Protein 4WSH (pdb70)

Organism: Pseudomonas aeruginosa (strain ATCC 15692 / DSM 22644 / CIP 104116 / JCM 14847 / LMG 12228 / 1C / PRS 101 / PAO1) (NCBI:txid208964)

Radius of gyration: 26.2 Å; Cα contacts (8 Å, |Δi|>4): 1509; chains: 2; bounding box: 56×62×78 Å

Solvent-accessible surface area: 23960 Å² total; per-residue (Å²): 168,59,88,31,160,32,46,52,0,5,85,0,2,33,76,73,101,17,85,20,4,0,0,0,0,11,163,2,8,11,119,4,0,58,49,3,116,64,8,68,78,88,22,60,68,52,45,44,0,8,93,58,34,66,39,0,5,80,0,2,26,23,0,6,101,96,11,110,36,3,1,0,0,19,2,19,16,14,41,2,5,3,0,40,34,8,38,9,24,16,99,82,29,120,84,107,18,34,58,6,171,92,56,0,66,42,66,67,59,2,115,85,13,72,51,10,66,16,80,154,78,5,21,50,2,0,61,2,0,94,25,0,45,152,88,4,104,13,77,10,0,0,0,0,21,4,0,0,0,0,1,0,0,1,26,0,0,28,0,2,63,40,107,63,14,38,88,0,6,22,18,7,31,64,55,58,165,0,0,55,33,0,0,67,38,0,2,104,2,0,23,36,9,0,27,9,0,0,132,9,3,1,12,0,0,0,0,32,0,41,95,0,17,26,1,3,11,29,8,0,72,105,12,0,7,40,15,0,94,104,0,2,107,38,12,56,85,110,42,49,54,32,120,2,0,0,0,0,12,4,25,40,1,6,37,16,2,65,26,2,8,111,6,46,4,21,0,0,5,4,10,38,19,2,53,4,20,51,0,71,93,64,1,13,103,111,3,0,0,4,0,4,0,2,15,12,0,0,63,0,60,62,72,14,0,88,63,12,0,40,79,2,4,59,34,13,20,72,29,30,0,4,0,0,0,1,1,106,14,14,53,45,123,3,82,34,78,33,0,8,16,0,0,76,0,0,32,109,40,0,49,136,50,27,143,116,34,152,34,36,52,0,1,76,0,3,36,83,61,101,17,88,19,4,0,0,0,0,10,165,1,10,11,125,5,0,58,49,5,120,64,3,73,81,132,19,59,77,71,65,42,0,8,80,59,36,65,26,0,6,56,0,1,28,24,0,5,95,96,11,107,38,3,0,0,0,19,4,23,17,27,37,7,4,1,0,27,32,8,58,16,30,23,159,115,26,9,85,43,55,0,77,50,80,67,53,6,126,82,22,71,75,6,68,21,85,85,73,2,17,41,2,0,58,2,0,87,25,0,58,151,89,4,106,13,80,9,0,0,0,0,18,2,0,0,0,1,1,0,0,2,33,1,1,37,11,5,75,40,115,63,28,37,100,0,6,16,24,4,38,66,64,53,70,1,0,59,39,0,0,90,22,0,6,48,1,0,24,35,6,0,29,11,0,0,128,9,5,1,17,0,0,0,0,27,0,44,91,0,18,26,2,2,11,35,6,0,72,86,10,0,7,47,22,0,104,50,0,2,108,38,11,63,81,64,47,91,86,80,138,3,0,0,0,0,11,4,57,37,2,5,37,16,2,69,35,2,8,98,6,46,6,22,0,0,5,4,5,26,18,3,56,4,22,52,0,70,91,63,1,11,104,101,3,0,1,4,0,5,1,2,13,10,0,1,62,0,57,65,72,16,0,78,64,14,0,40,83,2,4,58,34,12,19,160,29,32,1,3,0,0,0,1,0,87,8,10,50,52,132,5,69,27,69,37,0,9,20,0,0,88,0,0,34,104,34,0,47,129,42,30,144

B-factor: mean 36.83, std 14.74, range [16.76, 132.78]

Sequence (702 aa):
MTALKNDRFLRRALLKQPVDVTPVWMMRRQAGRYLPEYRATRAKAGDFMSLCMMNPELACEVTLQPLDRYPQLDAAILFSDILTTIPDAMGQGLYFETGEGPRFRRKVVSSLADIEALPVPDPEQDLGYVMDAVRTIRRELNGRVPLIGFSGSPWTLATYMVEGGSSSKKDDFRKSKAMLYDNPKAMHALLDKLAQSSVTSYLNGQIHHAGAQAVQIFDSWGGSLSAAAYQEEFSLAYMRKIVDGLIREHDGRRRRVPVILFTKGGGLWLESMAEVGAEALGLDWTCDIGSARARVGERVALQGNMDPSVLYANPAAIRAEVARILAAYGKGTGHVFNLGHGITPEVDPAHAGAFFEAVHELSAQYHGALKNDRFLRRALLKQPVDVTPVWMMRQAGRYLPEYRATRRAKAGDFMMSLCMMNPELACEVTLQPLDRYPQLDAAILFSSDILTIPDAMGQGLYPRFRKVVSSLADIEALPVPDPEQDLGYVMDAVRTIRRELNGRVPLIGFSGSPWTLATYMVEGGSSKDFRKSKAMLYDNPKAMHALLDKLAQSSVTSYLNGQIHHAGAQAVQIFDSWGGSLSAAAYQEFSLAYMRKIVDGLIREHDGRRRVPVILFTKGGGLWLESMAEVGAEALGLDWTCDIGSARARVGERVALQGNMDPSVLYANPAAIRAEVARILAAYGKGTGHVFNLGHGITPEVDPAHAGAFFEAVHELSAQYHG

Secondary structure (DSSP, 8-state):
----S--HHHHHHTT---SS--B--TT-SSTTSHHHHHHHHHHSSHHHHHT-HHHHHHHHHHHHHH-TT---EE----TTHHHHHTTS-EEE-TTS-EEESS---SHHHHHH-----HHHH-HHHHHHHHHHHHHHTTSS-EEEEEE-HHHHHHHHHHTB--SS-HHHHHHHHH-HHHHHHHHHHHHHHHHHHHHHHHHHT-SEEEEEETTGGGS-HHHHIIIIIHHHHHHHHHS--EETTEE--EEEEETT-GGGHHHHTTS--SEEE--TTS-HHHHHHHHTTT-EEE--B-GGGGGS-HHHHHHHHHHHHHHH-SSS-EEB-BSSPPPTTS-HHHHHHHHHHHHHHHGGG--/--S--HHHHHHTT---SS--B--TT-SSTTSHHHHHHHHHHSSHHHHHH-HHHHHHHHHHHHHH-TT---EE----TTHHHIIIII-B--BBSS---SHHHHHH-----HHHHSHHHHHHHHHHHHHHTTSS-EEEEEE-HHHHHHHHHHTBS-SS-HHHHHHHHH-HHHHHHHHHHHHHHHHHHHHHHHHHT-SEEEEE-TTGGGS-HHHHIIIIIHHHHHHHHHS--EETTEE--EEEE-TT-GGGHHHHTTS--SEEE--TTS-HHHHHHHHTTT-EEEEEE-GGGGGS-HHHHHHHHHHHHHHH-SSS-EEEEESS---TTS-HHHHHHHHHHHHHHHGGG--

CATH classification: 3.20.20.210

Foldseek 3Di:
DDAAPAEQVVCLLQQHFDQFFAEAEFPLLHQLDPVSVVLCVVQPHLQSCQQALVNQLVSQCVSCVVAVLHAETERRHDQQVFVVLQPQQWDADPPDGIFGPHADDDLVSLVSTDQDACCPRVVSSLSSLLVNQVVCSNHHAYEYEYEFLLQNLLCRHCGHDDDLSCRVVCCCVPPVVSLVSSSQSVLVNRLNNVQSSVQSGHQEYEYEPACLLSDDPVSSVVRTLVSVLSSVVSHDQDDPHDGHAYEYEYQNCQVPLLVSLVSQGAEYEYEPVHQLLVVCVRRVVRHFYEDYAALVQLVPDLVSLLVRLLVNLVSNAAGRRYHYYYNDHHDNNRNPVSVNSNSVSRRVNRSVRGD/DAPFEVVVCLLQQHFDQFFAEDEVPLLDQLDPVSVVLCVVLVHDVSCAQALVNQLVSQCVSCVVFVLHAETERDHDLQLFVVLQVQPVPVFGPHADDDLVSLVSGDQDQQCPRVVSSLSNLLVNLVVCVNHHAYEYEHEFLLQNNLCRHCRHDDDQSPRVVVCCVVPVVSLCSSSQSVLVNRLNNQQSSVVSGHQAYEYEHACLLSDDPVCSVVRTLVSVLSSVVRHDQDDPRGGHAYEYEYQNCQVPLLVSLPSPGAEYEEEPVHQLLVSCVRRVVRHFYEDYAALCQLVDDLVSLLVRLLVNLVSNAAGGRYHYYYNDHHDNNGNVVSVNSNSVSSRVNRSVRGD

Structure (mmCIF, N/CA/C/O backbone):
data_4WSH
#
_entry.id   4WSH
#
_cell.length_a   71.760
_cell.length_b   73.880
_cell.length_c   141.880
_cell.angle_alpha   90.000
_cell.angle_beta   90.000
_cell.angle_gamma   90.000
#
_symmetry.space_group_name_H-M   'P 21 21 21'
#
loop_
_entity.id
_entity.type
_entity.pdbx_description
1 polymer 'Uroporphyrinogen decarboxylase'
2 non-polymer 'CHLORIDE ION'
3 non-polymer 'SULFATE ION'
4 water water
#
loop_
_atom_site.group_PDB
_atom_site.id
_atom_site.type_symbol
_atom_site.label_atom_id
_atom_site.label_alt_id
_atom_site.label_comp_id
_atom_site.label_asym_id
_atom_site.label_entity_id
_atom_site.label_seq_id
_atom_site.pdbx_PDB_ins_code
_atom_site.Cartn_x
_atom_site.Cartn_y
_atom_site.Cartn_z
_atom_site.occupancy
_atom_site.B_iso_or_equiv
_atom_site.auth_seq_id
_atom_site.auth_comp_id
_atom_site.auth_asym_id
_atom_site.auth_atom_id
_atom_site.pdbx_PDB_model_num
ATOM 1 N N . MET A 1 9 ? 7.640 21.551 45.391 1.00 63.37 1 MET A N 1
ATOM 2 C CA . MET A 1 9 ? 8.240 22.675 44.678 1.00 74.27 1 MET A CA 1
ATOM 3 C C . MET A 1 9 ? 9.243 23.420 45.574 1.00 78.86 1 MET A C 1
ATOM 4 O O . MET A 1 9 ? 8.861 24.048 46.564 1.00 80.71 1 MET A O 1
ATOM 9 N N . THR A 1 10 ? 10.527 23.332 45.228 1.00 71.87 2 THR A N 1
ATOM 10 C CA . THR A 1 10 ? 11.589 23.934 46.036 1.00 68.91 2 THR A CA 1
ATOM 11 C C . THR A 1 10 ? 11.703 25.442 45.793 1.00 62.36 2 THR A C 1
ATOM 12 O O . THR A 1 10 ? 11.373 25.943 44.712 1.00 60.95 2 THR A O 1
ATOM 16 N N . ALA A 1 11 ? 12.196 26.153 46.804 1.00 50.08 3 ALA A N 1
ATOM 17 C CA . ALA A 1 11 ? 12.114 27.608 46.846 1.00 46.54 3 ALA A CA 1
ATOM 18 C C . ALA A 1 11 ? 13.143 28.318 45.979 1.00 40.01 3 ALA A C 1
ATOM 19 O O . ALA A 1 11 ? 14.328 28.000 46.017 1.00 33.19 3 ALA A O 1
ATOM 21 N N . LEU A 1 12 ? 12.674 29.285 45.198 1.00 37.88 4 LEU A N 1
ATOM 22 C CA . LEU A 1 12 ? 13.547 30.254 44.548 1.00 31.77 4 LEU A CA 1
ATOM 23 C C . LEU A 1 12 ? 13.152 31.661 44.999 1.00 38.73 4 LEU A C 1
ATOM 24 O O . LEU A 1 12 ? 11.969 31.971 45.100 1.00 43.45 4 LEU A O 1
ATOM 29 N N . LYS A 1 13 ? 14.139 32.509 45.258 1.00 34.39 5 LYS A N 1
ATOM 30 C CA . LYS A 1 13 ? 13.874 33.909 45.577 1.00 38.71 5 LYS A CA 1
ATOM 31 C C . LYS A 1 13 ? 13.661 34.724 44.299 1.00 36.27 5 LYS A C 1
ATOM 32 O O . LYS A 1 13 ? 12.902 35.681 44.271 1.00 35.63 5 LYS A O 1
ATOM 38 N N . ASN A 1 14 ? 14.323 34.314 43.231 1.00 30.48 6 ASN A N 1
ATOM 39 C CA . ASN A 1 14 ? 14.187 34.974 41.941 1.00 31.67 6 ASN A CA 1
ATOM 40 C C . ASN A 1 14 ? 14.034 33.899 40.875 1.00 32.20 6 ASN A C 1
ATOM 41 O O . ASN A 1 14 ? 14.904 33.034 40.737 1.00 28.51 6 ASN A O 1
ATOM 46 N N . ASP A 1 15 ? 12.933 33.944 40.129 1.00 29.11 7 ASP A N 1
ATOM 47 C CA . ASP A 1 15 ? 12.738 32.976 39.046 1.00 33.29 7 ASP A CA 1
ATOM 48 C C . ASP A 1 15 ? 12.310 33.596 37.722 1.00 26.70 7 ASP A C 1
ATOM 49 O O . ASP A 1 15 ? 11.763 32.890 36.869 1.00 30.10 7 ASP A O 1
ATOM 54 N N . ARG A 1 16 ? 12.544 34.897 37.543 1.00 27.49 8 ARG A N 1
ATOM 55 C CA . ARG A 1 16 ? 12.127 35.551 36.295 1.00 29.98 8 ARG A CA 1
ATOM 56 C C . ARG A 1 16 ? 12.784 34.906 35.066 1.00 25.32 8 ARG A C 1
ATOM 57 O O . ARG A 1 16 ? 12.184 34.886 33.998 1.00 27.73 8 ARG A O 1
ATOM 65 N N . PHE A 1 17 ? 13.990 34.350 35.224 1.00 28.47 9 PHE A N 1
ATOM 66 C CA . PHE A 1 17 ? 14.649 33.618 34.135 1.00 28.00 9 PHE A CA 1
ATOM 67 C C . PHE A 1 17 ? 13.777 32.462 33.642 1.00 30.55 9 PHE A C 1
ATOM 68 O O . PHE A 1 17 ? 13.529 32.310 32.438 1.00 25.23 9 PHE A O 1
ATOM 76 N N . LEU A 1 18 ? 13.297 31.651 34.578 1.00 25.12 10 LEU A N 1
ATOM 77 C CA . LEU A 1 18 ? 12.468 30.507 34.227 1.00 28.87 10 LEU A CA 1
ATOM 78 C C . LEU A 1 18 ? 11.152 30.973 33.615 1.00 30.28 10 LEU A C 1
ATOM 79 O O . LEU A 1 18 ? 10.685 30.415 32.614 1.00 29.06 10 LEU A O 1
ATOM 84 N N . ARG A 1 19 ? 10.558 32.001 34.214 1.00 30.03 11 ARG A N 1
ATOM 85 C CA A ARG A 1 19 ? 9.276 32.511 33.748 0.51 31.74 11 ARG A CA 1
ATOM 86 C CA B ARG A 1 19 ? 9.278 32.521 33.749 0.49 31.74 11 ARG A CA 1
ATOM 87 C C . ARG A 1 19 ? 9.359 33.045 32.310 1.00 32.00 11 ARG A C 1
ATOM 88 O O . ARG A 1 19 ? 8.466 32.793 31.499 1.00 31.19 11 ARG A O 1
ATOM 103 N N . ALA A 1 20 ? 10.431 33.764 31.984 1.00 26.39 12 ALA A N 1
ATOM 104 C CA . ALA A 1 20 ? 10.585 34.270 30.611 1.00 28.20 12 ALA A CA 1
ATOM 105 C C . ALA A 1 20 ? 10.699 33.117 29.607 1.00 29.01 12 ALA A C 1
ATOM 106 O O . ALA A 1 20 ? 10.151 33.182 28.506 1.00 31.47 12 ALA A O 1
ATOM 108 N N . LEU A 1 21 ? 11.398 32.055 29.999 1.00 27.41 13 LEU A N 1
ATOM 109 C CA . LEU A 1 21 ? 11.603 30.904 29.122 1.00 28.70 13 LEU A CA 1
ATOM 110 C C . LEU A 1 21 ? 10.300 30.160 28.854 1.00 33.84 13 LEU A C 1
ATOM 111 O O . LEU A 1 21 ? 10.138 29.531 27.814 1.00 31.16 13 LEU A O 1
ATOM 116 N N . LEU A 1 22 ? 9.387 30.236 29.816 1.00 33.31 14 LEU A N 1
ATOM 117 C CA . LEU A 1 22 ? 8.098 29.562 29.756 1.00 33.92 14 LEU A CA 1
ATOM 118 C C . LEU A 1 22 ? 6.990 30.529 29.338 1.00 35.37 14 LEU A C 1
ATOM 119 O O . LEU A 1 22 ? 5.811 30.227 29.489 1.00 34.88 14 LEU A O 1
ATOM 124 N N . LYS A 1 23 ? 7.387 31.694 28.826 1.00 34.12 15 LYS A N 1
ATOM 125 C CA . LYS A 1 23 ? 6.446 32.716 28.343 1.00 40.90 15 LYS A CA 1
ATOM 126 C C . LYS A 1 23 ? 5.450 33.174 29.404 1.00 45.57 15 LYS A C 1
ATOM 127 O O . LYS A 1 23 ? 4.291 33.458 29.091 1.00 42.57 15 LYS A O 1
ATOM 133 N N . GLN A 1 24 ? 5.899 33.256 30.651 1.00 30.83 16 GLN A N 1
ATOM 134 C CA . GLN A 1 24 ? 5.065 33.776 31.726 1.00 32.39 16 GLN A CA 1
ATOM 135 C C . GLN A 1 24 ? 5.439 35.232 31.998 1.00 37.21 16 GLN A C 1
ATOM 136 O O . GLN A 1 24 ? 6.562 35.650 31.698 1.00 36.04 16 GLN A O 1
ATOM 142 N N . PRO A 1 25 ? 4.489 36.016 32.532 1.00 38.51 17 PRO A N 1
ATOM 143 C CA . PRO A 1 25 ? 4.727 37.445 32.771 1.00 37.17 17 PRO A CA 1
ATOM 144 C C . PRO A 1 25 ? 5.921 37.675 33.677 1.00 37.88 17 PRO A C 1
ATOM 145 O O . PRO A 1 25 ? 6.099 36.948 34.662 1.00 38.58 17 PRO A O 1
ATOM 149 N N . VAL A 1 26 ? 6.745 38.655 33.326 1.00 35.98 18 VAL A N 1
ATOM 150 C CA . VAL A 1 26 ? 7.884 39.025 34.149 1.00 31.42 18 VAL A CA 1
ATOM 151 C C . VAL A 1 26 ? 7.922 40.536 34.286 1.00 35.16 18 VAL A C 1
ATOM 152 O O . VAL A 1 26 ? 7.304 41.256 33.491 1.00 35.48 18 VAL A O 1
ATOM 156 N N . ASP A 1 27 ? 8.625 41.009 35.312 1.00 33.72 19 ASP A N 1
ATOM 157 C CA . ASP A 1 27 ? 8.682 42.433 35.621 1.00 36.35 19 ASP A CA 1
ATOM 158 C C . ASP A 1 27 ? 9.693 43.138 34.720 1.00 34.72 19 ASP A C 1
ATOM 159 O O . ASP A 1 27 ? 9.424 44.217 34.191 1.00 36.39 19 ASP A O 1
ATOM 164 N N . VAL A 1 28 ? 10.859 42.523 34.566 1.00 31.89 20 VAL A N 1
ATOM 165 C CA . VAL A 1 28 ? 11.898 43.008 33.654 1.00 32.84 20 VAL A CA 1
ATOM 166 C C . VAL A 1 28 ? 12.389 41.845 32.788 1.00 33.58 20 VAL A C 1
ATOM 167 O O . VAL A 1 28 ? 12.126 40.685 33.104 1.00 29.03 20 VAL A O 1
ATOM 171 N N . THR A 1 29 ? 13.099 42.146 31.701 1.00 30.11 21 THR A N 1
ATOM 172 C CA . THR A 1 29 ? 13.733 41.098 30.901 1.00 26.28 21 THR A CA 1
ATOM 173 C C . THR A 1 29 ? 14.901 40.475 31.677 1.00 25.06 21 THR A C 1
ATOM 174 O O . THR A 1 29 ? 15.805 41.181 32.107 1.00 28.81 21 THR A O 1
ATOM 178 N N . PRO A 1 30 ? 14.870 39.149 31.875 1.00 26.57 22 PRO A N 1
ATOM 179 C CA . PRO A 1 30 ? 15.966 38.519 32.613 1.00 24.70 22 PRO A CA 1
ATOM 180 C C . PRO A 1 30 ? 17.266 38.574 31.825 1.00 27.56 22 PRO A C 1
ATOM 181 O O . PRO A 1 30 ? 17.259 38.647 30.581 1.00 25.06 22 PRO A O 1
ATOM 185 N N . VAL A 1 31 ? 18.378 38.541 32.541 1.00 25.00 23 VAL A N 1
ATOM 186 C CA . VAL A 1 31 ? 19.672 38.551 31.870 1.00 24.58 23 VAL A CA 1
ATOM 187 C C . VAL A 1 31 ? 20.631 37.580 32.551 1.00 27.61 23 VAL A C 1
ATOM 188 O O . VAL A 1 31 ? 20.642 37.437 33.781 1.00 30.83 23 VAL A O 1
ATOM 192 N N . TRP A 1 32 ? 21.417 36.886 31.742 1.00 20.76 24 TRP A N 1
ATOM 193 C CA . TRP A 1 32 ? 22.590 36.200 32.261 1.00 22.34 24 TRP A CA 1
ATOM 194 C C . TRP A 1 32 ? 23.597 36.202 31.137 1.00 27.18 24 TRP A C 1
ATOM 195 O O . TRP A 1 32 ? 23.300 36.700 30.050 1.00 23.73 24 TRP A O 1
ATOM 206 N N . MET A 1 33 ? 24.795 35.687 31.374 1.00 22.90 25 MET A N 1
ATOM 207 C CA . MET A 1 33 ? 25.829 35.837 30.362 1.00 22.52 25 MET A CA 1
ATOM 208 C C . MET A 1 33 ? 26.669 34.582 30.239 1.00 26.45 25 MET A C 1
ATOM 209 O O . MET A 1 33 ? 27.166 34.051 31.232 1.00 23.72 25 MET A O 1
ATOM 214 N N . MET A 1 34 ? 26.777 34.070 29.018 1.00 26.15 26 MET A N 1
ATOM 215 C CA . MET A 1 34 ? 27.621 32.920 28.768 1.00 24.22 26 MET A CA 1
ATOM 216 C C . MET A 1 34 ? 29.034 33.278 29.205 1.00 24.69 26 MET A C 1
ATOM 217 O O . MET A 1 34 ? 29.510 34.385 28.940 1.00 28.20 26 MET A O 1
ATOM 222 N N . ARG A 1 35 ? 29.648 32.342 29.932 1.00 24.88 27 ARG A N 1
ATOM 223 C CA A ARG A 1 35 ? 30.989 32.495 30.491 0.41 25.30 27 ARG A CA 1
ATOM 224 C CA B ARG A 1 35 ? 30.990 32.500 30.490 0.59 25.00 27 ARG A CA 1
ATOM 225 C C . ARG A 1 35 ? 31.047 33.589 31.551 1.00 23.99 27 ARG A C 1
ATOM 226 O O . ARG A 1 35 ? 32.087 34.205 31.747 1.00 25.80 27 ARG A O 1
ATOM 241 N N . GLN A 1 36 ? 29.934 33.811 32.250 1.00 26.63 28 GLN A N 1
ATOM 242 C CA . GLN A 1 36 ? 29.905 34.835 33.288 1.00 21.40 28 GLN A CA 1
ATOM 243 C C . GLN A 1 36 ? 30.846 34.488 34.447 1.00 23.33 28 GLN A C 1
ATOM 244 O O . GLN A 1 36 ? 31.276 35.375 35.172 1.00 24.55 28 GLN A O 1
ATOM 250 N N . ALA A 1 37 ? 31.169 33.206 34.612 1.00 19.73 29 ALA A N 1
ATOM 251 C CA . ALA A 1 37 ? 32.314 32.823 35.434 1.00 26.64 29 ALA A CA 1
ATOM 252 C C . ALA A 1 37 ? 33.471 32.527 34.503 1.00 28.61 29 ALA A C 1
ATOM 253 O O . ALA A 1 37 ? 33.440 31.548 33.752 1.00 29.64 29 ALA A O 1
ATOM 255 N N . GLY A 1 38 ? 34.482 33.381 34.529 1.00 26.94 30 GLY A N 1
ATOM 256 C CA . GLY A 1 38 ? 35.585 33.242 33.598 1.00 27.27 30 GLY A CA 1
ATOM 257 C C . GLY A 1 38 ? 36.663 34.285 33.822 1.00 33.68 30 GLY A C 1
ATOM 258 O O . GLY A 1 38 ? 36.604 35.081 34.761 1.00 25.50 30 GLY A O 1
ATOM 259 N N . ARG A 1 39 ? 37.650 34.290 32.938 1.00 20.37 31 ARG A N 1
ATOM 260 C CA . ARG A 1 39 ? 38.880 35.013 33.196 1.00 23.93 31 ARG A CA 1
ATOM 261 C C . ARG A 1 39 ? 38.730 36.536 33.193 1.00 23.65 31 ARG A C 1
ATOM 262 O O . ARG A 1 39 ? 39.637 37.245 33.636 1.00 28.08 31 ARG A O 1
ATOM 270 N N . TYR A 1 40 ? 37.611 37.059 32.713 1.00 21.08 32 TYR A N 1
ATOM 271 C CA . TYR A 1 40 ? 37.444 38.518 32.774 1.00 21.24 32 TYR A CA 1
ATOM 272 C C . TYR A 1 40 ? 37.339 38.988 34.244 1.00 27.13 32 TYR A C 1
ATOM 273 O O . TYR A 1 40 ? 37.604 40.158 34.532 1.00 26.00 32 TYR A O 1
ATOM 282 N N . LEU A 1 41 ? 36.982 38.090 35.171 1.00 23.78 33 LEU A N 1
ATOM 283 C CA . LEU A 1 41 ? 36.891 38.463 36.598 1.00 20.55 33 LEU A CA 1
ATOM 284 C C . LEU A 1 41 ? 38.213 38.201 37.316 1.00 23.03 33 LEU A C 1
ATOM 285 O O . LEU A 1 41 ? 38.752 37.090 37.255 1.00 21.94 33 LEU A O 1
ATOM 290 N N . PRO A 1 42 ? 38.750 39.222 37.995 1.00 21.69 34 PRO A N 1
ATOM 291 C CA . PRO A 1 42 ? 39.995 38.976 38.718 1.00 22.49 34 PRO A CA 1
ATOM 292 C C . PRO A 1 42 ? 39.805 37.950 39.835 1.00 27.15 34 PRO A C 1
ATOM 293 O O . PRO A 1 42 ? 40.735 37.194 40.108 1.00 26.03 34 PRO A O 1
ATOM 297 N N . GLU A 1 43 ? 38.625 37.889 40.448 1.00 21.84 35 GLU A N 1
ATOM 298 C CA . GLU A 1 43 ? 38.422 36.881 41.501 1.00 26.73 35 GLU A CA 1
ATOM 299 C C . GLU A 1 43 ? 38.409 35.469 40.899 1.00 27.72 35 GLU A C 1
ATOM 300 O O . GLU A 1 43 ? 38.811 34.503 41.553 1.00 27.56 35 GLU A O 1
ATOM 306 N N . TYR A 1 44 ? 37.958 35.345 39.655 1.00 26.75 36 TYR A N 1
ATOM 307 C CA . TYR A 1 44 ? 38.013 34.056 38.975 1.00 23.98 36 TYR A CA 1
ATOM 308 C C . TYR A 1 44 ? 39.460 33.625 38.783 1.00 29.74 36 TYR A C 1
ATOM 309 O O . TYR A 1 44 ? 39.832 32.484 39.078 1.00 32.87 36 TYR A O 1
ATOM 318 N N . ARG A 1 45 ? 40.267 34.540 38.259 1.00 26.31 37 ARG A N 1
ATOM 319 C CA . ARG A 1 45 ? 41.662 34.247 37.962 1.00 25.66 37 ARG A CA 1
ATOM 320 C C . ARG A 1 45 ? 42.419 33.859 39.227 1.00 30.65 37 ARG A C 1
ATOM 321 O O . ARG A 1 45 ? 43.306 33.010 39.192 1.00 30.97 37 ARG A O 1
ATOM 329 N N . ALA A 1 46 ? 42.058 34.474 40.345 1.00 27.91 38 ALA A N 1
ATOM 330 C CA . ALA A 1 46 ? 42.674 34.122 41.619 1.00 30.84 38 ALA A CA 1
ATOM 331 C C . ALA A 1 46 ? 42.293 32.691 42.023 1.00 31.20 38 ALA A C 1
ATOM 332 O O . ALA A 1 46 ? 43.139 31.899 42.430 1.00 33.75 38 ALA A O 1
ATOM 334 N N . THR A 1 47 ? 41.021 32.342 41.881 1.00 29.50 39 THR A N 1
ATOM 335 C CA . THR A 1 47 ? 40.594 30.996 42.241 1.00 27.57 39 THR A CA 1
ATOM 336 C C . THR A 1 47 ? 41.235 29.948 41.324 1.00 37.29 39 THR A C 1
ATOM 337 O O . THR A 1 47 ? 41.682 28.894 41.790 1.00 37.72 39 THR A O 1
ATOM 341 N N . ARG A 1 48 ? 41.292 30.260 40.031 1.00 33.52 40 ARG A N 1
ATOM 342 C CA . ARG A 1 48 ? 41.905 29.394 39.022 1.00 30.40 40 ARG A CA 1
ATOM 343 C C . ARG A 1 48 ? 43.381 29.159 39.313 1.00 40.24 40 ARG A C 1
ATOM 344 O O . ARG A 1 48 ? 43.888 28.049 39.147 1.00 43.79 40 ARG A O 1
ATOM 352 N N . ALA A 1 49 ? 44.069 30.206 39.750 1.00 40.46 41 ALA A N 1
ATOM 353 C CA . ALA A 1 49 ? 45.468 30.073 40.129 1.00 49.19 41 ALA A CA 1
ATOM 354 C C . ALA A 1 49 ? 45.612 29.164 41.349 1.00 53.30 41 ALA A C 1
ATOM 355 O O . ALA A 1 49 ? 46.538 28.363 41.422 1.00 54.68 41 ALA A O 1
ATOM 357 N N . LYS A 1 50 ? 44.688 29.287 42.297 1.00 52.78 42 LYS A N 1
ATOM 358 C CA . LYS A 1 50 ? 44.699 28.456 43.498 1.00 54.08 42 LYS A CA 1
ATOM 359 C C . LYS A 1 50 ? 44.437 26.990 43.158 1.00 53.14 42 LYS A C 1
ATOM 360 O O . LYS A 1 50 ? 44.835 26.091 43.894 1.00 52.02 42 LYS A O 1
ATOM 362 N N . ALA A 1 51 ? 43.764 26.753 42.037 1.00 44.36 43 ALA A N 1
ATOM 363 C CA . ALA A 1 51 ? 43.470 25.395 41.602 1.00 46.20 43 ALA A CA 1
ATOM 364 C C . ALA A 1 51 ? 44.597 24.832 40.732 1.00 48.51 43 ALA A C 1
ATOM 365 O O . ALA A 1 51 ? 44.760 23.620 40.631 1.00 51.29 43 ALA A O 1
ATOM 367 N N . GLY A 1 52 ? 45.368 25.715 40.104 1.00 49.66 44 GLY A N 1
ATOM 368 C CA . GLY A 1 52 ? 46.483 25.297 39.274 1.00 55.07 44 GLY A CA 1
ATOM 369 C C . GLY A 1 52 ? 46.201 25.400 37.787 1.00 69.49 44 GLY A C 1
ATOM 370 O O . GLY A 1 52 ? 47.056 25.839 37.013 1.00 76.00 44 GLY A O 1
ATOM 371 N N . ASP A 1 53 ? 45.000 24.990 37.387 1.00 69.71 45 ASP A N 1
ATOM 372 C CA . ASP A 1 53 ? 44.588 25.054 35.987 1.00 67.52 45 ASP A CA 1
ATOM 373 C C . ASP A 1 53 ? 43.074 24.913 35.850 1.00 61.35 45 ASP A C 1
ATOM 374 O O . ASP A 1 53 ? 42.365 24.711 36.836 1.00 52.43 45 ASP A O 1
ATOM 379 N N . PHE A 1 54 ? 42.590 25.019 34.617 1.00 58.43 46 PHE A N 1
ATOM 380 C CA . PHE A 1 54 ? 41.162 24.928 34.330 1.00 52.77 46 PHE A CA 1
ATOM 381 C C . PHE A 1 54 ? 40.590 23.551 34.681 1.00 47.52 46 PHE A C 1
ATOM 382 O O . PHE A 1 54 ? 39.539 23.452 35.315 1.00 46.14 46 PHE A O 1
ATOM 390 N N . MET A 1 55 ? 41.296 22.497 34.287 1.00 44.59 47 MET A N 1
ATOM 391 C CA . MET A 1 55 ? 40.819 21.134 34.500 1.00 48.85 47 MET A CA 1
ATOM 392 C C . MET A 1 55 ? 40.650 20.820 35.980 1.00 47.73 47 MET A C 1
ATOM 393 O O . MET A 1 55 ? 39.665 20.205 36.377 1.00 40.37 47 MET A O 1
ATOM 398 N N . SER A 1 56 ? 41.614 21.247 36.789 1.00 50.03 48 SER A N 1
ATOM 399 C CA . SER A 1 56 ? 41.570 21.028 38.231 1.00 47.96 48 SER A CA 1
ATOM 400 C C . SER A 1 56 ? 40.396 21.776 38.836 1.00 41.46 48 SER A C 1
ATOM 401 O O . SER A 1 56 ? 39.765 21.316 39.782 1.00 44.84 48 SER A O 1
ATOM 404 N N . LEU A 1 57 ? 40.115 22.945 38.280 1.00 35.48 49 LEU A N 1
ATOM 405 C CA . LEU A 1 57 ? 39.017 23.761 38.742 1.00 29.75 49 LEU A CA 1
ATOM 406 C C . LEU A 1 57 ? 37.686 23.061 38.480 1.00 35.77 49 LEU A C 1
ATOM 407 O O . LEU A 1 57 ? 36.808 23.027 39.344 1.00 31.24 49 LEU A O 1
ATOM 412 N N . CYS A 1 58 ? 37.546 22.503 37.280 1.00 29.73 50 CYS A N 1
ATOM 413 C CA . CYS A 1 58 ? 36.353 21.753 36.923 1.00 35.30 50 CYS A CA 1
ATOM 414 C C . CYS A 1 58 ? 36.171 20.502 37.786 1.00 33.00 50 CYS A C 1
ATOM 415 O O . CYS A 1 58 ? 35.048 20.088 38.073 1.00 33.50 50 CYS A O 1
ATOM 418 N N . MET A 1 59 ? 37.266 19.899 38.212 1.00 29.10 51 MET A N 1
ATOM 419 C CA A MET A 1 59 ? 37.196 18.612 38.896 0.47 28.14 51 MET A CA 1
ATOM 420 C CA B MET A 1 59 ? 37.148 18.616 38.899 0.53 28.11 51 MET A CA 1
ATOM 421 C C . MET A 1 59 ? 37.135 18.730 40.417 1.00 32.88 51 MET A C 1
ATOM 422 O O . MET A 1 59 ? 37.145 17.724 41.123 1.00 36.04 51 MET A O 1
ATOM 431 N N . ASN A 1 60 ? 37.081 19.956 40.911 1.00 28.56 52 ASN A N 1
ATOM 432 C CA . ASN A 1 60 ? 36.956 20.207 42.338 1.00 27.96 52 ASN A CA 1
ATOM 433 C C . ASN A 1 60 ? 35.629 20.903 42.579 1.00 31.40 52 ASN A C 1
ATOM 434 O O . ASN A 1 60 ? 35.512 22.099 42.335 1.00 34.04 52 ASN A O 1
ATOM 439 N N . PRO A 1 61 ? 34.621 20.160 43.063 1.00 28.79 53 PRO A N 1
ATOM 440 C CA . PRO A 1 61 ? 33.263 20.707 43.173 1.00 30.87 53 PRO A CA 1
ATOM 441 C C . PRO A 1 61 ? 33.194 21.977 44.029 1.00 28.30 53 PRO A C 1
ATOM 442 O O . PRO A 1 61 ? 32.408 22.865 43.727 1.00 25.70 53 PRO A O 1
ATOM 446 N N . GLU A 1 62 ? 34.017 22.066 45.070 1.00 26.06 54 GLU A N 1
ATOM 447 C CA . GLU A 1 62 ? 33.985 23.217 45.948 1.00 26.52 54 GLU A CA 1
ATOM 448 C C . GLU A 1 62 ? 34.472 24.456 45.198 1.00 26.82 54 GLU A C 1
ATOM 449 O O . GLU A 1 62 ? 33.899 25.529 45.332 1.00 27.55 54 GLU A O 1
ATOM 451 N N . LEU A 1 63 ? 35.498 24.300 44.372 1.00 33.00 55 LEU A N 1
ATOM 452 C CA . LEU A 1 63 ? 36.030 25.441 43.624 1.00 33.56 55 LEU A CA 1
ATOM 453 C C . LEU A 1 63 ? 35.161 25.794 42.415 1.00 32.04 55 LEU A C 1
ATOM 454 O O . LEU A 1 63 ? 35.020 26.970 42.061 1.00 25.98 55 LEU A O 1
ATOM 459 N N . ALA A 1 64 ? 34.572 24.780 41.789 1.00 24.13 56 ALA A N 1
ATOM 460 C CA . ALA A 1 64 ? 33.633 25.005 40.704 1.00 26.79 56 ALA A CA 1
ATOM 461 C C . ALA A 1 64 ? 32.423 25.791 41.210 1.00 28.11 56 ALA A C 1
ATOM 462 O O . ALA A 1 64 ? 31.902 26.663 40.524 1.00 26.74 56 ALA A O 1
ATOM 464 N N . CYS A 1 65 ? 31.979 25.468 42.413 1.00 23.69 57 CYS A N 1
ATOM 465 C CA . CYS A 1 65 ? 30.921 26.241 43.048 1.00 22.94 57 CYS A CA 1
ATOM 466 C C . CYS A 1 65 ? 31.381 27.678 43.334 1.00 25.51 57 CYS A C 1
ATOM 467 O O . CYS A 1 65 ? 30.642 28.640 43.077 1.00 24.75 57 CYS A O 1
ATOM 470 N N . GLU A 1 66 ? 32.594 27.818 43.864 1.00 24.99 58 GLU A N 1
ATOM 471 C CA . GLU A 1 66 ? 33.126 29.140 44.203 1.00 29.54 58 GLU A CA 1
ATOM 472 C C . GLU A 1 66 ? 33.112 30.079 42.982 1.00 28.95 58 GLU A C 1
ATOM 473 O O . GLU A 1 66 ? 32.625 31.218 43.059 1.00 24.84 58 GLU A O 1
ATOM 479 N N . VAL A 1 67 ? 33.607 29.608 41.847 1.00 25.25 59 VAL A N 1
ATOM 480 C CA . VAL A 1 67 ? 33.635 30.496 40.683 1.00 25.98 59 VAL A CA 1
ATOM 481 C C . VAL A 1 67 ? 32.240 30.685 40.093 1.00 21.37 59 VAL A C 1
ATOM 482 O O . VAL A 1 67 ? 31.960 31.728 39.512 1.00 24.81 59 VAL A O 1
ATOM 486 N N . THR A 1 68 ? 31.368 29.689 40.245 1.00 23.76 60 THR A N 1
ATOM 487 C CA . THR A 1 68 ? 30.005 29.805 39.718 1.00 23.58 60 THR A CA 1
ATOM 488 C C . THR A 1 68 ? 29.280 30.960 40.411 1.00 26.52 60 THR A C 1
ATOM 489 O O . THR A 1 68 ? 28.482 31.674 39.796 1.00 25.62 60 THR A O 1
ATOM 493 N N . LEU A 1 69 ? 29.565 31.148 41.696 1.00 23.51 61 LEU A N 1
ATOM 494 C CA . LEU A 1 69 ? 28.851 32.152 42.480 1.00 23.95 61 LEU A CA 1
ATOM 495 C C . LEU A 1 69 ? 29.466 33.552 42.366 1.00 22.94 61 LEU A C 1
ATOM 496 O O . LEU A 1 69 ? 28.812 34.553 42.673 1.00 23.48 61 LEU A O 1
ATOM 501 N N . GLN A 1 70 ? 30.721 33.633 41.939 1.00 23.33 62 GLN A N 1
ATOM 502 C CA . GLN A 1 70 ? 31.405 34.927 41.889 1.00 24.52 62 GLN A CA 1
ATOM 503 C C . GLN A 1 70 ? 30.672 35.987 41.055 1.00 26.31 62 GLN A C 1
ATOM 504 O O . GLN A 1 70 ? 30.464 37.099 41.552 1.00 24.97 62 GLN A O 1
ATOM 510 N N . PRO A 1 71 ? 30.250 35.660 39.812 1.00 24.85 63 PRO A N 1
ATOM 511 C CA . PRO A 1 71 ? 29.600 36.753 39.067 1.00 23.03 63 PRO A CA 1
ATOM 512 C C . PRO A 1 71 ? 28.300 37.202 39.718 1.00 24.09 63 PRO A C 1
ATOM 513 O O . PRO A 1 71 ? 27.943 38.375 39.625 1.00 28.69 63 PRO A O 1
ATOM 517 N N . LEU A 1 72 ? 27.615 36.287 40.394 1.00 20.54 64 LEU A N 1
ATOM 518 C CA . LEU A 1 72 ? 26.378 36.641 41.061 1.00 24.67 64 LEU A CA 1
ATOM 519 C C . LEU A 1 72 ? 26.610 37.623 42.203 1.00 24.06 64 LEU A C 1
ATOM 520 O O . LEU A 1 72 ? 25.822 38.542 42.389 1.00 24.28 64 LEU A O 1
ATOM 525 N N . ASP A 1 73 ? 27.680 37.415 42.966 1.00 24.89 65 ASP A N 1
ATOM 526 C CA . ASP A 1 73 ? 28.013 38.320 44.063 1.00 28.04 65 ASP A CA 1
ATOM 527 C C . ASP A 1 73 ? 28.445 39.688 43.549 1.00 31.95 65 ASP A C 1
ATOM 528 O O . ASP A 1 73 ? 28.184 40.711 44.189 1.00 28.02 65 ASP A O 1
ATOM 533 N N . ARG A 1 74 ? 29.109 39.714 42.394 1.00 26.67 66 ARG A N 1
ATOM 534 C CA . ARG A 1 74 ? 29.576 40.973 41.828 1.00 24.65 66 ARG A CA 1
ATOM 535 C C . ARG A 1 74 ? 28.441 41.718 41.149 1.00 22.15 66 ARG A C 1
ATOM 536 O O . ARG A 1 74 ? 28.394 42.949 41.162 1.00 24.92 66 ARG A O 1
ATOM 544 N N . TYR A 1 75 ? 27.539 40.958 40.536 1.00 22.97 67 TYR A N 1
ATOM 545 C CA . TYR A 1 75 ? 26.488 41.519 39.704 1.00 23.47 67 TYR A CA 1
ATOM 546 C C . TYR A 1 75 ? 25.103 41.076 40.151 1.00 26.82 67 TYR A C 1
ATOM 547 O O . TYR A 1 75 ? 24.609 40.043 39.687 1.00 25.38 67 TYR A O 1
ATOM 556 N N . PRO A 1 76 ? 24.457 41.854 41.037 1.00 29.27 68 PRO A N 1
ATOM 557 C CA . PRO A 1 76 ? 23.129 41.474 41.541 1.00 29.13 68 PRO A CA 1
ATOM 558 C C . PRO A 1 76 ? 22.058 41.364 40.455 1.00 28.96 68 PRO A C 1
ATOM 559 O O . PRO A 1 76 ? 21.052 40.681 40.664 1.00 27.00 68 PRO A O 1
ATOM 563 N N . GLN A 1 77 ? 22.274 41.996 39.305 1.00 23.62 69 GLN A N 1
ATOM 564 C CA . GLN A 1 77 ? 21.309 41.919 38.212 1.00 27.85 69 GLN A CA 1
ATOM 565 C C . GLN A 1 77 ? 21.215 40.534 37.571 1.00 31.58 69 GLN A C 1
ATOM 566 O O . GLN A 1 77 ? 20.189 40.197 36.981 1.00 28.94 69 GLN A O 1
ATOM 572 N N . LEU A 1 78 ? 22.278 39.736 37.653 1.00 27.11 70 LEU A N 1
ATOM 573 C CA . LEU A 1 78 ? 22.270 38.447 36.955 1.00 23.86 70 LEU A CA 1
ATOM 574 C C . LEU A 1 78 ? 21.114 37.572 37.441 1.00 29.19 70 LEU A C 1
ATOM 575 O O . LEU A 1 78 ? 20.890 37.444 38.644 1.00 25.58 70 LEU A O 1
ATOM 580 N N . ASP A 1 79 ? 20.361 36.986 36.514 1.00 21.61 71 ASP A N 1
ATOM 581 C CA . ASP A 1 79 ? 19.161 36.245 36.903 1.00 22.68 71 ASP A CA 1
ATOM 582 C C . ASP A 1 79 ? 19.296 34.721 36.843 1.00 24.05 71 ASP A C 1
ATOM 583 O O . ASP A 1 79 ? 18.310 33.996 36.977 1.00 24.87 71 ASP A O 1
ATOM 588 N N . ALA A 1 80 ? 20.509 34.230 36.644 1.00 21.39 72 ALA A N 1
ATOM 589 C CA . ALA A 1 80 ? 20.712 32.793 36.583 1.00 23.92 72 ALA A CA 1
ATOM 590 C C . ALA A 1 80 ? 22.162 32.487 36.834 1.00 23.98 72 ALA A C 1
ATOM 591 O O . ALA A 1 80 ? 23.026 33.321 36.566 1.00 22.98 72 ALA A O 1
ATOM 593 N N . ALA A 1 81 ? 22.417 31.303 37.388 1.00 24.15 73 ALA A N 1
ATOM 594 C CA . ALA A 1 81 ? 23.760 30.754 37.475 1.00 24.27 73 ALA A CA 1
ATOM 595 C C . ALA A 1 81 ? 23.904 29.646 36.441 1.00 19.65 73 ALA A C 1
ATOM 596 O O . ALA A 1 81 ? 22.931 28.954 36.122 1.00 21.99 73 ALA A O 1
ATOM 598 N N . ILE A 1 82 ? 25.112 29.463 35.919 1.00 25.11 74 ILE A N 1
ATOM 599 C CA . ILE A 1 82 ? 25.341 28.305 35.063 1.00 24.40 74 ILE A CA 1
ATOM 600 C C . ILE A 1 82 ? 26.444 27.445 35.674 1.00 23.90 74 ILE A C 1
ATOM 601 O O . ILE A 1 82 ? 27.449 27.959 36.160 1.00 22.87 74 ILE A O 1
ATOM 606 N N . LEU A 1 83 ? 26.211 26.135 35.686 1.00 23.42 75 LEU A N 1
ATOM 607 C CA . LEU A 1 83 ? 27.194 25.158 36.134 1.00 27.75 75 LEU A CA 1
ATOM 608 C C . LEU A 1 83 ? 28.563 25.417 35.531 1.00 28.79 75 LEU A C 1
ATOM 609 O O . LEU A 1 83 ? 28.708 25.445 34.316 1.00 27.04 75 LEU A O 1
ATOM 614 N N . PHE A 1 84 ? 29.565 25.620 36.373 1.00 28.12 76 PHE A N 1
ATOM 615 C CA . PHE A 1 84 ? 30.915 25.729 35.858 1.00 24.21 76 PHE A CA 1
ATOM 616 C C . PHE A 1 84 ? 31.451 24.338 35.558 1.00 26.84 76 PHE A C 1
ATOM 617 O O . PHE A 1 84 ? 31.616 23.532 36.465 1.00 24.71 76 PHE A O 1
ATOM 625 N N . SER A 1 85 ? 31.743 24.057 34.294 1.00 22.96 77 SER A N 1
ATOM 626 C CA . SER A 1 85 ? 32.243 22.735 33.940 1.00 31.52 77 SER A CA 1
ATOM 627 C C . SER A 1 85 ? 32.860 22.759 32.559 1.00 27.43 77 SER A C 1
ATOM 628 O O . SER A 1 85 ? 32.814 23.764 31.874 1.00 25.85 77 SER A O 1
ATOM 631 N N . ASP A 1 86 ? 33.450 21.641 32.170 1.00 25.09 78 ASP A N 1
ATOM 632 C CA . ASP A 1 86 ? 34.167 21.556 30.907 1.00 32.38 78 ASP A CA 1
ATOM 633 C C . ASP A 1 86 ? 33.264 20.969 29.846 1.00 31.63 78 ASP A C 1
ATOM 634 O O . ASP A 1 86 ? 32.583 19.973 30.077 1.00 27.99 78 ASP A O 1
ATOM 639 N N . ILE A 1 87 ? 33.282 21.561 28.666 1.00 29.98 79 ILE A N 1
ATOM 640 C CA . ILE A 1 87 ? 32.464 21.053 27.583 1.00 31.90 79 ILE A CA 1
ATOM 641 C C . ILE A 1 87 ? 32.909 19.621 27.198 1.00 36.21 79 ILE A C 1
ATOM 642 O O . ILE A 1 87 ? 32.124 18.831 26.682 1.00 38.51 79 ILE A O 1
ATOM 647 N N . LEU A 1 88 ? 34.153 19.280 27.519 1.00 27.01 80 LEU A N 1
ATOM 648 C CA . LEU A 1 88 ? 34.763 18.030 27.076 1.00 26.60 80 LEU A CA 1
ATOM 649 C C . LEU A 1 88 ? 34.700 16.911 28.102 1.00 28.45 80 LEU A C 1
ATOM 650 O O . LEU A 1 88 ? 35.406 15.902 27.978 1.00 29.10 80 LEU A O 1
ATOM 655 N N . THR A 1 89 ? 33.849 17.085 29.104 1.00 22.29 81 THR A N 1
ATOM 656 C CA A THR A 1 89 ? 33.667 16.126 30.172 0.59 24.72 81 THR A CA 1
ATOM 657 C CA B THR A 1 89 ? 33.748 16.087 30.169 0.41 24.80 81 THR A CA 1
ATOM 658 C C . THR A 1 89 ? 33.341 14.714 29.658 1.00 27.16 81 THR A C 1
ATOM 659 O O . THR A 1 89 ? 33.930 13.714 30.076 1.00 24.42 81 THR A O 1
ATOM 666 N N . ILE A 1 90 ? 32.365 14.645 28.755 1.00 21.01 82 ILE A N 1
ATOM 667 C CA . ILE A 1 90 ? 31.865 13.337 28.325 1.00 20.78 82 ILE A CA 1
ATOM 668 C C . ILE A 1 90 ? 32.916 12.535 27.545 1.00 23.33 82 ILE A C 1
ATOM 669 O O . ILE A 1 90 ? 33.174 11.394 27.895 1.00 25.98 82 ILE A O 1
ATOM 674 N N . PRO A 1 91 ? 33.552 13.125 26.512 1.00 23.72 83 PRO A N 1
ATOM 675 C CA . PRO A 1 91 ? 34.577 12.315 25.841 1.00 24.49 83 PRO A CA 1
ATOM 676 C C . PRO A 1 91 ? 35.770 11.962 26.736 1.00 22.49 83 PRO A C 1
ATOM 677 O O . PRO A 1 91 ? 36.401 10.938 26.509 1.00 25.46 83 PRO A O 1
ATOM 681 N N . ASP A 1 92 ? 36.074 12.784 27.732 1.00 20.80 84 ASP A N 1
ATOM 682 C CA . ASP A 1 92 ? 37.096 12.387 28.703 1.00 25.36 84 ASP A CA 1
ATOM 683 C C . ASP A 1 92 ? 36.623 11.166 29.502 1.00 29.51 84 ASP A C 1
ATOM 684 O O . ASP A 1 92 ? 37.382 10.209 29.686 1.00 26.12 84 ASP A O 1
ATOM 689 N N . ALA A 1 93 ? 35.376 11.205 29.977 1.00 25.73 85 ALA A N 1
ATOM 690 C CA . ALA A 1 93 ? 34.799 10.072 30.707 1.00 24.77 85 ALA A CA 1
ATOM 691 C C . ALA A 1 93 ? 34.723 8.819 29.833 1.00 24.51 85 ALA A C 1
ATOM 692 O O . ALA A 1 93 ? 34.764 7.683 30.338 1.00 23.44 85 ALA A O 1
ATOM 694 N N . MET A 1 94 ? 34.613 9.020 28.515 1.00 20.55 86 MET A N 1
ATOM 695 C CA . MET A 1 94 ? 34.607 7.906 27.570 1.00 24.62 86 MET A CA 1
ATOM 696 C C . MET A 1 94 ? 35.967 7.241 27.409 1.00 28.29 86 MET A C 1
ATOM 697 O O . MET A 1 94 ? 36.069 6.175 26.804 1.00 28.81 86 MET A O 1
ATOM 702 N N . GLY A 1 95 ? 37.014 7.882 27.9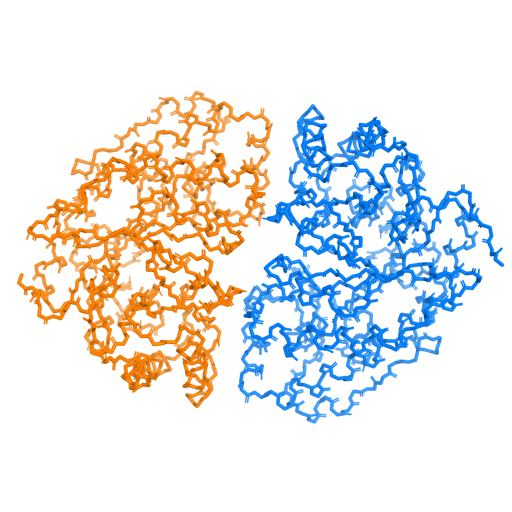16 1.00 28.58 87 GLY A N 1
ATOM 703 C CA . GLY A 1 95 ? 38.340 7.292 27.868 1.00 28.49 87 GLY A CA 1
ATOM 704 C C . GLY A 1 95 ? 39.293 7.838 26.817 1.00 29.12 87 GLY A C 1
ATOM 705 O O . GLY A 1 95 ? 40.363 7.269 26.610 1.00 26.40 87 GLY A O 1
ATOM 706 N N . GLN A 1 96 ? 38.941 8.957 26.185 1.00 24.58 88 GLN A N 1
ATOM 707 C CA . GLN A 1 96 ? 39.732 9.470 25.061 1.00 27.22 88 GLN A CA 1
ATOM 708 C C . GLN A 1 96 ? 40.963 10.279 25.481 1.00 25.77 88 GLN A C 1
ATOM 709 O O . GLN A 1 96 ? 41.771 10.690 24.639 1.00 29.51 88 GLN A O 1
ATOM 715 N N . GLY A 1 97 ? 41.132 10.493 26.781 1.00 28.45 89 GLY A N 1
ATOM 716 C CA . GLY A 1 97 ? 42.387 11.041 27.261 1.00 27.63 89 GLY A CA 1
ATOM 717 C C . GLY A 1 97 ? 42.567 12.533 27.024 1.00 29.08 89 GLY A C 1
ATOM 718 O O . GLY A 1 97 ? 43.490 12.956 26.323 1.00 30.12 89 GLY A O 1
ATOM 719 N N . LEU A 1 98 ? 41.679 13.317 27.618 1.00 29.04 90 LEU A N 1
ATOM 720 C CA . LEU A 1 98 ? 41.757 14.774 27.581 1.00 29.77 90 LEU A CA 1
ATOM 721 C C . LEU A 1 98 ? 43.001 15.280 28.302 1.00 41.12 90 LEU A C 1
ATOM 722 O O . LEU A 1 98 ? 43.281 14.868 29.424 1.00 36.38 90 LEU A O 1
ATOM 727 N N . TYR A 1 99 ? 43.757 16.155 27.643 1.00 36.83 91 TYR A N 1
ATOM 728 C CA . TYR A 1 99 ? 44.885 16.841 28.271 1.00 3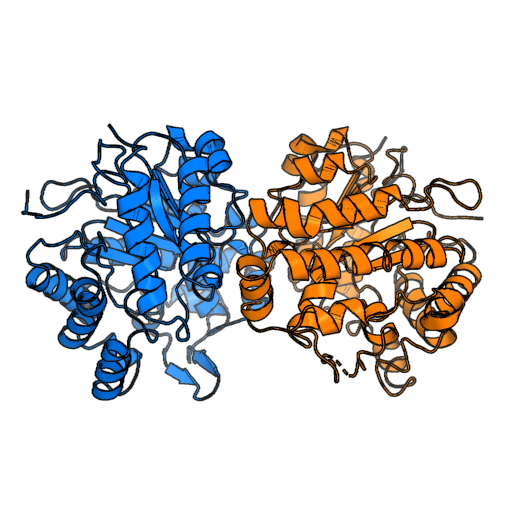3.82 91 TYR A CA 1
ATOM 729 C C . TYR A 1 99 ? 45.006 18.221 27.640 1.00 45.43 91 TYR A C 1
ATOM 730 O O . TYR A 1 99 ? 44.184 18.592 26.800 1.00 40.10 91 TYR A O 1
ATOM 739 N N . PHE A 1 100 ? 46.021 18.985 28.029 1.00 59.27 92 PHE A N 1
ATOM 740 C CA . PHE A 1 100 ? 46.152 20.348 27.518 1.00 68.83 92 PHE A CA 1
ATOM 741 C C . PHE A 1 100 ? 47.549 20.646 26.977 1.00 71.41 92 PHE A C 1
ATOM 742 O O . PHE A 1 100 ? 48.498 20.834 27.739 1.00 80.92 92 PHE A O 1
ATOM 750 N N . GLU A 1 101 ? 47.658 20.676 25.650 1.00 64.57 93 GLU A N 1
ATOM 751 C CA . GLU A 1 101 ? 48.919 20.969 24.970 1.00 63.78 93 GLU A CA 1
ATOM 752 C C . GLU A 1 101 ? 49.326 22.406 25.264 1.00 67.95 93 GLU A C 1
ATOM 753 O O . GLU A 1 101 ? 48.585 23.339 24.958 1.00 68.22 93 GLU A O 1
ATOM 755 N N . THR A 1 102 ? 50.509 22.561 25.855 1.00 77.93 94 THR A N 1
ATOM 756 C CA . THR A 1 102 ? 50.974 23.824 26.444 1.00 85.80 94 THR A CA 1
ATOM 757 C C . THR A 1 102 ? 50.711 25.097 25.624 1.00 89.46 94 THR A C 1
ATOM 758 O O . THR A 1 102 ? 50.348 26.135 26.186 1.00 91.11 94 THR A O 1
ATOM 760 N N . GLY A 1 103 ? 50.888 25.021 24.308 1.00 86.63 95 GLY A N 1
ATOM 761 C CA . GLY A 1 103 ? 50.777 26.206 23.477 1.00 86.29 95 GLY A CA 1
ATOM 762 C C . GLY A 1 103 ? 49.527 26.294 22.620 1.00 82.70 95 GLY A C 1
ATOM 763 O O . GLY A 1 103 ? 49.339 27.264 21.886 1.00 82.72 95 GLY A O 1
ATOM 764 N N . GLU A 1 104 ? 48.664 25.291 22.717 1.00 78.94 96 GLU A N 1
ATOM 765 C CA . GLU A 1 104 ? 47.503 25.205 21.837 1.00 75.35 96 GLU A CA 1
ATOM 766 C C . GLU A 1 104 ? 46.189 25.357 22.600 1.00 71.95 96 GLU A C 1
ATOM 767 O O . GLU A 1 104 ? 45.675 26.465 22.767 1.00 71.40 96 GLU A O 1
ATOM 773 N N . GLY A 1 105 ? 45.660 24.232 23.065 1.00 67.55 97 GLY A N 1
ATOM 774 C CA . GLY A 1 105 ? 44.391 24.191 23.766 1.00 57.48 97 GLY A CA 1
ATOM 775 C C . GLY A 1 105 ? 44.107 22.750 24.147 1.00 45.58 97 GLY A C 1
ATOM 776 O O . GLY A 1 105 ? 45.009 21.915 24.101 1.00 45.35 97 GLY A O 1
ATOM 777 N N . PRO A 1 106 ? 42.856 22.446 24.508 1.00 44.49 98 PRO A N 1
ATOM 778 C CA . PRO A 1 106 ? 42.532 21.068 24.893 1.00 41.65 98 PRO A CA 1
ATOM 779 C C . PRO A 1 106 ? 42.749 20.101 23.735 1.00 36.74 98 PRO A C 1
ATOM 780 O O . PRO A 1 106 ? 42.449 20.443 22.589 1.00 37.91 98 PRO A O 1
ATOM 784 N N . ARG A 1 107 ? 43.287 18.919 24.030 1.00 31.52 99 ARG A N 1
ATOM 785 C CA . ARG A 1 107 ? 43.467 17.872 23.029 1.00 31.03 99 ARG A CA 1
ATOM 786 C C . ARG A 1 107 ? 43.121 16.516 23.641 1.00 33.33 99 ARG A C 1
ATOM 787 O O . ARG A 1 107 ? 43.111 16.361 24.869 1.00 27.49 99 ARG A O 1
ATOM 795 N N . PHE A 1 108 ? 42.801 15.546 22.792 1.00 29.72 100 PHE A N 1
ATOM 796 C CA . PHE A 1 108 ? 42.620 14.166 23.248 1.00 26.67 100 PHE A CA 1
ATOM 797 C C . PHE A 1 108 ? 43.766 13.340 22.749 1.00 30.74 100 PHE A C 1
ATOM 798 O O . PHE A 1 108 ? 44.173 13.485 21.607 1.00 30.78 100 PHE A O 1
ATOM 806 N N . ARG A 1 109 ? 44.299 12.454 23.570 1.00 24.92 101 ARG A N 1
ATOM 807 C CA A ARG A 1 109 ? 45.343 11.516 23.186 0.79 30.48 101 ARG A CA 1
ATOM 808 C CA B ARG A 1 109 ? 45.380 11.684 22.992 0.21 29.99 101 ARG A CA 1
ATOM 809 C C . ARG A 1 109 ? 44.827 10.539 22.137 1.00 31.04 101 ARG A C 1
ATOM 810 O O . ARG A 1 109 ? 45.534 10.086 21.239 1.00 34.44 101 ARG A O 1
ATOM 825 N N . LYS A 1 110 ? 43.570 10.146 22.328 1.00 27.55 102 LYS A N 1
ATOM 826 C CA . LYS A 1 110 ? 42.923 9.203 21.410 1.00 28.47 102 LYS A CA 1
ATOM 827 C C . LYS A 1 110 ? 41.983 9.949 20.466 1.00 31.08 102 LYS A C 1
ATOM 828 O O . LYS A 1 110 ? 41.237 10.836 20.883 1.00 30.98 102 LYS A O 1
ATOM 834 N N . VAL A 1 111 ? 42.023 9.573 19.192 1.00 32.12 103 VAL A N 1
ATOM 835 C CA . VAL A 1 111 ? 41.220 10.226 18.168 1.00 38.24 103 VAL A CA 1
ATOM 836 C C . VAL A 1 111 ? 40.341 9.191 17.464 1.00 38.01 103 VAL A C 1
ATOM 837 O O . VAL A 1 111 ? 40.795 8.102 17.121 1.00 33.76 103 VAL A O 1
ATOM 841 N N . VAL A 1 112 ? 39.075 9.533 17.276 1.00 38.91 104 VAL A N 1
ATOM 842 C CA . VAL A 1 112 ? 38.126 8.649 16.620 1.00 35.36 104 VAL A CA 1
ATOM 843 C C . VAL A 1 112 ? 38.324 8.698 15.101 1.00 35.68 104 VAL A C 1
ATOM 844 O O . VAL A 1 112 ? 38.330 9.776 14.506 1.00 38.87 104 VAL A O 1
ATOM 848 N N . SER A 1 113 ? 38.489 7.538 14.475 1.00 42.80 105 SER A N 1
ATOM 849 C CA . SER A 1 113 ? 38.734 7.504 13.036 1.00 52.82 105 SER A CA 1
ATOM 850 C C . SER A 1 113 ? 38.025 6.361 12.319 1.00 55.05 105 SER A C 1
ATOM 851 O O . SER A 1 113 ? 38.042 6.294 11.087 1.00 61.08 105 SER A O 1
ATOM 854 N N . SER A 1 114 ? 37.414 5.460 13.081 1.00 49.52 106 SER A N 1
ATOM 855 C CA . SER A 1 114 ? 36.799 4.276 12.491 1.00 48.17 106 SER A CA 1
ATOM 856 C C . SER A 1 114 ? 35.564 3.840 13.249 1.00 45.77 106 SER A C 1
ATOM 857 O O . SER A 1 114 ? 35.390 4.181 14.421 1.00 37.94 106 SER A O 1
ATOM 860 N N . LEU A 1 115 ? 34.725 3.060 12.575 1.00 42.92 107 LEU A N 1
ATOM 861 C CA . LEU A 1 115 ? 33.541 2.480 13.192 1.00 42.96 107 LEU A CA 1
ATOM 862 C C . LEU A 1 115 ? 33.913 1.660 14.427 1.00 43.50 107 LEU A C 1
ATOM 863 O O . LEU A 1 115 ? 33.210 1.688 15.432 1.00 42.59 107 LEU A O 1
ATOM 868 N N . ALA A 1 116 ? 35.024 0.931 14.346 1.00 41.68 108 ALA A N 1
ATOM 869 C CA . ALA A 1 116 ? 35.451 0.089 15.459 1.00 39.62 108 ALA A CA 1
ATOM 870 C C . ALA A 1 116 ? 35.825 0.932 16.675 1.00 35.61 108 ALA A C 1
ATOM 871 O O . ALA A 1 116 ? 35.521 0.559 17.807 1.00 36.45 108 ALA A O 1
ATOM 873 N N . ASP A 1 117 ? 36.485 2.062 16.438 1.00 35.48 109 ASP A N 1
ATOM 874 C CA . ASP A 1 117 ? 36.797 3.002 17.509 1.00 36.77 109 ASP A CA 1
ATOM 875 C C . ASP A 1 117 ? 35.511 3.397 18.213 1.00 38.40 109 ASP A C 1
ATOM 876 O O . ASP A 1 117 ? 35.422 3.407 19.449 1.00 32.45 109 ASP A O 1
ATOM 881 N N . ILE A 1 118 ? 34.501 3.707 17.405 1.00 27.49 110 ILE A N 1
ATOM 882 C CA . ILE A 1 118 ? 33.233 4.208 17.924 1.00 33.48 110 ILE A CA 1
ATOM 883 C C . ILE A 1 118 ? 32.463 3.156 18.708 1.00 25.44 110 ILE A C 1
ATOM 884 O O . ILE A 1 118 ? 31.903 3.452 19.765 1.00 27.92 110 ILE A O 1
ATOM 889 N N . GLU A 1 119 ? 32.443 1.927 18.199 1.00 27.68 111 GLU A N 1
ATOM 890 C CA . GLU A 1 119 ? 31.734 0.833 18.869 1.00 31.79 111 GLU A CA 1
ATOM 891 C C . GLU A 1 119 ? 32.295 0.561 20.262 1.00 35.31 111 GLU A C 1
ATOM 892 O O . GLU A 1 119 ? 31.549 0.244 21.196 1.00 32.90 111 GLU A O 1
ATOM 898 N N . ALA A 1 120 ? 33.606 0.721 20.406 1.00 32.28 112 ALA A N 1
ATOM 899 C CA . ALA A 1 120 ? 34.282 0.445 21.674 1.00 33.13 112 ALA A CA 1
ATOM 900 C C . ALA A 1 120 ? 33.954 1.459 22.771 1.00 33.81 112 ALA A C 1
ATOM 901 O O . ALA A 1 120 ? 34.126 1.166 23.956 1.00 31.49 112 ALA A O 1
ATOM 903 N N . LEU A 1 121 ? 33.504 2.649 22.381 1.00 30.08 113 LEU A N 1
ATOM 904 C CA . LEU A 1 121 ? 33.254 3.731 23.346 1.00 33.03 113 LEU A CA 1
ATOM 905 C C . LEU A 1 121 ? 32.128 3.377 24.297 1.00 27.63 113 LEU A C 1
ATOM 906 O O . LEU A 1 121 ? 31.072 2.913 23.860 1.00 29.33 113 LEU A O 1
ATOM 911 N N . PRO A 1 122 ? 32.343 3.600 25.603 1.00 27.73 114 PRO A N 1
ATOM 912 C CA . PRO A 1 122 ? 31.274 3.383 26.577 1.00 26.46 114 PRO A CA 1
ATOM 913 C C . PRO A 1 122 ? 30.412 4.628 26.737 1.00 26.37 114 PRO A C 1
ATOM 914 O O . PRO A 1 122 ? 30.843 5.722 26.385 1.00 30.50 114 PRO A O 1
ATOM 918 N N . VAL A 1 123 ? 29.207 4.447 27.253 1.00 22.83 115 VAL A N 1
ATOM 919 C CA . VAL A 1 123 ? 28.353 5.557 27.623 1.00 24.64 115 VAL A CA 1
ATOM 920 C C . VAL A 1 123 ? 28.485 5.819 29.129 1.00 30.96 115 VAL A C 1
ATOM 921 O O . VAL A 1 123 ? 28.014 5.024 29.946 1.00 31.23 115 VAL A O 1
ATOM 925 N N . PRO A 1 124 ? 29.138 6.929 29.501 1.00 29.04 116 PRO A N 1
ATOM 926 C CA . PRO A 1 124 ? 29.369 7.189 30.925 1.00 26.56 116 PRO A CA 1
ATOM 927 C C . PRO A 1 124 ? 28.065 7.301 31.694 1.00 33.42 116 PRO A C 1
ATOM 928 O O . PRO A 1 124 ? 27.060 7.780 31.165 1.00 28.57 116 PRO A O 1
ATOM 932 N N . ASP A 1 125 ? 28.086 6.834 32.935 1.00 27.86 117 ASP A N 1
ATOM 933 C CA . ASP A 1 125 ? 26.971 7.037 33.838 1.00 24.41 117 ASP A CA 1
ATOM 934 C C . ASP A 1 125 ? 27.246 8.293 34.648 1.00 26.99 117 ASP A C 1
ATOM 935 O O . ASP A 1 125 ? 28.310 8.401 35.249 1.00 32.44 117 ASP A O 1
ATOM 940 N N . PRO A 1 126 ? 26.291 9.242 34.679 1.00 26.09 118 PRO A N 1
ATOM 941 C CA . PRO A 1 126 ? 26.564 10.536 35.326 1.00 25.25 118 PRO A CA 1
ATOM 942 C C . PRO A 1 126 ? 26.990 10.435 36.788 1.00 23.48 118 PRO A C 1
ATOM 943 O O . PRO A 1 126 ? 28.030 10.969 37.143 1.00 24.93 118 PRO A O 1
ATOM 947 N N . GLU A 1 127 ? 26.215 9.753 37.628 1.00 27.28 119 GLU A N 1
ATOM 948 C CA . GLU A 1 127 ? 26.560 9.718 39.041 1.00 27.79 119 GLU A CA 1
ATOM 949 C C . GLU A 1 127 ? 27.749 8.794 39.294 1.00 30.63 119 GLU A C 1
ATOM 950 O O . GLU A 1 127 ? 28.593 9.092 40.129 1.00 30.71 119 GLU A O 1
ATOM 956 N N . GLN A 1 128 ? 27.834 7.685 38.564 1.00 29.03 120 GLN A N 1
ATOM 957 C CA . GLN A 1 128 ? 28.893 6.713 38.845 1.00 28.31 120 GLN A CA 1
ATOM 958 C C . GLN A 1 128 ? 30.244 7.134 38.254 1.00 29.37 120 GLN A C 1
ATOM 959 O O . GLN A 1 128 ? 31.290 6.856 38.848 1.00 31.59 120 GLN A O 1
ATOM 965 N N . ASP A 1 129 ? 30.231 7.791 37.092 1.00 25.62 121 ASP A N 1
ATOM 966 C CA . ASP A 1 129 ? 31.471 8.079 36.371 1.00 27.67 121 ASP A CA 1
ATOM 967 C C . ASP A 1 129 ? 31.792 9.569 36.270 1.00 29.16 121 ASP A C 1
ATOM 968 O O . ASP A 1 129 ? 32.936 9.944 36.004 1.00 27.77 121 ASP A O 1
ATOM 973 N N . LEU A 1 130 ? 30.787 10.415 36.465 1.00 29.44 122 LEU A N 1
ATOM 974 C CA . LEU A 1 130 ? 31.012 11.862 36.454 1.00 28.43 122 LEU A CA 1
ATOM 975 C C . LEU A 1 130 ? 30.506 12.469 37.761 1.00 27.37 122 LEU A C 1
ATOM 976 O O . LEU A 1 130 ? 29.898 13.537 37.773 1.00 27.01 122 LEU A O 1
ATOM 981 N N . GLY A 1 131 ? 30.759 11.765 38.862 1.00 24.81 123 GLY A N 1
ATOM 982 C CA . GLY A 1 131 ? 30.306 12.207 40.156 1.00 28.67 123 GLY A CA 1
ATOM 983 C C . GLY A 1 131 ? 30.793 13.601 40.514 1.00 33.11 123 GLY A C 1
ATOM 984 O O . GLY A 1 131 ? 30.107 14.326 41.230 1.00 30.41 123 GLY A O 1
ATOM 985 N N . TYR A 1 132 ? 31.965 13.992 40.020 1.00 31.38 124 TYR A N 1
ATOM 986 C CA . TYR A 1 132 ? 32.502 15.299 40.389 1.00 30.83 124 TYR A CA 1
ATOM 987 C C . TYR A 1 132 ? 31.662 16.416 39.760 1.00 28.67 124 TYR A C 1
ATOM 988 O O . TYR A 1 132 ? 31.520 17.497 40.337 1.00 27.22 124 TYR A O 1
ATOM 997 N N . VAL A 1 133 ? 31.069 16.142 38.603 1.00 24.20 125 VAL A N 1
ATOM 998 C CA . VAL A 1 133 ? 30.147 17.098 38.018 1.00 21.58 125 VAL A CA 1
ATOM 999 C C . VAL A 1 133 ? 28.823 17.133 38.786 1.00 22.53 125 VAL A C 1
ATOM 1000 O O . VAL A 1 133 ? 28.306 18.208 39.058 1.00 29.30 125 VAL A O 1
ATOM 1004 N N . MET A 1 134 ? 28.278 15.966 39.129 1.00 25.08 126 MET A N 1
ATOM 1005 C CA . MET A 1 134 ? 27.012 15.909 39.852 1.00 27.78 126 MET A CA 1
ATOM 1006 C C . MET A 1 134 ? 27.167 16.537 41.247 1.00 28.74 126 MET A C 1
ATOM 1007 O O . MET A 1 134 ? 26.243 17.178 41.761 1.00 24.87 126 MET A O 1
ATOM 1012 N N . ASP A 1 135 ? 28.337 16.354 41.859 1.00 22.26 127 ASP A N 1
ATOM 1013 C CA . ASP A 1 135 ? 28.607 16.963 43.158 1.00 29.17 127 ASP A CA 1
ATOM 1014 C C . ASP A 1 135 ? 28.620 18.487 43.024 1.00 25.20 127 ASP A C 1
ATOM 1015 O O . ASP A 1 135 ? 28.134 19.195 43.909 1.00 28.13 127 ASP A O 1
ATOM 1020 N N . ALA A 1 136 ? 29.197 18.981 41.930 1.00 22.29 128 ALA A N 1
ATOM 1021 C CA . ALA A 1 136 ? 29.244 20.429 41.688 1.00 23.37 128 ALA A CA 1
ATOM 1022 C C . ALA A 1 136 ? 27.831 20.970 41.582 1.00 27.13 128 ALA A C 1
ATOM 1023 O O . ALA A 1 136 ? 27.501 21.976 42.198 1.00 26.98 128 ALA A O 1
ATOM 1025 N N . VAL A 1 137 ? 26.985 20.290 40.812 1.00 24.85 129 VAL A N 1
ATOM 1026 C CA . VAL A 1 137 ? 25.579 20.694 40.726 1.00 23.73 129 VAL A CA 1
ATOM 1027 C C . VAL A 1 137 ? 24.889 20.740 42.103 1.00 24.94 129 VAL A C 1
ATOM 1028 O O . VAL A 1 137 ? 24.224 21.715 42.427 1.00 24.82 129 VAL A O 1
ATOM 1032 N N . ARG A 1 138 ? 25.036 19.680 42.896 1.00 23.59 130 ARG A N 1
ATOM 1033 C CA . ARG A 1 138 ? 24.453 19.640 44.239 1.00 25.63 130 ARG A CA 1
ATOM 1034 C C . ARG A 1 138 ? 25.003 20.766 45.113 1.00 29.32 130 ARG A C 1
ATOM 1035 O O . ARG A 1 138 ? 24.263 21.423 45.847 1.00 26.92 130 ARG A O 1
ATOM 1043 N N . THR A 1 139 ? 26.311 20.977 45.040 1.00 26.07 131 THR A N 1
ATOM 1044 C CA . THR A 1 139 ? 26.948 21.966 45.902 1.00 31.49 131 THR A CA 1
ATOM 1045 C C . THR A 1 139 ? 26.470 23.375 45.544 1.00 28.09 131 THR A C 1
ATOM 1046 O O . THR A 1 139 ? 26.119 24.159 46.417 1.00 26.63 131 THR A O 1
ATOM 1050 N N . ILE A 1 140 ? 26.449 23.681 44.251 1.00 25.29 132 ILE A N 1
ATOM 1051 C CA . ILE A 1 140 ? 26.002 24.986 43.773 1.00 25.33 132 ILE A CA 1
ATOM 1052 C C . ILE A 1 140 ? 24.540 25.209 44.132 1.00 23.54 132 ILE A C 1
ATOM 1053 O O . ILE A 1 140 ? 24.169 26.250 44.650 1.00 27.09 132 ILE A O 1
ATOM 1058 N N . ARG A 1 141 ? 23.710 24.212 43.858 1.00 23.37 133 ARG A N 1
ATOM 1059 C CA . ARG A 1 141 ? 22.297 24.285 44.209 1.00 28.36 133 ARG A CA 1
ATOM 1060 C C . ARG A 1 141 ? 22.119 24.620 45.701 1.00 34.45 133 ARG A C 1
ATOM 1061 O O . ARG A 1 141 ? 21.291 25.460 46.072 1.00 29.67 133 ARG A O 1
ATOM 1069 N N . ARG A 1 142 ? 22.929 23.998 46.552 1.00 32.00 134 ARG A N 1
ATOM 1070 C CA . ARG A 1 142 ? 22.822 24.247 47.974 1.00 31.13 134 ARG A CA 1
ATOM 1071 C C . ARG A 1 142 ? 23.330 25.646 48.331 1.00 33.96 134 ARG A C 1
ATOM 1072 O O . ARG A 1 142 ? 22.649 26.377 49.044 1.00 33.42 134 ARG A O 1
ATOM 1080 N N . GLU A 1 143 ? 24.513 26.015 47.839 1.00 28.68 135 GLU A N 1
ATOM 1081 C CA . GLU A 1 143 ? 25.126 27.313 48.177 1.00 29.25 135 GLU A CA 1
ATOM 1082 C C . GLU A 1 143 ? 24.355 28.504 47.596 1.00 29.35 135 GLU A C 1
ATOM 1083 O O . GLU A 1 143 ? 24.338 29.584 48.184 1.00 28.53 135 GLU A O 1
ATOM 1089 N N . LEU A 1 144 ? 23.725 28.317 46.444 1.00 27.35 136 LEU A N 1
ATOM 1090 C CA . LEU A 1 144 ? 22.878 29.372 45.873 1.00 26.58 136 LEU A CA 1
ATOM 1091 C C . LEU A 1 144 ? 21.745 29.758 46.812 1.00 34.54 136 LEU A C 1
ATOM 1092 O O . LEU A 1 144 ? 21.316 30.911 46.836 1.00 31.73 136 LEU A O 1
ATOM 1097 N N . ASN A 1 145 ? 21.256 28.782 47.569 1.00 30.18 137 ASN A N 1
ATOM 1098 C CA . ASN A 1 145 ? 20.181 29.003 48.521 1.00 35.77 137 ASN A CA 1
ATOM 1099 C C . ASN A 1 145 ? 19.008 29.743 47.872 1.00 33.41 137 ASN A C 1
ATOM 1100 O O . ASN A 1 145 ? 18.460 30.692 48.436 1.00 34.75 137 ASN A O 1
ATOM 1105 N N . GLY A 1 146 ? 18.673 29.319 46.660 1.00 29.08 138 GLY A N 1
ATOM 1106 C CA . GLY A 1 146 ? 17.522 29.829 45.947 1.00 30.36 138 GLY A CA 1
ATOM 1107 C C . GLY A 1 146 ? 17.610 31.244 45.405 1.00 34.51 138 GLY A C 1
ATOM 1108 O O . GLY A 1 146 ? 16.598 31.779 44.958 1.00 34.31 138 GLY A O 1
ATOM 1109 N N . ARG A 1 147 ? 18.795 31.851 45.419 1.00 34.21 139 ARG A N 1
ATOM 1110 C CA . ARG A 1 147 ? 18.921 33.234 44.957 1.00 34.78 139 ARG A CA 1
ATOM 1111 C C . ARG A 1 147 ? 18.566 33.379 43.464 1.00 28.99 139 ARG A C 1
ATOM 1112 O O . ARG A 1 147 ? 17.908 34.347 43.083 1.00 31.22 139 ARG A O 1
ATOM 1120 N N . VAL A 1 148 ? 18.992 32.423 42.633 1.00 27.57 140 VAL A N 1
ATOM 1121 C CA . VAL A 1 148 ? 18.632 32.380 41.206 1.00 26.84 140 VAL A CA 1
ATOM 1122 C C . VAL A 1 148 ? 18.572 30.914 40.744 1.00 28.43 140 VAL A C 1
ATOM 1123 O O . VAL A 1 148 ? 19.166 30.047 41.386 1.00 27.31 140 VAL A O 1
ATOM 1127 N N . PRO A 1 149 ? 17.872 30.633 39.627 1.00 26.33 141 PRO A N 1
ATOM 1128 C CA . PRO A 1 149 ? 17.865 29.258 39.098 1.00 25.01 141 PRO A CA 1
ATOM 1129 C C . PRO A 1 149 ? 19.243 28.810 38.632 1.00 29.32 141 PRO A C 1
ATOM 1130 O O . PRO A 1 149 ? 20.045 29.654 38.253 1.00 26.24 141 PRO A O 1
ATOM 1134 N N . LEU A 1 150 ? 19.489 27.503 38.637 1.00 24.29 142 LEU A N 1
ATOM 1135 C CA . LEU A 1 150 ? 20.741 26.952 38.147 1.00 25.28 142 LEU A CA 1
ATOM 1136 C C . LEU A 1 150 ? 20.553 26.305 36.778 1.00 26.37 142 LEU A C 1
ATOM 1137 O O . LEU A 1 150 ? 19.692 25.443 36.604 1.00 23.70 142 LEU A O 1
ATOM 1142 N N . ILE A 1 151 ? 21.391 26.708 35.833 1.00 20.04 143 ILE A N 1
ATOM 1143 C CA . ILE A 1 151 ? 21.399 26.141 34.486 1.00 19.29 143 ILE A CA 1
ATOM 1144 C C . ILE A 1 151 ? 22.429 25.032 34.395 1.00 23.44 143 ILE A C 1
ATOM 1145 O O . ILE A 1 151 ? 23.601 25.243 34.714 1.00 21.02 143 ILE A O 1
ATOM 1150 N N . GLY A 1 152 ? 21.999 23.850 33.971 1.00 20.66 144 GLY A N 1
ATOM 1151 C CA . GLY A 1 152 ? 22.948 22.796 33.652 1.00 19.16 144 GLY A CA 1
ATOM 1152 C C . GLY A 1 152 ? 23.221 22.862 32.152 1.00 21.68 144 GLY A C 1
ATOM 1153 O O . GLY A 1 152 ? 22.484 23.527 31.426 1.00 21.76 144 GLY A O 1
ATOM 1154 N N . PHE A 1 153 ? 24.269 22.200 31.667 1.00 20.99 145 PHE A N 1
ATOM 1155 C CA . PHE A 1 153 ? 24.522 22.264 30.219 1.00 22.60 145 PHE A CA 1
ATOM 1156 C C . PHE A 1 153 ? 25.380 21.128 29.705 1.00 25.10 145 PHE A C 1
ATOM 1157 O O . PHE A 1 153 ? 25.986 20.368 30.473 1.00 21.61 145 PHE A O 1
ATOM 1165 N N . SER A 1 154 ? 25.411 21.028 28.380 1.00 24.70 146 SER A N 1
ATOM 1166 C CA . SER A 1 154 ? 26.247 20.063 27.692 1.00 16.76 146 SER A CA 1
ATOM 1167 C C . SER A 1 154 ? 26.504 20.551 26.286 1.00 19.74 146 SER A C 1
ATOM 1168 O O . SER A 1 154 ? 25.711 21.320 25.731 1.00 19.40 146 SER A O 1
ATOM 1171 N N . GLY A 1 155 ? 27.606 20.101 25.706 1.00 24.34 147 GLY A N 1
ATOM 1172 C CA . GLY A 1 155 ? 27.798 20.262 24.283 1.00 21.13 147 GLY A CA 1
ATOM 1173 C C . GLY A 1 155 ? 26.809 19.384 23.540 1.00 25.26 147 GLY A C 1
ATOM 1174 O O . GLY A 1 155 ? 26.332 18.385 24.079 1.00 25.16 147 GLY A O 1
ATOM 1175 N N . SER A 1 156 ? 26.507 19.760 22.300 1.00 17.57 148 SER A N 1
ATOM 1176 C CA . SER A 1 156 ? 25.664 18.961 21.424 1.00 20.87 148 SER A CA 1
ATOM 1177 C C . SER A 1 156 ? 26.461 17.774 20.920 1.00 19.83 148 SER A C 1
ATOM 1178 O O . SER A 1 156 ? 27.687 17.797 20.945 1.00 21.97 148 SER A O 1
ATOM 1181 N N . PRO A 1 157 ? 25.772 16.738 20.438 1.00 20.45 149 PRO A N 1
ATOM 1182 C CA . PRO A 1 157 ? 26.453 15.593 19.819 1.00 20.82 149 PRO A CA 1
ATOM 1183 C C . PRO A 1 157 ? 27.365 15.988 18.651 1.00 24.03 149 PRO A C 1
ATOM 1184 O O . PRO A 1 157 ? 28.502 15.516 18.610 1.00 21.15 149 PRO A O 1
ATOM 1188 N N . TRP A 1 158 ? 26.903 16.857 17.755 1.00 24.25 150 TRP A N 1
ATOM 1189 C CA . TRP A 1 158 ? 27.744 17.290 16.640 1.00 21.84 150 TRP A CA 1
ATOM 1190 C C . TRP A 1 158 ? 29.011 17.970 17.161 1.00 21.78 150 TRP A C 1
ATOM 1191 O O . TRP A 1 158 ? 30.118 17.666 16.724 1.00 23.37 150 TRP A O 1
ATOM 1202 N N . THR A 1 159 ? 28.852 18.863 18.128 1.00 19.61 151 THR A N 1
ATOM 1203 C CA . THR A 1 159 ? 29.981 19.623 18.642 1.00 22.81 151 THR A CA 1
ATOM 1204 C C . THR A 1 159 ? 30.994 18.713 19.351 1.00 22.33 151 THR A C 1
ATOM 1205 O O . THR A 1 159 ? 32.218 18.809 19.143 1.00 22.20 151 THR A O 1
ATOM 1209 N N . LEU A 1 160 ? 30.481 17.808 20.168 1.00 20.86 152 LEU A N 1
ATOM 1210 C CA . LEU A 1 160 ? 31.324 16.832 20.834 1.00 22.64 152 LEU A CA 1
ATOM 1211 C C . LEU A 1 160 ? 32.024 15.905 19.838 1.00 24.14 152 LEU A C 1
ATOM 1212 O O . LEU A 1 160 ? 33.220 15.619 19.968 1.00 27.21 152 LEU A O 1
ATOM 1217 N N . ALA A 1 161 ? 31.270 15.424 18.858 1.00 22.62 153 ALA A N 1
ATOM 1218 C CA . ALA A 1 161 ? 31.840 14.591 17.806 1.00 25.13 153 ALA A CA 1
ATOM 1219 C C . ALA A 1 161 ? 33.030 15.258 17.132 1.00 23.34 153 ALA A C 1
ATOM 1220 O O . ALA A 1 161 ? 34.036 14.592 16.862 1.00 29.09 153 ALA A O 1
ATOM 1222 N N . THR A 1 162 ? 32.930 16.560 16.860 1.00 28.05 154 THR A N 1
ATOM 1223 C CA . THR A 1 162 ? 34.002 17.232 16.127 1.00 29.80 154 THR A CA 1
ATOM 1224 C C . THR A 1 162 ? 35.267 17.226 16.952 1.00 30.17 154 THR A C 1
ATOM 1225 O O . THR A 1 162 ? 36.344 16.984 16.419 1.00 27.65 154 THR A O 1
ATOM 1229 N N . TYR A 1 163 ? 35.148 17.480 18.257 1.00 27.01 155 TYR A N 1
ATOM 1230 C CA . TYR A 1 163 ? 36.330 17.440 19.108 1.00 29.82 155 TYR A CA 1
ATOM 1231 C C . TYR A 1 163 ? 36.941 16.040 19.074 1.00 29.65 155 TYR A C 1
ATOM 1232 O O . TYR A 1 163 ? 38.159 15.894 19.054 1.00 27.65 155 TYR A O 1
ATOM 1241 N N . MET A 1 164 ? 36.097 15.009 19.054 1.00 22.45 156 MET A N 1
ATOM 1242 C CA . MET A 1 164 ? 36.614 13.646 19.163 1.00 23.56 156 MET A CA 1
ATOM 1243 C C . MET A 1 164 ? 37.247 13.168 17.875 1.00 28.35 156 MET A C 1
ATOM 1244 O O . MET A 1 164 ? 38.145 12.322 17.891 1.00 27.46 156 MET A O 1
ATOM 1249 N N . VAL A 1 165 ? 36.766 13.690 16.756 1.00 23.93 157 VAL A N 1
ATOM 1250 C CA . VAL A 1 165 ? 37.307 13.287 15.469 1.00 26.15 157 VAL A CA 1
ATOM 1251 C C . VAL A 1 165 ? 38.525 14.134 15.158 1.00 26.55 157 VAL A C 1
ATOM 1252 O O . VAL A 1 165 ? 39.510 13.625 14.635 1.00 30.14 157 VAL A O 1
ATOM 1256 N N . GLU A 1 166 ? 38.479 15.422 15.487 1.00 25.83 158 GLU A N 1
ATOM 1257 C CA . GLU A 1 166 ? 39.652 16.274 15.248 1.00 33.18 158 GLU A CA 1
ATOM 1258 C C . GLU A 1 166 ? 40.737 15.995 16.281 1.00 34.36 158 GLU A C 1
ATOM 1259 O O . GLU A 1 166 ? 41.922 16.097 15.988 1.00 35.58 158 GLU A O 1
ATOM 1265 N N . GLY A 1 167 ? 40.326 15.648 17.496 1.00 29.20 159 GLY A N 1
ATOM 1266 C CA . GLY A 1 167 ? 41.286 15.393 18.558 1.00 36.15 159 GLY A CA 1
ATOM 1267 C C . GLY A 1 167 ? 41.618 16.643 19.359 1.00 37.23 159 GLY A C 1
ATOM 1268 O O . GLY A 1 167 ? 42.619 16.689 20.088 1.00 35.02 159 GLY A O 1
ATOM 1269 N N . GLY A 1 168 ? 40.776 17.661 19.218 1.00 41.47 160 GLY A N 1
ATOM 1270 C CA . GLY A 1 168 ? 40.965 18.934 19.899 1.00 48.62 160 GLY A CA 1
ATOM 1271 C C . GLY A 1 168 ? 40.349 20.056 19.086 1.00 51.20 160 GLY A C 1
ATOM 1272 O O . GLY A 1 168 ? 39.511 19.792 18.223 1.00 40.99 160 GLY A O 1
ATOM 1273 N N . SER A 1 169 ? 40.756 21.296 19.357 1.00 56.22 161 SER A N 1
ATOM 1274 C CA . SER A 1 169 ? 40.312 22.452 18.572 1.00 62.37 161 SER A CA 1
ATOM 1275 C C . SER A 1 169 ? 40.731 22.308 17.114 1.00 66.38 161 SER A C 1
ATOM 1276 O O . SER A 1 169 ? 41.786 21.750 16.816 1.00 68.25 161 SER A O 1
ATOM 1279 N N A SER A 1 170 ? 39.888 22.837 16.229 0.53 69.54 162 SER A N 1
ATOM 1280 N N B SER A 1 170 ? 39.913 22.795 16.188 0.47 69.53 162 SER A N 1
ATOM 1281 C CA A SER A 1 170 ? 40.152 22.886 14.797 0.53 70.31 162 SER A CA 1
ATOM 1282 C CA B SER A 1 170 ? 40.121 22.431 14.789 0.47 70.48 162 SER A CA 1
ATOM 1283 C C A SER A 1 170 ? 39.622 24.196 14.214 0.53 69.72 162 SER A C 1
ATOM 1284 C C B SER A 1 170 ? 40.474 23.567 13.835 0.47 70.87 162 SER A C 1
ATOM 1285 O O A SER A 1 170 ? 38.696 24.798 14.760 0.53 66.05 162 SER A O 1
ATOM 1286 O O B SER A 1 170 ? 40.065 24.716 14.022 0.47 69.35 162 SER A O 1
ATOM 1291 N N A LYS A 1 171 ? 40.217 24.633 13.108 0.53 69.10 163 LYS A N 1
ATOM 1292 N N B LYS A 1 171 ? 41.235 23.213 12.802 0.47 70.54 163 LYS A N 1
ATOM 1293 C CA A LYS A 1 171 ? 39.786 25.850 12.429 0.53 64.65 163 LYS A CA 1
ATOM 1294 C CA B LYS A 1 171 ? 41.461 24.082 11.656 0.47 65.24 163 LYS A CA 1
ATOM 1295 C C A LYS A 1 171 ? 38.745 25.542 11.359 0.53 61.35 163 LYS A C 1
ATOM 1296 C C B LYS A 1 171 ? 40.529 23.674 10.512 0.47 59.40 163 LYS A C 1
ATOM 1297 O O A LYS A 1 171 ? 37.676 26.151 11.321 0.53 57.78 163 LYS A O 1
ATOM 1298 O O B LYS A 1 171 ? 40.815 22.727 9.775 0.47 50.11 163 LYS A O 1
ATOM 1301 N N A ASP A 1 172 ? 39.064 24.577 10.502 0.53 62.24 164 ASP A N 1
ATOM 1302 N N B ASP A 1 172 ? 39.399 24.378 10.414 0.47 62.82 164 ASP A N 1
ATOM 1303 C CA A ASP A 1 172 ? 38.251 24.295 9.325 0.53 66.69 164 ASP A CA 1
ATOM 1304 C CA B ASP A 1 172 ? 38.413 24.246 9.329 0.47 66.72 164 ASP A CA 1
ATOM 1305 C C A ASP A 1 172 ? 37.365 23.057 9.461 0.53 68.20 164 ASP A C 1
ATOM 1306 C C B ASP A 1 172 ? 37.541 22.982 9.381 0.47 68.37 164 ASP A C 1
ATOM 1307 O O A ASP A 1 172 ? 36.474 22.849 8.635 0.53 71.29 164 ASP A O 1
ATOM 1308 O O B ASP A 1 172 ? 36.805 22.703 8.432 0.47 72.24 164 ASP A O 1
ATOM 1311 N N . PHE A 1 173 ? 37.612 22.238 10.483 1.00 59.07 165 PHE A N 1
ATOM 1312 C CA . PHE A 1 173 ? 36.860 20.979 10.659 1.00 47.22 165 PHE A CA 1
ATOM 1313 C C . PHE A 1 173 ? 36.955 20.030 9.464 1.00 50.69 165 PHE A C 1
ATOM 1314 O O . PHE A 1 173 ? 36.018 19.274 9.190 1.00 45.30 165 PHE A O 1
ATOM 1322 N N . ARG A 1 174 ? 38.075 20.081 8.753 1.00 51.63 166 ARG A N 1
ATOM 1323 C CA . ARG A 1 174 ? 38.228 19.324 7.523 1.00 55.27 166 ARG A CA 1
ATOM 1324 C C . ARG A 1 174 ? 38.064 17.834 7.779 1.00 51.22 166 ARG A C 1
ATOM 1325 O O . ARG A 1 174 ? 37.442 17.137 6.983 1.00 45.83 166 ARG A O 1
ATOM 1327 N N . LYS A 1 175 ? 38.600 17.354 8.899 1.00 45.83 167 LYS A N 1
ATOM 1328 C CA . LYS A 1 175 ? 38.566 15.928 9.194 1.00 46.03 167 LYS A CA 1
ATOM 1329 C C . LYS A 1 175 ? 37.164 15.463 9.604 1.00 41.36 167 LYS A C 1
ATOM 1330 O O . LYS A 1 175 ? 36.728 14.383 9.208 1.00 42.24 167 LYS A O 1
ATOM 1336 N N . SER A 1 176 ? 36.471 16.271 10.404 1.00 36.14 168 SER A N 1
ATOM 1337 C CA . SER A 1 176 ? 35.099 15.968 10.805 1.00 35.29 168 SER A CA 1
ATOM 1338 C C . SER A 1 176 ? 34.153 15.927 9.604 1.00 35.36 168 SER A C 1
ATOM 1339 O O . SER A 1 176 ? 33.340 15.017 9.457 1.00 29.08 168 SER A O 1
ATOM 1342 N N . LYS A 1 177 ? 34.259 16.936 8.754 1.00 39.57 169 LYS A N 1
ATOM 1343 C CA . LYS A 1 177 ? 33.384 17.039 7.595 1.00 34.26 169 LYS A CA 1
ATOM 1344 C C . LYS A 1 177 ? 33.744 16.019 6.532 1.00 36.28 169 LYS A C 1
ATOM 1345 O O . LYS A 1 177 ? 32.864 15.500 5.841 1.00 39.61 169 LYS A O 1
ATOM 1351 N N . ALA A 1 178 ? 35.031 15.716 6.410 1.00 39.28 170 ALA A N 1
ATOM 1352 C CA . ALA A 1 178 ? 35.461 14.667 5.502 1.00 42.90 170 ALA A CA 1
ATOM 1353 C C . ALA A 1 178 ? 34.793 13.358 5.892 1.00 46.86 170 ALA A C 1
ATOM 1354 O O . ALA A 1 178 ? 34.301 12.624 5.037 1.00 48.01 170 ALA A O 1
ATOM 1356 N N . MET A 1 179 ? 34.758 13.082 7.194 1.00 37.41 171 MET A N 1
ATOM 1357 C CA . MET A 1 179 ? 34.156 11.859 7.695 1.00 37.29 171 MET A CA 1
ATOM 1358 C C . MET A 1 179 ? 32.642 11.872 7.471 1.00 26.48 171 MET A C 1
ATOM 1359 O O . MET A 1 179 ? 32.063 10.857 7.102 1.00 35.29 171 MET A O 1
ATOM 1364 N N . LEU A 1 180 ? 32.021 13.029 7.688 1.00 28.84 172 LEU A N 1
ATOM 1365 C CA . LEU A 1 180 ? 30.596 13.219 7.414 1.00 31.42 172 LEU A CA 1
ATOM 1366 C C . LEU A 1 180 ? 30.240 12.796 5.986 1.00 30.75 172 LEU A C 1
ATOM 1367 O O . LEU A 1 180 ? 29.249 12.097 5.764 1.00 29.41 172 LEU A O 1
ATOM 1372 N N . TYR A 1 181 ? 31.051 13.224 5.021 1.00 32.63 173 TYR A N 1
ATOM 1373 C CA . TYR A 1 181 ? 30.758 12.952 3.616 1.00 32.96 173 TYR A CA 1
ATOM 1374 C C . TYR A 1 181 ? 31.262 11.580 3.183 1.00 34.31 173 TYR A C 1
ATOM 1375 O O . TYR A 1 181 ? 30.591 10.887 2.414 1.00 31.62 173 TYR A O 1
ATOM 1384 N N . ASP A 1 182 ? 32.420 11.173 3.699 1.00 33.20 174 ASP A N 1
ATOM 1385 C CA . ASP A 1 182 ? 33.038 9.903 3.313 1.00 32.80 174 ASP A CA 1
ATOM 1386 C C . ASP A 1 182 ? 32.544 8.688 4.071 1.00 33.00 174 ASP A C 1
ATOM 1387 O O . ASP A 1 182 ? 32.460 7.597 3.520 1.00 35.35 174 ASP A O 1
ATOM 1392 N N . ASN A 1 183 ? 32.260 8.873 5.350 1.00 29.05 175 ASN A N 1
ATOM 1393 C CA . ASN A 1 183 ? 31.882 7.756 6.209 1.00 30.18 175 ASN A CA 1
ATOM 1394 C C . ASN A 1 183 ? 30.687 8.125 7.084 1.00 31.42 175 ASN A C 1
ATOM 1395 O O . ASN A 1 183 ? 30.792 8.139 8.318 1.00 31.55 175 ASN A O 1
ATOM 1400 N N . PRO A 1 184 ? 29.543 8.430 6.446 1.00 32.86 176 PRO A N 1
ATOM 1401 C CA . PRO A 1 184 ? 28.377 8.865 7.225 1.00 25.27 176 PRO A CA 1
ATOM 1402 C C . PRO A 1 184 ? 27.907 7.775 8.191 1.00 25.38 176 PRO A C 1
ATOM 1403 O O . PRO A 1 184 ? 27.400 8.086 9.256 1.00 24.98 176 PRO A O 1
ATOM 1407 N N . LYS A 1 185 ? 28.075 6.512 7.809 1.00 25.01 177 LYS A N 1
ATOM 1408 C CA . LYS A 1 185 ? 27.668 5.406 8.668 1.00 32.09 177 LYS A CA 1
ATOM 1409 C C . LYS A 1 185 ? 28.370 5.475 10.024 1.00 34.67 177 LYS A C 1
ATOM 1410 O O . LYS A 1 185 ? 27.723 5.376 11.062 1.00 31.60 177 LYS A O 1
ATOM 1416 N N . ALA A 1 186 ? 29.690 5.657 10.016 1.00 30.44 178 ALA A N 1
ATOM 1417 C CA . ALA A 1 186 ? 30.443 5.791 11.264 1.00 30.46 178 ALA A CA 1
ATOM 1418 C C . ALA A 1 186 ? 30.111 7.086 11.987 1.00 33.16 178 ALA A C 1
ATOM 1419 O O . ALA A 1 186 ? 29.932 7.095 13.212 1.00 30.56 178 ALA A O 1
ATOM 1421 N N . MET A 1 187 ? 30.028 8.188 11.246 1.00 28.17 179 MET A N 1
ATOM 1422 C CA . MET A 1 187 ? 29.809 9.473 11.902 1.00 24.56 179 MET A CA 1
ATOM 1423 C C . MET A 1 187 ? 28.468 9.455 12.646 1.00 26.78 179 MET A C 1
ATOM 1424 O O . MET A 1 187 ? 28.377 9.939 13.782 1.00 24.95 179 MET A O 1
ATOM 1429 N N . HIS A 1 188 ? 27.443 8.873 12.017 1.00 22.51 180 HIS A N 1
ATOM 1430 C CA . HIS A 1 188 ? 26.147 8.697 12.675 1.00 25.60 180 HIS A CA 1
ATOM 1431 C C . HIS A 1 188 ? 26.229 7.785 13.898 1.00 31.06 180 HIS A C 1
ATOM 1432 O O . HIS A 1 188 ? 25.580 8.039 14.908 1.00 27.09 180 HIS A O 1
ATOM 1439 N N . ALA A 1 189 ? 27.002 6.712 13.803 1.00 23.92 181 ALA A N 1
ATOM 1440 C CA . ALA A 1 189 ? 27.204 5.849 14.966 1.00 27.56 181 ALA A CA 1
ATOM 1441 C C . ALA A 1 189 ? 27.754 6.661 16.145 1.00 28.21 181 ALA A C 1
ATOM 1442 O O . ALA A 1 189 ? 27.304 6.504 17.287 1.00 24.59 181 ALA A O 1
ATOM 1444 N N . LEU A 1 190 ? 28.710 7.543 15.861 1.00 22.98 182 LEU A N 1
ATOM 1445 C CA . LEU A 1 190 ? 29.303 8.376 16.913 1.00 26.06 182 LEU A CA 1
ATOM 1446 C C . LEU A 1 190 ? 28.276 9.352 17.493 1.00 25.50 182 LEU A C 1
ATOM 1447 O O . LEU A 1 190 ? 28.144 9.500 18.717 1.00 21.76 182 LEU A O 1
ATOM 1452 N N . LEU A 1 191 ? 27.545 10.015 16.607 1.00 24.00 183 LEU A N 1
ATOM 1453 C CA . LEU A 1 191 ? 26.529 10.980 17.017 1.00 23.86 183 LEU A CA 1
ATOM 1454 C C . LEU A 1 191 ? 25.436 10.330 17.866 1.00 25.29 183 LEU A C 1
ATOM 1455 O O . LEU A 1 191 ? 24.945 10.916 18.828 1.00 26.43 183 LEU A O 1
ATOM 1460 N N . ASP A 1 192 ? 25.046 9.122 17.488 1.00 22.74 184 ASP A N 1
ATOM 1461 C CA . ASP A 1 192 ? 24.017 8.399 18.215 1.00 23.43 184 ASP A CA 1
ATOM 1462 C C . ASP A 1 192 ? 24.469 8.122 19.642 1.00 26.08 184 ASP A C 1
ATOM 1463 O O . ASP A 1 192 ? 23.722 8.321 20.592 1.00 24.27 184 ASP A O 1
ATOM 1468 N N . LYS A 1 193 ? 25.694 7.631 19.778 1.00 24.28 185 LYS A N 1
ATOM 1469 C CA . LYS A 1 193 ? 26.212 7.271 21.089 1.00 24.85 185 LYS A CA 1
ATOM 1470 C C . LYS A 1 193 ? 26.354 8.529 21.950 1.00 27.83 185 LYS A C 1
ATOM 1471 O O . LYS A 1 193 ? 26.088 8.522 23.156 1.00 23.41 185 LYS A O 1
ATOM 1477 N N . LEU A 1 194 ? 26.749 9.626 21.319 1.00 22.96 186 LEU A N 1
ATOM 1478 C CA . LEU A 1 194 ? 26.911 10.873 22.048 1.00 26.38 186 LEU A CA 1
ATOM 1479 C C . LEU A 1 194 ? 25.563 11.449 22.461 1.00 26.01 186 LEU A C 1
ATOM 1480 O O . LEU A 1 194 ? 25.450 12.054 23.519 1.00 23.69 186 LEU A O 1
ATOM 1485 N N . ALA A 1 195 ? 24.530 11.263 21.647 1.00 23.86 187 ALA A N 1
ATOM 1486 C CA . ALA A 1 195 ? 23.202 11.725 22.060 1.00 26.04 187 ALA A CA 1
ATOM 1487 C C . ALA A 1 195 ? 22.719 10.961 23.298 1.00 26.12 187 ALA A C 1
ATOM 1488 O O . ALA A 1 195 ? 22.129 11.534 24.219 1.00 23.92 187 ALA A O 1
ATOM 1490 N N . GLN A 1 196 ? 22.950 9.657 23.311 1.00 18.59 188 GLN A N 1
ATOM 1491 C CA . GLN A 1 196 ? 22.555 8.865 24.456 1.00 21.08 188 GLN A CA 1
ATOM 1492 C C . GLN A 1 196 ? 23.305 9.369 25.685 1.00 21.44 188 GLN A C 1
ATOM 1493 O O . GLN A 1 196 ? 22.733 9.488 26.773 1.00 24.65 188 GLN A O 1
ATOM 1499 N N . SER A 1 197 ? 24.588 9.673 25.506 1.00 21.57 189 SER A N 1
ATOM 1500 C CA A SER A 1 197 ? 25.446 10.103 26.608 0.69 24.01 189 SER A CA 1
ATOM 1501 C CA B SER A 1 197 ? 25.422 10.087 26.628 0.31 24.33 189 SER A CA 1
ATOM 1502 C C . SER A 1 197 ? 25.036 11.475 27.140 1.00 28.64 189 SER A C 1
ATOM 1503 O O . SER A 1 197 ? 24.948 11.697 28.349 1.00 23.42 189 SER A O 1
ATOM 1508 N N . VAL A 1 198 ? 24.807 12.401 26.223 1.00 22.01 190 VAL A N 1
ATOM 1509 C CA . VAL A 1 198 ? 24.402 13.750 26.591 1.00 23.70 190 VAL A CA 1
ATOM 1510 C C . VAL A 1 198 ? 23.042 13.719 27.299 1.00 20.22 190 VAL A C 1
ATOM 1511 O O . VAL A 1 198 ? 22.823 14.451 28.259 1.00 22.13 190 VAL A O 1
ATOM 1515 N N . THR A 1 199 ? 22.138 12.863 26.831 1.00 21.73 191 THR A N 1
ATOM 1516 C CA . THR A 1 199 ? 20.831 12.731 27.472 1.00 23.28 191 THR A CA 1
ATOM 1517 C C . THR A 1 199 ? 20.972 12.303 28.951 1.00 23.64 191 THR A C 1
ATOM 1518 O O . THR A 1 199 ? 20.363 12.906 29.844 1.00 21.50 191 THR A O 1
ATOM 1522 N N . SER A 1 200 ? 21.778 11.286 29.231 1.00 22.98 192 SER A N 1
ATOM 1523 C CA . SER A 1 200 ? 21.845 10.822 30.619 1.00 27.21 192 SER A CA 1
ATOM 1524 C C . SER A 1 200 ? 22.647 11.812 31.469 1.00 21.21 192 SER A C 1
ATOM 1525 O O . SER A 1 200 ? 22.361 12.000 32.652 1.00 28.97 192 SER A O 1
ATOM 1528 N N . TYR A 1 201 ? 23.621 12.471 30.854 1.00 22.85 193 TYR A N 1
ATOM 1529 C CA . TYR A 1 201 ? 24.414 13.493 31.529 1.00 23.17 193 TYR A CA 1
ATOM 1530 C C . TYR A 1 201 ? 23.535 14.667 31.984 1.00 28.39 193 TYR A C 1
ATOM 1531 O O . TYR A 1 201 ? 23.581 15.090 33.139 1.00 21.95 193 TYR A O 1
ATOM 1540 N N . LEU A 1 202 ? 22.730 15.185 31.072 1.00 20.61 194 LEU A N 1
ATOM 1541 C CA . LEU A 1 202 ? 21.819 16.285 31.395 1.00 21.97 194 LEU A CA 1
ATOM 1542 C C . LEU A 1 202 ? 20.750 15.858 32.403 1.00 25.94 194 LEU A C 1
ATOM 1543 O O . LEU A 1 202 ? 20.403 16.608 33.325 1.00 23.93 194 LEU A O 1
ATOM 1548 N N . ASN A 1 203 ? 20.234 14.645 32.241 1.00 27.04 195 ASN A N 1
ATOM 1549 C CA . ASN A 1 203 ? 19.271 14.133 33.211 1.00 26.74 195 ASN A CA 1
ATOM 1550 C C . ASN A 1 203 ? 19.885 13.947 34.596 1.00 28.30 195 ASN A C 1
ATOM 1551 O O . ASN A 1 203 ? 19.213 14.167 35.603 1.00 23.77 195 ASN A O 1
ATOM 1556 N N . GLY A 1 204 ? 21.146 13.532 34.650 1.00 20.25 196 GLY A N 1
ATOM 1557 C CA . GLY A 1 204 ? 21.850 13.443 35.925 1.00 26.96 196 GLY A CA 1
ATOM 1558 C C . GLY A 1 204 ? 21.971 14.819 36.572 1.00 28.12 196 GLY A C 1
ATOM 1559 O O . GLY A 1 204 ? 21.733 14.999 37.770 1.00 23.50 196 GLY A O 1
ATOM 1560 N N . GLN A 1 205 ? 22.342 15.806 35.772 1.00 22.35 197 GLN A N 1
ATOM 1561 C CA . GLN A 1 205 ? 22.403 17.186 36.260 1.00 23.42 197 GLN A CA 1
ATOM 1562 C C . GLN A 1 205 ? 21.052 17.689 36.780 1.00 24.02 197 GLN A C 1
ATOM 1563 O O . GLN A 1 205 ? 20.990 18.339 37.828 1.00 26.12 197 GLN A O 1
ATOM 1569 N N . ILE A 1 206 ? 19.975 17.398 36.048 1.00 22.88 198 ILE A N 1
ATOM 1570 C CA . ILE A 1 206 ? 18.629 17.782 36.495 1.00 23.80 198 ILE A CA 1
ATOM 1571 C C . ILE A 1 206 ? 18.292 17.117 37.833 1.00 28.18 198 ILE A C 1
ATOM 1572 O O . ILE A 1 206 ? 17.861 17.774 38.796 1.00 25.77 198 ILE A O 1
ATOM 1577 N N . HIS A 1 207 ? 18.508 15.809 37.908 1.00 27.90 199 HIS A N 1
ATOM 1578 C CA A HIS A 1 207 ? 18.228 15.086 39.142 0.52 29.60 199 HIS A CA 1
ATOM 1579 C CA B HIS A 1 207 ? 18.240 15.072 39.137 0.48 29.67 199 HIS A CA 1
ATOM 1580 C C . HIS A 1 207 ? 19.089 15.602 40.289 1.00 28.85 199 HIS A C 1
ATOM 1581 O O . HIS A 1 207 ? 18.700 15.518 41.447 1.00 30.34 199 HIS A O 1
ATOM 1594 N N . ALA A 1 208 ? 20.256 16.152 39.963 1.00 25.53 200 ALA A N 1
ATOM 1595 C CA . ALA A 1 208 ? 21.152 16.685 40.981 1.00 29.77 200 ALA A CA 1
ATOM 1596 C C . ALA A 1 208 ? 20.799 18.118 41.350 1.00 29.37 200 ALA A C 1
ATOM 1597 O O . ALA A 1 208 ? 21.334 18.661 42.313 1.00 31.54 200 ALA A O 1
ATOM 1599 N N . GLY A 1 209 ? 19.923 18.749 40.578 1.00 26.14 201 GLY A N 1
ATOM 1600 C CA . GLY A 1 209 ? 19.457 20.061 40.966 1.00 26.95 201 GLY A CA 1
ATOM 1601 C C . GLY A 1 209 ? 19.426 21.132 39.896 1.00 27.05 201 GLY A C 1
ATOM 1602 O O . GLY A 1 209 ? 18.992 22.242 40.172 1.00 25.25 201 GLY A O 1
ATOM 1603 N N . ALA A 1 210 ? 19.881 20.825 38.687 1.00 27.18 202 ALA A N 1
ATOM 1604 C CA . ALA A 1 210 ? 19.765 21.801 37.608 1.00 30.57 202 ALA A CA 1
ATOM 1605 C C . ALA A 1 210 ? 18.288 22.098 37.341 1.00 28.46 202 ALA A C 1
ATOM 1606 O O . ALA A 1 210 ? 17.450 21.190 37.325 1.00 28.69 202 ALA A O 1
ATOM 1608 N N . GLN A 1 211 ? 17.976 23.370 37.119 1.00 28.32 203 GLN A N 1
ATOM 1609 C CA . GLN A 1 211 ? 16.595 23.802 36.960 1.00 24.09 203 GLN A CA 1
ATOM 1610 C C . GLN A 1 211 ? 16.259 24.245 35.528 1.00 25.87 203 GLN A C 1
ATOM 1611 O O . GLN A 1 211 ? 15.108 24.527 35.206 1.00 25.74 203 GLN A O 1
ATOM 1617 N N . ALA A 1 212 ? 17.286 24.318 34.694 1.00 24.70 204 ALA A N 1
ATOM 1618 C CA . ALA A 1 212 ? 17.140 24.500 33.251 1.00 24.21 204 ALA A CA 1
ATOM 1619 C C . ALA A 1 212 ? 18.345 23.832 32.629 1.00 23.84 204 ALA A C 1
ATOM 1620 O O . ALA A 1 212 ? 19.330 23.621 33.316 1.00 21.80 204 ALA A O 1
ATOM 1622 N N . VAL A 1 213 ? 18.294 23.502 31.342 1.00 21.87 205 VAL A N 1
ATOM 1623 C CA . VAL A 1 213 ? 19.485 22.963 30.701 1.00 22.49 205 VAL A CA 1
ATOM 1624 C C . VAL A 1 213 ? 19.672 23.620 29.339 1.00 26.54 205 VAL A C 1
ATOM 1625 O O . VAL A 1 213 ? 18.703 23.932 28.646 1.00 26.97 205 VAL A O 1
ATOM 1629 N N . GLN A 1 214 ? 20.924 23.854 28.972 1.00 19.48 206 GLN A N 1
ATOM 1630 C CA . GLN A 1 214 ? 21.214 24.439 27.678 1.00 23.27 206 GLN A CA 1
ATOM 1631 C C . GLN A 1 214 ? 22.116 23.495 26.918 1.00 28.04 206 GLN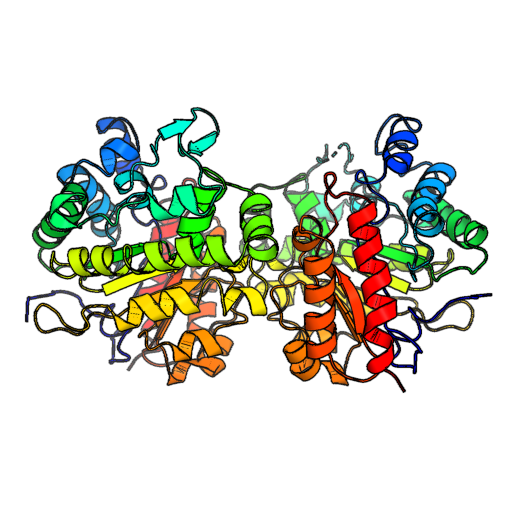 A C 1
ATOM 1632 O O . GLN A 1 214 ? 23.106 23.004 27.464 1.00 22.96 206 GLN A O 1
ATOM 1638 N N . ILE A 1 215 ? 21.773 23.245 25.661 1.00 18.75 207 ILE A N 1
ATOM 1639 C CA . ILE A 1 215 ? 22.640 22.473 24.786 1.00 24.88 207 ILE A CA 1
ATOM 1640 C C . ILE A 1 215 ? 23.416 23.439 23.880 1.00 24.40 207 ILE A C 1
ATOM 1641 O O . ILE A 1 215 ? 22.831 24.201 23.110 1.00 22.24 207 ILE A O 1
ATOM 1646 N N . PHE A 1 216 ? 24.735 23.410 24.005 1.00 23.73 208 PHE A N 1
ATOM 1647 C CA . PHE A 1 216 ? 25.606 24.267 23.228 1.00 21.98 208 PHE A CA 1
ATOM 1648 C C . PHE A 1 216 ? 26.069 23.547 21.975 1.00 23.85 208 PHE A C 1
ATOM 1649 O O . PHE A 1 216 ? 26.998 22.749 22.023 1.00 24.14 208 PHE A O 1
ATOM 1657 N N . ASP A 1 217 ? 25.411 23.819 20.859 1.00 20.88 209 ASP A N 1
ATOM 1658 C CA . ASP A 1 217 ? 25.873 23.321 19.575 1.00 22.69 209 ASP A CA 1
ATOM 1659 C C . ASP A 1 217 ? 26.825 24.327 18.950 1.00 26.54 209 ASP A C 1
ATOM 1660 O O . ASP A 1 217 ? 26.496 24.951 17.948 1.00 22.83 209 ASP A O 1
ATOM 1665 N N . SER A 1 218 ? 28.001 24.472 19.550 1.00 23.54 210 SER A N 1
ATOM 1666 C CA . SER A 1 218 ? 28.951 25.525 19.203 1.00 26.24 210 SER A CA 1
ATOM 1667 C C . SER A 1 218 ? 29.448 25.486 17.754 1.00 31.87 210 SER A C 1
ATOM 1668 O O . SER A 1 218 ? 29.746 26.525 17.160 1.00 25.12 210 SER A O 1
ATOM 1671 N N . TRP A 1 219 ? 29.534 24.295 17.181 1.00 28.11 211 TRP A N 1
ATOM 1672 C CA . TRP A 1 219 ? 30.132 24.162 15.859 1.00 28.20 211 TRP A CA 1
ATOM 1673 C C . TRP A 1 219 ? 29.108 23.715 14.823 1.00 30.43 211 TRP A C 1
ATOM 1674 O O . TRP A 1 219 ? 29.467 23.420 13.679 1.00 33.84 211 TRP A O 1
ATOM 1685 N N . GLY A 1 220 ? 27.831 23.700 15.215 1.00 25.92 212 GLY A N 1
ATOM 1686 C CA . GLY A 1 220 ? 26.761 23.294 14.311 1.00 24.07 212 GLY A CA 1
ATOM 1687 C C . GLY A 1 220 ? 26.618 24.266 13.153 1.00 26.78 212 GLY A C 1
ATOM 1688 O O . GLY A 1 220 ? 26.222 23.888 12.044 1.00 25.12 212 GLY A O 1
ATOM 1689 N N . GLY A 1 221 ? 26.952 25.528 13.414 1.00 22.48 213 GLY A N 1
ATOM 1690 C CA . GLY A 1 221 ? 26.885 26.566 12.403 1.00 24.63 213 GLY A CA 1
ATOM 1691 C C . GLY A 1 221 ? 27.865 26.445 11.236 1.00 31.64 213 GLY A C 1
ATOM 1692 O O . GLY A 1 221 ? 27.793 27.223 10.285 1.00 27.68 213 GLY A O 1
ATOM 1693 N N . SER A 1 222 ? 28.789 25.492 11.292 1.00 25.80 214 SER A N 1
ATOM 1694 C CA . SER A 1 222 ? 29.727 25.333 10.182 1.00 29.59 214 SER A CA 1
ATOM 1695 C C . SER A 1 222 ? 29.171 24.356 9.147 1.00 27.33 214 SER A C 1
ATOM 1696 O O . SER A 1 222 ? 29.739 24.188 8.068 1.00 27.31 214 SER A O 1
ATOM 1699 N N . LEU A 1 223 ? 28.067 23.698 9.493 1.00 22.08 215 LEU A N 1
ATOM 1700 C CA . LEU A 1 223 ? 27.433 22.713 8.605 1.00 22.19 215 LEU A CA 1
ATOM 1701 C C . LEU A 1 223 ? 26.608 23.350 7.494 1.00 24.22 215 LEU A C 1
ATOM 1702 O O . LEU A 1 223 ? 26.102 24.452 7.650 1.00 23.55 215 LEU A O 1
ATOM 1707 N N . SER A 1 224 ? 26.467 22.655 6.367 1.00 22.73 216 SER A N 1
ATOM 1708 C CA . SER A 1 224 ? 25.498 23.083 5.375 1.00 23.54 216 SER A CA 1
ATOM 1709 C C . SER A 1 224 ? 24.099 22.958 5.962 1.00 26.80 216 SER A C 1
ATOM 1710 O O . SER A 1 224 ? 23.878 22.217 6.928 1.00 24.48 216 SER A O 1
ATOM 1713 N N . ALA A 1 225 ? 23.158 23.677 5.365 1.00 26.82 217 ALA A N 1
ATOM 1714 C CA . ALA A 1 225 ? 21.772 23.630 5.805 1.00 31.37 217 ALA A CA 1
ATOM 1715 C C . ALA A 1 225 ? 21.294 22.188 5.822 1.00 29.57 217 ALA A C 1
ATOM 1716 O O . ALA A 1 225 ? 20.683 21.745 6.783 1.00 28.01 217 ALA A O 1
ATOM 1718 N N . ALA A 1 226 ? 21.600 21.446 4.764 1.00 22.52 218 ALA A N 1
ATOM 1719 C CA . ALA A 1 226 ? 21.194 20.052 4.694 1.00 24.81 218 ALA A CA 1
ATOM 1720 C C . ALA A 1 226 ? 21.905 19.190 5.738 1.00 26.54 218 ALA A C 1
ATOM 1721 O O . ALA A 1 226 ? 21.279 18.350 6.389 1.00 25.31 218 ALA A O 1
ATOM 1723 N N . ALA A 1 227 ? 23.209 19.388 5.905 1.00 23.55 219 ALA A N 1
ATOM 1724 C CA . ALA A 1 227 ? 23.957 18.550 6.835 1.00 25.65 219 ALA A CA 1
ATOM 1725 C C . ALA A 1 227 ? 23.528 18.830 8.277 1.00 27.96 219 ALA A C 1
ATOM 1726 O O . ALA A 1 227 ? 23.480 17.922 9.116 1.00 23.52 219 ALA A O 1
ATOM 1728 N N . TYR A 1 228 ? 23.206 20.085 8.558 1.00 24.69 220 TYR A N 1
ATOM 1729 C CA . TYR A 1 228 ? 22.765 20.451 9.892 1.00 24.01 220 TYR A CA 1
ATOM 1730 C C . TYR A 1 228 ? 21.559 19.620 10.340 1.00 22.90 220 TYR A C 1
ATOM 1731 O O . TYR A 1 228 ? 21.515 19.140 11.483 1.00 22.38 220 TYR A O 1
ATOM 1740 N N . GLN A 1 229 ? 20.606 19.420 9.431 1.00 25.18 221 GLN A N 1
ATOM 1741 C CA . GLN A 1 229 ? 19.395 18.670 9.751 1.00 24.48 221 GLN A CA 1
ATOM 1742 C C . GLN A 1 229 ? 19.708 17.230 10.137 1.00 23.37 221 GLN A C 1
ATOM 1743 O O . GLN A 1 229 ? 19.152 16.711 11.105 1.00 24.51 221 GLN A O 1
ATOM 1749 N N . GLU A 1 230 ? 20.616 16.601 9.400 1.00 23.47 222 GLU A N 1
ATOM 1750 C CA A GLU A 1 230 ? 20.852 15.180 9.588 0.48 22.24 222 GLU A CA 1
ATOM 1751 C CA B GLU A 1 230 ? 20.898 15.170 9.536 0.52 22.10 222 GLU A CA 1
ATOM 1752 C C . GLU A 1 230 ? 21.944 14.876 10.610 1.00 22.85 222 GLU A C 1
ATOM 1753 O O . GLU A 1 230 ? 21.864 13.866 11.317 1.00 25.12 222 GLU A O 1
ATOM 1764 N N . PHE A 1 231 ? 22.945 15.742 10.723 1.00 20.44 223 PHE A N 1
ATOM 1765 C CA . PHE A 1 231 ? 24.073 15.424 11.600 1.00 21.72 223 PHE A CA 1
ATOM 1766 C C . PHE A 1 231 ? 24.137 16.238 12.891 1.00 25.92 223 PHE A C 1
ATOM 1767 O O . PHE A 1 231 ? 24.952 15.945 13.757 1.00 24.47 223 PHE A O 1
ATOM 1775 N N . SER A 1 232 ? 23.296 17.250 13.036 1.00 22.44 224 SER A N 1
ATOM 1776 C CA . SER A 1 232 ? 23.266 17.943 14.320 1.00 18.93 224 SER A CA 1
ATOM 1777 C C . SER A 1 232 ? 21.874 18.004 14.921 1.00 23.64 224 SER A C 1
ATOM 1778 O O . SER A 1 232 ? 21.637 17.457 16.011 1.00 22.53 224 SER A O 1
ATOM 1781 N N . LEU A 1 233 ? 20.950 18.666 14.231 1.00 24.19 225 LEU A N 1
ATOM 1782 C CA . LEU A 1 233 ? 19.638 18.902 14.828 1.00 21.46 225 LEU A CA 1
ATOM 1783 C C . LEU A 1 233 ? 18.901 17.601 15.139 1.00 21.21 225 LEU A C 1
ATOM 1784 O O . LEU A 1 233 ? 18.205 17.521 16.155 1.00 26.85 225 LEU A O 1
ATOM 1789 N N . ALA A 1 234 ? 19.066 16.580 14.292 1.00 19.28 226 ALA A N 1
ATOM 1790 C CA . ALA A 1 234 ? 18.382 15.312 14.528 1.00 21.55 226 ALA A CA 1
ATOM 1791 C C . ALA A 1 234 ? 18.808 14.704 15.859 1.00 22.67 226 ALA A C 1
ATOM 1792 O O . ALA A 1 234 ? 18.021 14.021 16.522 1.00 23.27 226 ALA A O 1
ATOM 1794 N N . TYR A 1 235 ? 20.052 14.951 16.248 1.00 22.97 227 TYR A N 1
ATOM 1795 C CA . TYR A 1 235 ? 20.565 14.381 17.492 1.00 24.03 227 TYR A CA 1
ATOM 1796 C C . TYR A 1 235 ? 20.232 15.236 18.711 1.00 22.84 227 TYR A C 1
ATOM 1797 O O . TYR A 1 235 ? 20.049 14.703 19.807 1.00 25.96 227 TYR A O 1
ATOM 1806 N N . MET A 1 236 ? 20.129 16.549 18.535 1.00 20.64 228 MET A N 1
ATOM 1807 C CA . MET A 1 236 ? 19.593 17.368 19.616 1.00 22.64 228 MET A CA 1
ATOM 1808 C C . MET A 1 236 ? 18.132 17.026 19.847 1.00 24.29 228 MET A C 1
ATOM 1809 O O . MET A 1 236 ? 17.657 17.047 20.980 1.00 24.20 228 MET A O 1
ATOM 1814 N N . ARG A 1 237 ? 17.419 16.678 18.780 1.00 21.43 229 ARG A N 1
ATOM 1815 C CA . ARG A 1 237 ? 16.032 16.237 18.933 1.00 22.00 229 ARG A CA 1
ATOM 1816 C C . ARG A 1 237 ? 15.954 14.955 19.758 1.00 23.59 229 ARG A C 1
ATOM 1817 O O . ARG A 1 237 ? 15.082 14.829 20.625 1.00 21.80 229 ARG A O 1
ATOM 1825 N N . LYS A 1 238 ? 16.852 14.002 19.490 1.00 21.71 230 LYS A N 1
ATOM 1826 C CA . LYS A 1 238 ? 16.897 12.775 20.289 1.00 30.03 230 LYS A CA 1
ATOM 1827 C C . LYS A 1 238 ? 17.035 13.098 21.765 1.00 25.32 230 LYS A C 1
ATOM 1828 O O . LYS A 1 238 ? 16.367 12.514 22.624 1.00 23.74 230 LYS A O 1
ATOM 1834 N N . ILE A 1 239 ? 17.926 14.028 22.059 1.00 21.22 231 ILE A N 1
ATOM 1835 C CA . ILE A 1 239 ? 18.175 14.398 23.445 1.00 24.68 231 ILE A CA 1
ATOM 1836 C C . ILE A 1 239 ? 16.933 14.988 24.083 1.00 27.83 231 ILE A C 1
ATOM 1837 O O . ILE A 1 239 ? 16.492 14.547 25.144 1.00 26.40 231 ILE A O 1
ATOM 1842 N N . VAL A 1 240 ? 16.358 15.989 23.426 1.00 24.85 232 VAL A N 1
ATOM 1843 C CA . VAL A 1 240 ? 15.196 16.672 23.981 1.00 22.39 232 VAL A CA 1
ATOM 1844 C C . VAL A 1 240 ? 14.067 15.699 24.313 1.00 27.36 232 VAL A C 1
ATOM 1845 O O . VAL A 1 240 ? 13.445 15.813 25.368 1.00 27.44 232 VAL A O 1
ATOM 1849 N N . ASP A 1 241 ? 13.830 14.725 23.439 1.00 26.06 233 ASP A N 1
ATOM 1850 C CA . ASP A 1 241 ? 12.788 13.742 23.687 1.00 27.55 233 ASP A CA 1
ATOM 1851 C C . ASP A 1 241 ? 13.096 12.860 24.892 1.00 30.94 233 ASP A C 1
ATOM 1852 O O . ASP A 1 241 ? 12.192 12.243 25.441 1.00 26.23 233 ASP A O 1
ATOM 1857 N N . GLY A 1 242 ? 14.368 12.764 25.273 1.00 26.47 234 GLY A N 1
ATOM 1858 C CA . GLY A 1 242 ? 14.752 11.890 26.369 1.00 30.04 234 GLY A CA 1
ATOM 1859 C C . GLY A 1 242 ? 14.991 12.597 27.696 1.00 30.36 234 GLY A C 1
ATOM 1860 O O . GLY A 1 242 ? 15.326 11.956 28.693 1.00 28.02 234 GLY A O 1
ATOM 1861 N N . LEU A 1 243 ? 14.827 13.916 27.713 1.00 24.40 235 LEU A N 1
ATOM 1862 C CA . LEU A 1 243 ? 15.087 14.699 28.921 1.00 27.30 235 LEU A CA 1
ATOM 1863 C C . LEU A 1 243 ? 13.960 14.641 29.920 1.00 33.49 235 LEU A C 1
ATOM 1864 O O . LEU A 1 243 ? 12.786 14.628 29.555 1.00 26.75 235 LEU A O 1
ATOM 1869 N N . ILE A 1 244 ? 14.342 14.632 31.192 1.00 26.93 236 ILE A N 1
ATOM 1870 C CA . ILE A 1 244 ? 13.413 14.866 32.281 1.00 31.40 236 ILE A CA 1
ATOM 1871 C C . ILE A 1 244 ? 12.763 16.235 32.100 1.00 27.59 236 ILE A C 1
ATOM 1872 O O . ILE A 1 244 ? 13.451 17.244 32.027 1.00 30.03 236 ILE A O 1
ATOM 1877 N N . ARG A 1 245 ? 11.438 16.260 32.016 1.00 30.60 237 ARG A N 1
ATOM 1878 C CA . ARG A 1 245 ? 10.718 17.487 31.682 1.00 45.52 237 ARG A CA 1
ATOM 1879 C C . ARG A 1 245 ? 10.306 18.283 32.921 1.00 39.00 237 ARG A C 1
ATOM 1880 O O . ARG A 1 245 ? 10.129 19.497 32.848 1.00 31.41 237 ARG A O 1
ATOM 1888 N N . GLU A 1 246 ? 10.152 17.589 34.045 1.00 36.86 238 GLU A N 1
ATOM 1889 C CA . GLU A 1 246 ? 9.786 18.214 35.315 1.00 37.33 238 GLU A CA 1
ATOM 1890 C C . GLU A 1 246 ? 10.609 17.634 36.449 1.00 37.71 238 GLU A C 1
ATOM 1891 O O . GLU A 1 246 ? 10.859 16.430 36.485 1.00 38.31 238 GLU A O 1
ATOM 1897 N N . HIS A 1 247 ? 11.018 18.500 37.376 1.00 30.80 239 HIS A N 1
ATOM 1898 C CA . HIS A 1 247 ? 11.792 18.098 38.552 1.00 31.48 239 HIS A CA 1
ATOM 1899 C C . HIS A 1 247 ? 11.589 19.129 39.655 1.00 36.60 239 HIS A C 1
ATOM 1900 O O . HIS A 1 247 ? 11.466 20.321 39.382 1.00 37.94 239 HIS A O 1
ATOM 1907 N N . ASP A 1 248 ? 11.549 18.664 40.899 1.00 38.22 240 ASP A N 1
ATOM 1908 C CA . ASP A 1 248 ? 11.335 19.543 42.044 1.00 44.44 240 ASP A CA 1
ATOM 1909 C C . ASP A 1 248 ? 10.093 20.426 41.858 1.00 49.84 240 ASP A C 1
ATOM 1910 O O . ASP A 1 248 ? 10.094 21.599 42.231 1.00 53.80 240 ASP A O 1
ATOM 1915 N N . GLY A 1 249 ? 9.045 19.856 41.265 1.00 42.20 241 GLY A N 1
ATOM 1916 C CA . GLY A 1 249 ? 7.769 20.534 41.115 1.00 43.27 241 GLY A CA 1
ATOM 1917 C C . GLY A 1 249 ? 7.688 21.617 40.052 1.00 42.52 241 GLY A C 1
ATOM 1918 O O . GLY A 1 249 ? 6.695 22.347 39.987 1.00 45.56 241 GLY A O 1
ATOM 1919 N N . ARG A 1 250 ? 8.723 21.722 39.223 1.00 36.78 242 ARG A N 1
ATOM 1920 C CA A ARG A 1 250 ? 8.787 22.734 38.170 0.55 38.20 242 ARG A CA 1
ATOM 1921 C CA B ARG A 1 250 ? 8.762 22.733 38.169 0.45 38.11 242 ARG A CA 1
ATOM 1922 C C . ARG A 1 250 ? 9.072 22.124 36.813 1.00 35.16 242 ARG A C 1
ATOM 1923 O O . ARG A 1 250 ? 9.737 21.093 36.717 1.00 34.04 242 ARG A O 1
ATOM 1938 N N . ARG A 1 251 ? 8.594 22.774 35.760 1.00 35.92 243 ARG A N 1
ATOM 1939 C CA A ARG A 1 251 ? 9.059 22.468 34.415 0.45 38.28 243 ARG A CA 1
ATOM 1940 C CA B ARG A 1 251 ? 9.061 22.453 34.423 0.55 38.25 243 ARG A CA 1
ATOM 1941 C C . ARG A 1 251 ? 10.541 22.811 34.327 1.00 34.16 243 ARG A C 1
ATOM 1942 O O . ARG A 1 251 ? 10.980 23.813 34.884 1.00 35.54 243 ARG A O 1
ATOM 1957 N N . VAL A 1 252 ? 11.309 21.980 33.640 1.00 28.76 244 VAL A N 1
ATOM 1958 C CA . VAL A 1 252 ? 12.730 22.251 33.439 1.00 23.21 244 VAL A CA 1
ATOM 1959 C C . VAL A 1 252 ? 12.931 22.691 31.9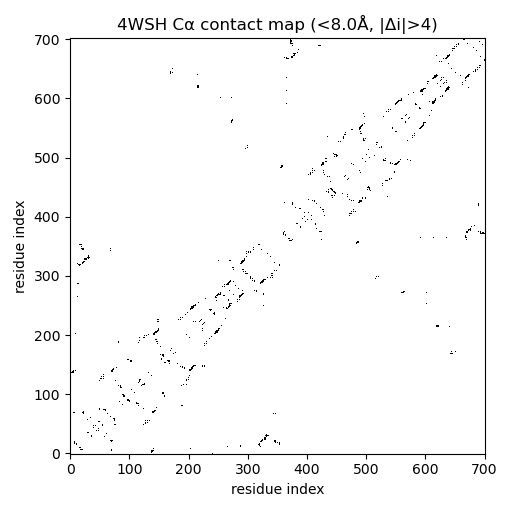73 1.00 23.38 244 VAL A C 1
ATOM 1960 O O . VAL A 1 252 ? 12.934 21.849 31.072 1.00 27.62 244 VAL A O 1
ATOM 1964 N N . PRO A 1 253 ? 13.060 24.011 31.737 1.00 28.40 245 PRO A N 1
ATOM 1965 C CA . PRO A 1 253 ? 13.121 24.524 30.361 1.00 30.33 245 PRO A CA 1
ATOM 1966 C C . PRO A 1 253 ? 14.395 24.087 29.689 1.00 29.65 245 PRO A C 1
ATOM 1967 O O . PRO A 1 253 ? 15.427 23.958 30.360 1.00 26.67 245 PRO A O 1
ATOM 1971 N N . VAL A 1 254 ? 14.307 23.852 28.384 1.00 21.04 246 VAL A N 1
ATOM 1972 C CA . VAL A 1 254 ? 15.441 23.440 27.569 1.00 22.59 246 VAL A CA 1
ATOM 1973 C C . VAL A 1 254 ? 15.777 24.552 26.578 1.00 24.63 246 VAL A C 1
ATOM 1974 O O . VAL A 1 254 ? 14.891 25.071 25.898 1.00 23.99 246 VAL A O 1
ATOM 1978 N N . ILE A 1 255 ? 17.049 24.916 26.507 1.00 25.80 247 ILE A N 1
ATOM 1979 C CA . ILE A 1 255 ? 17.504 25.912 25.547 1.00 24.21 247 ILE A CA 1
ATOM 1980 C C . ILE A 1 255 ? 18.426 25.236 24.545 1.00 27.59 247 ILE A C 1
ATOM 1981 O O . ILE A 1 255 ? 19.422 24.629 24.946 1.00 23.95 247 ILE A O 1
ATOM 1986 N N . LEU A 1 256 ? 18.097 25.341 23.258 1.00 23.05 248 LEU A N 1
ATOM 1987 C CA . LEU A 1 256 ? 18.978 24.867 22.190 1.00 20.82 248 LEU A CA 1
ATOM 1988 C C . LEU A 1 256 ? 19.705 26.046 21.579 1.00 25.26 248 LEU A C 1
ATOM 1989 O O . LEU A 1 256 ? 19.072 27.011 21.164 1.00 23.43 248 LEU A O 1
ATOM 1994 N N . PHE A 1 257 ? 21.027 25.974 21.512 1.00 24.47 249 PHE A N 1
ATOM 1995 C CA . PHE A 1 257 ? 21.794 27.071 20.950 1.00 26.21 249 PHE A CA 1
ATOM 1996 C C . PHE A 1 257 ? 22.791 26.604 19.905 1.00 27.80 249 PHE A C 1
ATOM 1997 O O . PHE A 1 257 ? 23.845 26.054 20.246 1.00 21.74 249 PHE A O 1
ATOM 2005 N N . THR A 1 258 ? 22.465 26.841 18.639 1.00 23.62 250 THR A N 1
ATOM 2006 C CA . THR A 1 258 ? 23.440 26.655 17.566 1.00 23.02 250 THR A CA 1
ATOM 2007 C C . THR A 1 258 ? 23.982 28.012 17.146 1.00 21.51 250 THR A C 1
ATOM 2008 O O . THR A 1 258 ? 23.267 28.803 16.530 1.00 22.69 250 THR A O 1
ATOM 2012 N N . LYS A 1 259 ? 25.229 28.298 17.516 1.00 23.36 251 LYS A N 1
ATOM 2013 C CA . LYS A 1 259 ? 25.872 29.554 17.132 1.00 22.94 251 LYS A CA 1
ATOM 2014 C C . LYS A 1 259 ? 25.947 29.605 15.613 1.00 22.88 251 LYS A C 1
ATOM 2015 O O . LYS A 1 259 ? 26.354 28.632 14.981 1.00 25.94 251 LYS A O 1
ATOM 2017 N N . GLY A 1 260 ? 25.522 30.716 15.023 1.00 25.26 252 GLY A N 1
ATOM 2018 C CA . GLY A 1 260 ? 25.468 30.831 13.571 1.00 29.26 252 GLY A CA 1
ATOM 2019 C C . GLY A 1 260 ? 24.334 30.037 12.935 1.00 28.98 252 GLY A C 1
ATOM 2020 O O . GLY A 1 260 ? 24.348 29.779 11.729 1.00 28.32 252 GLY A O 1
ATOM 2021 N N . GLY A 1 261 ? 23.336 29.663 13.732 1.00 26.09 253 GLY A N 1
ATOM 2022 C CA . GLY A 1 261 ? 22.229 28.855 13.231 1.00 27.29 253 GLY A CA 1
ATOM 2023 C C . GLY A 1 261 ? 20.953 29.603 12.878 1.00 25.12 253 GLY A C 1
ATOM 2024 O O . GLY A 1 261 ? 19.914 28.988 12.625 1.00 26.71 253 GLY A O 1
ATOM 2025 N N . GLY A 1 262 ? 21.036 30.928 12.842 1.00 22.58 254 GLY A N 1
ATOM 2026 C CA . GLY A 1 262 ? 19.887 31.778 12.578 1.00 24.50 254 GLY A CA 1
ATOM 2027 C C . GLY A 1 262 ? 19.069 31.470 11.329 1.00 27.96 254 GLY A C 1
ATOM 2028 O O . GLY A 1 262 ? 17.863 31.689 11.313 1.00 29.33 254 GLY A O 1
ATOM 2029 N N . LEU A 1 263 ? 19.706 30.962 10.279 1.00 27.07 255 LEU A N 1
ATOM 2030 C CA . LEU A 1 263 ? 18.952 30.551 9.094 1.00 26.85 255 LEU A CA 1
ATOM 2031 C C . LEU A 1 263 ? 17.989 29.397 9.374 1.00 29.96 255 LEU A C 1
ATOM 2032 O O . LEU A 1 263 ? 17.037 29.192 8.624 1.00 27.57 255 LEU A O 1
ATOM 2037 N N . TRP A 1 264 ? 18.231 28.659 10.454 1.00 24.33 256 TRP A N 1
ATOM 2038 C CA . TRP A 1 264 ? 17.567 27.373 10.654 1.00 26.90 256 TRP A CA 1
ATOM 2039 C C . TRP A 1 264 ? 16.554 27.371 11.802 1.00 26.95 256 TRP A C 1
ATOM 2040 O O . TRP A 1 264 ? 16.113 26.307 12.238 1.00 27.60 256 TRP A O 1
ATOM 2051 N N . LEU A 1 265 ? 16.175 28.552 12.273 1.00 24.72 257 LEU A N 1
ATOM 2052 C CA . LEU A 1 265 ? 15.331 28.656 13.466 1.00 28.07 257 LEU A CA 1
ATOM 2053 C C . LEU A 1 265 ? 14.016 27.892 13.335 1.00 25.70 257 LEU A C 1
ATOM 2054 O O . LEU A 1 265 ? 13.564 27.290 14.301 1.00 27.16 257 LEU A O 1
ATOM 2059 N N . GLU A 1 266 ? 13.390 27.956 12.159 1.00 25.40 258 GLU A N 1
ATOM 2060 C CA . GLU A 1 266 ? 12.094 27.304 11.948 1.00 27.85 258 GLU A CA 1
ATOM 2061 C C . GLU A 1 266 ? 12.148 25.818 12.319 1.00 34.14 258 GLU A C 1
ATOM 2062 O O . GLU A 1 266 ? 11.303 25.326 13.070 1.00 33.19 258 GLU A O 1
ATOM 2068 N N . SER A 1 267 ? 13.154 25.110 11.818 1.00 25.22 259 SER A N 1
ATOM 2069 C CA . SER A 1 267 ? 13.271 23.693 12.128 1.00 26.86 259 SER A CA 1
ATOM 2070 C C . SER A 1 267 ? 13.657 23.483 13.604 1.00 26.78 259 SER A C 1
ATOM 2071 O O . SER A 1 267 ? 13.224 22.516 14.238 1.00 23.39 259 SER A O 1
ATOM 2074 N N . MET A 1 268 ? 14.470 24.381 14.149 1.00 22.03 260 MET A N 1
ATOM 2075 C CA . MET A 1 268 ? 14.899 24.247 15.536 1.00 24.19 260 MET A CA 1
ATOM 2076 C C . MET A 1 268 ? 13.688 24.381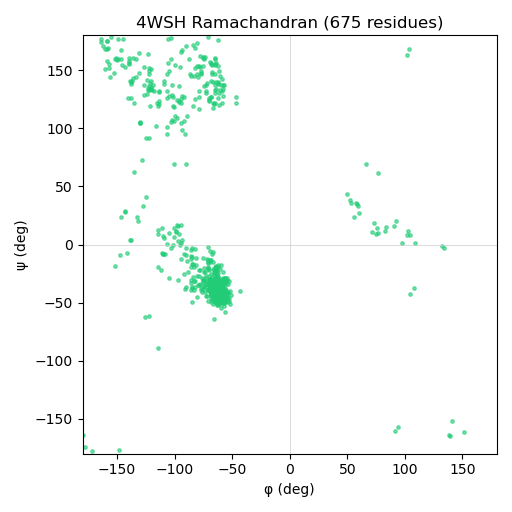 16.456 1.00 22.60 260 MET A C 1
ATOM 2077 O O . MET A 1 268 ? 13.572 23.697 17.472 1.00 24.61 260 MET A O 1
ATOM 2082 N N . ALA A 1 269 ? 12.770 25.251 16.061 1.00 22.77 261 ALA A N 1
ATOM 2083 C CA . ALA A 1 269 ? 11.572 25.520 16.848 1.00 26.73 261 ALA A CA 1
ATOM 2084 C C . ALA A 1 269 ? 10.576 24.359 16.835 1.00 32.36 261 ALA A C 1
ATOM 2085 O O . ALA A 1 269 ? 9.645 24.353 17.619 1.00 30.74 261 ALA A O 1
ATOM 2087 N N . GLU A 1 270 ? 10.752 23.394 15.933 1.00 31.03 262 GLU A N 1
ATOM 2088 C CA . GLU A 1 270 ? 9.822 22.268 15.831 1.00 29.69 262 GLU A CA 1
ATOM 2089 C C . GLU A 1 270 ? 10.252 21.097 16.721 1.00 26.03 262 GLU A C 1
ATOM 2090 O O . GLU A 1 270 ? 9.572 20.077 16.807 1.00 27.40 262 GLU A O 1
ATOM 2096 N N . VAL A 1 271 ? 11.389 21.246 17.382 1.00 23.95 263 VAL A N 1
ATOM 2097 C CA . VAL A 1 271 ? 11.943 20.146 18.154 1.00 27.00 263 VAL A CA 1
ATOM 2098 C C . VAL A 1 271 ? 11.184 19.925 19.476 1.00 30.46 263 VAL A C 1
ATOM 2099 O O . VAL A 1 271 ? 11.073 18.800 19.969 1.00 30.35 263 VAL A O 1
ATOM 2103 N N . GLY A 1 272 ? 10.641 20.991 20.046 1.00 30.99 264 GLY A N 1
ATOM 2104 C CA . GLY A 1 272 ? 9.930 20.853 21.311 1.00 30.11 264 GLY A CA 1
ATOM 2105 C C . GLY A 1 272 ? 10.655 21.449 22.504 1.00 36.93 264 GLY A C 1
ATOM 2106 O O . GLY A 1 272 ? 10.173 21.361 23.641 1.00 35.56 264 GLY A O 1
ATOM 2107 N N . ALA A 1 273 ? 11.821 22.047 22.267 1.00 30.29 265 ALA A N 1
ATOM 2108 C CA . ALA A 1 273 ? 12.519 22.755 23.335 1.00 30.47 265 ALA A CA 1
ATOM 2109 C C . ALA A 1 273 ? 11.864 24.107 23.576 1.00 30.69 265 ALA A C 1
ATOM 2110 O O . ALA A 1 273 ? 11.365 24.730 22.642 1.00 27.70 265 ALA A O 1
ATOM 2112 N N . GLU A 1 274 ? 11.885 24.551 24.833 1.00 26.60 266 GLU A N 1
ATOM 2113 C CA . GLU A 1 274 ? 11.251 25.807 25.226 1.00 29.48 266 GLU A CA 1
ATOM 2114 C C . GLU A 1 274 ? 11.823 27.043 24.543 1.00 27.88 266 GLU A C 1
ATOM 2115 O O . GLU A 1 274 ? 11.084 27.975 24.228 1.00 30.29 266 GLU A O 1
ATOM 2121 N N . ALA A 1 275 ? 13.134 27.059 24.316 1.00 23.06 267 ALA A N 1
ATOM 2122 C CA . ALA A 1 275 ? 13.798 28.292 23.889 1.00 25.01 267 ALA A CA 1
ATOM 2123 C C . ALA A 1 275 ? 14.952 28.033 22.936 1.00 23.87 267 ALA A C 1
ATOM 2124 O O . ALA A 1 275 ? 15.560 26.960 22.966 1.00 25.12 267 ALA A O 1
ATOM 2126 N N . LEU A 1 276 ? 15.259 29.029 22.105 1.00 22.69 268 LEU A N 1
ATOM 2127 C CA . LEU A 1 276 ? 16.414 28.963 21.211 1.00 21.16 268 LEU A CA 1
ATOM 2128 C C . LEU A 1 276 ? 17.356 30.107 21.520 1.00 24.01 268 LEU A C 1
ATOM 2129 O O . LEU A 1 276 ? 16.918 31.227 21.780 1.00 27.38 268 LEU A O 1
ATOM 2134 N N . GLY A 1 277 ? 18.652 29.835 21.476 1.00 24.22 269 GLY A N 1
ATOM 2135 C CA . GLY A 1 277 ? 19.636 30.895 21.598 1.00 23.12 269 GLY A CA 1
ATOM 2136 C C . GLY A 1 277 ? 19.910 31.505 20.228 1.00 29.53 269 GLY A C 1
ATOM 2137 O O . GLY A 1 277 ? 19.859 30.809 19.209 1.00 25.79 269 GLY A O 1
ATOM 2138 N N . LEU A 1 278 ? 20.191 32.803 20.214 1.00 22.73 270 LEU A N 1
ATOM 2139 C CA . LEU A 1 278 ? 20.526 33.541 18.999 1.00 25.07 270 LEU A CA 1
ATOM 2140 C C . LEU A 1 278 ? 21.887 34.202 19.107 1.00 27.14 270 LEU A C 1
ATOM 2141 O O . LEU A 1 278 ? 22.318 34.581 20.200 1.00 23.57 270 LEU A O 1
ATOM 2146 N N . ASP A 1 279 ? 22.550 34.393 17.977 1.00 26.84 271 ASP A N 1
ATOM 2147 C CA . ASP A 1 279 ? 23.704 35.283 17.967 1.00 24.39 271 ASP A CA 1
ATOM 2148 C C . ASP A 1 279 ? 23.325 36.591 17.278 1.00 23.72 271 ASP A C 1
ATOM 2149 O O . ASP A 1 279 ? 22.205 36.749 16.791 1.00 27.04 271 ASP A O 1
ATOM 2154 N N . TRP A 1 280 ? 24.260 37.532 17.242 1.00 26.12 272 TRP A N 1
ATOM 2155 C CA . TRP A 1 280 ? 23.959 38.899 16.809 1.00 32.85 272 TRP A CA 1
ATOM 2156 C C . TRP A 1 280 ? 23.682 39.026 15.307 1.00 27.47 272 TRP A C 1
ATOM 2157 O O . TRP A 1 280 ? 23.124 40.033 14.853 1.00 26.42 272 TRP A O 1
ATOM 2168 N N . THR A 1 281 ? 24.049 38.018 14.527 1.00 27.88 273 THR A N 1
ATOM 2169 C CA . THR A 1 281 ? 23.823 38.107 13.090 1.00 29.42 273 THR A CA 1
ATOM 2170 C C . THR A 1 281 ? 22.337 38.005 12.772 1.00 31.98 273 THR A C 1
ATOM 2171 O O . THR A 1 281 ? 21.895 38.419 11.698 1.00 28.38 273 THR A O 1
ATOM 2175 N N . CYS A 1 282 ? 21.564 37.467 13.708 1.00 27.16 274 CYS A N 1
ATOM 2176 C CA . CYS A 1 282 ? 20.119 37.362 13.512 1.00 32.40 274 CYS A CA 1
ATOM 2177 C C . CYS A 1 282 ? 19.369 38.502 14.200 1.00 34.57 274 CYS A C 1
ATOM 2178 O O . CYS A 1 282 ? 19.530 38.728 15.398 1.00 33.42 274 CYS A O 1
ATOM 2181 N N . ASP A 1 283 ? 18.559 39.231 13.438 1.00 33.79 275 ASP A N 1
ATOM 2182 C CA . ASP A 1 283 ? 17.741 40.299 14.007 1.00 28.35 275 ASP A CA 1
ATOM 2183 C C . ASP A 1 283 ? 16.704 39.671 14.934 1.00 27.93 275 ASP A C 1
ATOM 2184 O O . ASP A 1 283 ? 15.922 38.832 14.499 1.00 30.62 275 ASP A O 1
ATOM 2189 N N . ILE A 1 284 ? 16.696 40.053 16.208 1.00 30.89 276 ILE A N 1
ATOM 2190 C CA . ILE A 1 284 ? 15.853 39.344 17.175 1.00 24.30 276 ILE A CA 1
ATOM 2191 C C . ILE A 1 284 ? 14.365 39.619 16.940 1.00 26.00 276 ILE A C 1
ATOM 2192 O O . ILE A 1 284 ? 13.503 38.778 17.245 1.00 30.06 276 ILE A O 1
ATOM 2197 N N . GLY A 1 285 ? 14.055 40.779 16.372 1.00 30.01 277 GLY A N 1
ATOM 2198 C CA . GLY A 1 285 ? 12.696 41.065 15.959 1.00 32.16 277 GLY A CA 1
ATOM 2199 C C . GLY A 1 285 ? 12.235 40.126 14.862 1.00 35.17 277 GLY A C 1
ATOM 2200 O O . GLY A 1 285 ? 11.115 39.612 14.894 1.00 28.19 277 GLY A O 1
ATOM 2201 N N . SER A 1 286 ? 13.106 39.904 13.881 1.00 31.99 278 SER A N 1
ATOM 2202 C CA . SER A 1 286 ? 12.815 38.961 12.810 1.00 29.40 278 SER A CA 1
ATOM 2203 C C . SER A 1 286 ? 12.648 37.546 13.388 1.00 25.43 278 SER A C 1
ATOM 2204 O O . SER A 1 286 ? 11.712 36.825 13.042 1.00 28.65 278 SER A O 1
ATOM 2207 N N . ALA A 1 287 ? 13.548 37.171 14.289 1.00 22.11 279 ALA A N 1
ATOM 2208 C CA . ALA A 1 287 ? 13.480 35.871 14.939 1.00 24.05 279 ALA A CA 1
ATOM 2209 C C . ALA A 1 287 ? 12.155 35.703 15.664 1.00 27.69 279 ALA A C 1
ATOM 2210 O O . ALA A 1 287 ? 11.547 34.636 15.623 1.00 25.04 279 ALA A O 1
ATOM 2212 N N . ARG A 1 288 ? 11.718 36.750 16.357 1.00 24.53 280 ARG A N 1
ATOM 2213 C CA . ARG A 1 288 ? 10.467 36.660 17.094 1.00 25.79 280 ARG A CA 1
ATOM 2214 C C . ARG A 1 288 ? 9.298 36.485 16.126 1.00 30.43 280 ARG A C 1
ATOM 2215 O O . ARG A 1 288 ? 8.381 35.700 16.371 1.00 27.44 280 ARG A O 1
ATOM 2223 N N . ALA A 1 289 ? 9.332 37.215 15.021 1.00 28.57 281 ALA A N 1
ATOM 2224 C CA . ALA A 1 289 ? 8.306 37.037 14.006 1.00 33.41 281 ALA A CA 1
ATOM 2225 C C . ALA A 1 289 ? 8.342 35.617 13.431 1.00 34.71 281 ALA A C 1
ATOM 2226 O O . ALA A 1 289 ? 7.296 35.031 13.174 1.00 33.28 281 ALA A O 1
ATOM 2228 N N . ARG A 1 290 ? 9.530 35.050 13.244 1.00 33.59 282 ARG A N 1
ATOM 2229 C CA . ARG A 1 290 ? 9.616 33.737 12.592 1.00 33.61 282 ARG A CA 1
ATOM 2230 C C . ARG A 1 290 ? 9.234 32.561 13.495 1.00 28.06 282 ARG A C 1
ATOM 2231 O O . ARG A 1 290 ? 8.615 31.610 13.032 1.00 24.47 282 ARG A O 1
ATOM 2239 N N . VAL A 1 291 ? 9.619 32.602 14.769 1.00 24.46 283 VAL A N 1
ATOM 2240 C CA . VAL A 1 291 ? 9.428 31.434 15.632 1.00 27.89 283 VAL A CA 1
ATOM 2241 C C . VAL A 1 291 ? 8.927 31.786 17.027 1.00 27.21 283 VAL A C 1
ATOM 2242 O O . VAL A 1 291 ? 8.779 30.904 17.881 1.00 31.11 283 VAL A O 1
ATOM 2246 N N . GLY A 1 292 ? 8.664 33.068 17.253 1.00 27.77 284 GLY A N 1
ATOM 2247 C CA . GLY A 1 292 ? 8.325 33.548 18.585 1.00 29.46 284 GLY A CA 1
ATOM 2248 C C . GLY A 1 292 ? 7.037 32.990 19.156 1.00 35.19 284 GLY A C 1
ATOM 2249 O O . GLY A 1 292 ? 6.834 33.016 20.367 1.00 29.98 284 GLY A O 1
ATOM 2250 N N . GLU A 1 293 ? 6.154 32.494 18.293 1.00 28.21 285 GLU A N 1
ATOM 2251 C CA . GLU A 1 293 ? 4.940 31.851 18.772 1.00 31.54 285 GLU A CA 1
ATOM 2252 C C . GLU A 1 293 ? 5.252 30.478 19.376 1.00 34.30 285 GLU A C 1
ATOM 2253 O O . GLU A 1 293 ? 4.538 30.003 20.258 1.00 37.67 285 GLU A O 1
ATOM 2255 N N . ARG A 1 294 ? 6.326 29.852 18.908 1.00 28.81 286 ARG A N 1
ATOM 2256 C CA . ARG A 1 294 ? 6.685 28.492 19.334 1.00 30.85 286 ARG A CA 1
ATOM 2257 C C . ARG A 1 294 ? 7.736 28.437 20.437 1.00 34.18 286 ARG A C 1
ATOM 2258 O O . ARG A 1 294 ? 7.759 27.502 21.229 1.00 34.13 286 ARG A O 1
ATOM 2266 N N . VAL A 1 295 ? 8.629 29.416 20.479 1.00 30.17 287 VAL A N 1
ATOM 2267 C CA . VAL A 1 295 ? 9.729 29.348 21.432 1.00 29.02 287 VAL A CA 1
ATOM 2268 C C . VAL A 1 295 ? 10.030 30.688 22.078 1.00 26.36 287 VAL A C 1
ATOM 2269 O O . VAL A 1 295 ? 9.714 31.744 21.530 1.00 30.06 287 VAL A O 1
ATOM 2273 N N . ALA A 1 296 ? 10.628 30.635 23.263 1.00 25.67 288 ALA A N 1
ATOM 2274 C CA . ALA A 1 296 ? 11.254 31.813 23.838 1.00 24.22 288 ALA A CA 1
ATOM 2275 C C . ALA A 1 296 ? 12.596 32.007 23.149 1.00 24.68 288 ALA A C 1
ATOM 2276 O O . ALA A 1 296 ? 13.120 31.080 22.524 1.00 23.71 288 ALA A O 1
ATOM 2278 N N . LEU A 1 297 ? 13.161 33.201 23.261 1.00 23.48 289 LEU A N 1
ATOM 2279 C CA . LEU A 1 297 ? 14.426 33.492 22.599 1.00 23.38 289 LEU A CA 1
ATOM 2280 C C . LEU A 1 297 ? 15.441 34.031 23.586 1.00 25.02 289 LEU A C 1
ATOM 2281 O O . LEU A 1 297 ? 15.103 34.853 24.430 1.00 25.29 289 LEU A O 1
ATOM 2286 N N . GLN A 1 298 ? 16.678 33.552 23.473 1.00 24.63 290 GLN A N 1
ATOM 2287 C CA . GLN A 1 298 ? 17.782 33.993 24.322 1.00 22.52 290 GLN A CA 1
ATOM 2288 C C . GLN A 1 298 ? 18.874 34.636 23.472 1.00 25.59 290 GLN A C 1
ATOM 2289 O O . GLN A 1 298 ? 19.268 34.084 22.451 1.00 24.67 290 GLN A O 1
ATOM 2295 N N . GLY A 1 299 ? 19.348 35.806 23.890 1.00 25.40 291 GLY A N 1
ATOM 2296 C CA . GLY A 1 299 ? 20.385 36.515 23.168 1.00 25.36 291 GLY A CA 1
ATOM 2297 C C . GLY A 1 299 ? 20.098 38.006 23.113 1.00 25.19 291 GLY A C 1
ATOM 2298 O O . GLY A 1 299 ? 19.267 38.513 23.864 1.00 27.70 291 GLY A O 1
ATOM 2299 N N . ASN A 1 300 ? 20.769 38.724 22.219 1.00 23.11 292 ASN A N 1
ATOM 2300 C CA . ASN A 1 300 ? 21.691 38.150 21.252 1.00 22.77 292 ASN A CA 1
ATOM 2301 C C . ASN A 1 300 ? 22.906 39.057 21.006 1.00 28.00 292 ASN A C 1
ATOM 2302 O O . ASN A 1 300 ? 23.479 39.052 19.915 1.00 26.92 292 ASN A O 1
ATOM 2307 N N . MET A 1 301 ? 23.299 39.838 22.004 1.00 25.19 293 MET A N 1
ATOM 2308 C CA . MET A 1 301 ? 24.237 40.927 21.752 1.00 23.91 293 MET A CA 1
ATOM 2309 C C . MET A 1 301 ? 25.651 40.476 21.387 1.00 26.62 293 MET A C 1
ATOM 2310 O O . MET A 1 301 ? 26.176 39.499 21.923 1.00 22.08 293 MET A O 1
ATOM 2315 N N . ASP A 1 302 ? 26.246 41.200 20.444 1.00 26.33 294 ASP A N 1
ATOM 2316 C CA . ASP A 1 302 ? 27.639 41.008 20.055 1.00 28.98 294 ASP A CA 1
ATOM 2317 C C . ASP A 1 302 ? 28.536 41.274 21.263 1.00 24.21 294 ASP A C 1
ATOM 2318 O O . ASP A 1 302 ? 28.517 42.374 21.805 1.00 22.57 294 ASP A O 1
ATOM 2323 N N . PRO A 1 303 ? 29.317 40.266 21.688 1.00 28.57 295 PRO A N 1
ATOM 2324 C CA . PRO A 1 303 ? 30.231 40.426 22.827 1.00 28.93 295 PRO A CA 1
ATOM 2325 C C . PRO A 1 303 ? 31.191 41.579 22.609 1.00 29.57 295 PRO A C 1
ATOM 2326 O O . PRO A 1 303 ? 31.617 42.183 23.569 1.00 23.74 295 PRO A O 1
ATOM 2330 N N . SER A 1 304 ? 31.518 41.889 21.359 1.00 27.65 296 SER A N 1
ATOM 2331 C CA . SER A 1 304 ? 32.465 42.968 21.082 1.00 27.63 296 SER A CA 1
ATOM 2332 C C . SER A 1 304 ? 31.956 44.341 21.515 1.00 28.95 296 SER A C 1
ATOM 2333 O O . SER A 1 304 ? 32.745 45.265 21.715 1.00 30.07 296 SER A O 1
ATOM 2336 N N . VAL A 1 305 ? 30.641 44.474 21.665 1.00 28.35 297 VAL A N 1
ATOM 2337 C CA . VAL A 1 305 ? 30.058 45.725 22.123 1.00 28.03 297 VAL A CA 1
ATOM 2338 C C . VAL A 1 305 ? 30.560 46.061 23.536 1.00 26.38 297 VAL A C 1
ATOM 2339 O O . VAL A 1 305 ? 30.724 47.228 23.872 1.00 25.35 297 VAL A O 1
ATOM 2343 N N . LEU A 1 306 ? 30.843 45.032 24.337 1.00 24.62 298 LEU A N 1
ATOM 2344 C CA . LEU A 1 306 ? 31.321 45.242 25.707 1.00 27.11 298 LEU A CA 1
ATOM 2345 C C . LEU A 1 306 ? 32.714 45.871 25.776 1.00 26.53 298 LEU A C 1
ATOM 2346 O O . LEU A 1 306 ? 33.164 46.241 26.854 1.00 28.65 298 LEU A O 1
ATOM 2351 N N . TYR A 1 307 ? 33.399 45.996 24.643 1.00 26.52 299 TYR A N 1
ATOM 2352 C CA . TYR A 1 307 ? 34.654 46.740 24.619 1.00 29.68 299 TYR A CA 1
ATOM 2353 C C . TYR A 1 307 ? 34.417 48.220 24.417 1.00 31.75 299 TYR A C 1
ATOM 2354 O O . TYR A 1 307 ? 35.327 49.022 24.596 1.00 34.63 299 TYR A O 1
ATOM 2363 N N . ALA A 1 308 ? 33.194 48.581 24.047 1.00 27.78 300 ALA A N 1
ATOM 2364 C CA . ALA A 1 308 ? 32.868 49.984 23.782 1.00 33.37 300 ALA A CA 1
ATOM 2365 C C . ALA A 1 308 ? 32.538 50.681 25.083 1.00 34.51 300 ALA A C 1
ATOM 2366 O O . ALA A 1 308 ? 32.424 50.034 26.114 1.00 33.64 300 ALA A O 1
ATOM 2368 N N . ASN A 1 309 ? 32.382 51.999 25.042 1.00 31.57 301 ASN A N 1
ATOM 2369 C CA . ASN A 1 309 ? 32.094 52.745 26.262 1.00 37.44 301 ASN A CA 1
ATOM 2370 C C . ASN A 1 309 ? 30.684 52.415 26.759 1.00 36.41 301 ASN A C 1
ATOM 2371 O O . ASN A 1 309 ? 29.849 51.950 25.981 1.00 32.44 301 ASN A O 1
ATOM 2376 N N . PRO A 1 310 ? 30.424 52.616 28.063 1.00 38.88 302 PRO A N 1
ATOM 2377 C CA . PRO A 1 310 ? 29.115 52.260 28.630 1.00 31.75 302 PRO A CA 1
ATOM 2378 C C . PRO A 1 310 ? 27.919 52.913 27.935 1.00 36.97 302 PRO A C 1
ATOM 2379 O O . PRO A 1 310 ? 26.845 52.324 27.951 1.00 39.95 302 PRO A O 1
ATOM 2383 N N . ALA A 1 311 ? 28.089 54.093 27.350 1.00 30.68 303 ALA A N 1
ATOM 2384 C CA . ALA A 1 311 ? 26.975 54.740 26.664 1.00 29.59 303 ALA A CA 1
ATOM 2385 C C . ALA A 1 311 ? 26.605 53.944 25.407 1.00 35.01 303 ALA A C 1
ATOM 2386 O O . ALA A 1 311 ? 25.427 53.779 25.086 1.00 37.14 303 ALA A O 1
ATOM 2388 N N . ALA A 1 312 ? 27.617 53.432 24.714 1.00 30.96 304 ALA A N 1
ATOM 2389 C CA . ALA A 1 312 ? 27.393 52.595 23.540 1.00 32.22 304 ALA A CA 1
ATOM 2390 C C . ALA A 1 312 ? 26.772 51.254 23.919 1.00 30.66 304 ALA A C 1
ATOM 2391 O O . ALA A 1 312 ? 25.948 50.710 23.173 1.00 30.76 304 ALA A O 1
ATOM 2393 N N . ILE A 1 313 ? 27.180 50.709 25.064 1.00 32.34 305 ILE A N 1
ATOM 2394 C CA . ILE A 1 313 ? 26.631 49.440 25.539 1.00 26.71 305 ILE A CA 1
ATOM 2395 C C . ILE A 1 313 ? 25.136 49.604 25.826 1.00 30.56 305 ILE A C 1
ATOM 2396 O O . ILE A 1 313 ? 24.315 48.786 25.400 1.00 29.29 305 ILE A O 1
ATOM 2401 N N . ARG A 1 314 ? 24.783 50.682 26.521 1.00 26.54 306 ARG A N 1
ATOM 2402 C CA . ARG A 1 314 ? 23.381 50.981 26.796 1.00 31.22 306 ARG A CA 1
ATOM 2403 C C . ARG A 1 314 ? 22.560 51.172 25.528 1.00 31.40 306 ARG A C 1
ATOM 2404 O O . ARG A 1 314 ? 21.434 50.695 25.439 1.00 35.22 306 ARG A O 1
ATOM 2412 N N . ALA A 1 315 ? 23.116 51.890 24.556 1.00 29.54 307 ALA A N 1
ATOM 2413 C CA . ALA A 1 315 ? 22.402 52.121 23.301 1.00 35.36 307 ALA A CA 1
ATOM 2414 C C . ALA A 1 315 ? 22.159 50.807 22.550 1.00 31.96 307 ALA A C 1
ATOM 2415 O O . ALA A 1 315 ? 21.124 50.626 21.911 1.00 30.90 307 ALA A O 1
ATOM 2417 N N . GLU A 1 316 ? 23.096 49.875 22.639 1.00 28.08 308 GLU A N 1
ATOM 2418 C CA . GLU A 1 316 ? 22.923 48.617 21.918 1.00 26.81 308 GLU A CA 1
ATOM 2419 C C . GLU A 1 316 ? 21.910 47.724 22.629 1.00 29.01 308 GLU A C 1
ATOM 2420 O O . GLU A 1 316 ? 21.072 47.086 21.985 1.00 29.32 308 GLU A O 1
ATOM 2426 N N . VAL A 1 317 ? 21.977 47.693 23.958 1.00 28.82 309 VAL A N 1
ATOM 2427 C CA . VAL A 1 317 ? 20.930 47.043 24.743 1.00 26.68 309 VAL A CA 1
ATOM 2428 C C . VAL A 1 317 ? 19.569 47.625 24.377 1.00 26.69 309 VAL A C 1
ATOM 2429 O O . VAL A 1 317 ? 18.613 46.885 24.140 1.00 31.49 309 VAL A O 1
ATOM 2433 N N . ALA A 1 318 ? 19.481 48.952 24.315 1.00 25.03 310 ALA A N 1
ATOM 2434 C CA . ALA A 1 318 ? 18.217 49.601 23.996 1.00 26.15 310 ALA A CA 1
ATOM 2435 C C . ALA A 1 318 ? 17.692 49.154 22.622 1.00 32.38 310 ALA A C 1
ATOM 2436 O O . ALA A 1 318 ? 16.499 48.889 22.460 1.00 32.58 310 ALA A O 1
ATOM 2438 N N . ARG A 1 319 ? 18.593 49.068 21.645 1.00 28.40 311 ARG A N 1
ATOM 2439 C CA . ARG A 1 319 ? 18.233 48.700 20.279 1.00 28.79 311 ARG A CA 1
ATOM 2440 C C . ARG A 1 319 ? 17.657 47.285 20.251 1.00 29.08 311 ARG A C 1
ATOM 2441 O O . ARG A 1 319 ? 16.626 47.021 19.627 1.00 28.06 311 ARG A O 1
ATOM 2449 N N . ILE A 1 320 ? 18.329 46.377 20.944 1.00 27.98 312 ILE A N 1
ATOM 2450 C CA . ILE A 1 320 ? 17.927 44.980 20.952 1.00 26.44 312 ILE A CA 1
ATOM 2451 C C . ILE A 1 320 ? 16.595 44.801 21.671 1.00 27.93 312 ILE A C 1
ATOM 2452 O O . ILE A 1 320 ? 15.732 44.069 21.204 1.00 28.49 312 ILE A O 1
ATOM 2457 N N . LEU A 1 321 ? 16.405 45.507 22.783 1.00 24.80 313 LEU A N 1
ATOM 2458 C CA . LEU A 1 321 ? 15.120 45.471 23.474 1.00 27.10 313 LEU A CA 1
ATOM 2459 C C . LEU A 1 321 ? 13.975 46.000 22.600 1.00 31.63 313 LEU A C 1
ATOM 2460 O O . LEU A 1 321 ? 12.868 45.450 22.597 1.00 29.38 313 LEU A O 1
ATOM 2465 N N . ALA A 1 322 ? 14.243 47.078 21.874 1.00 29.64 314 ALA A N 1
ATOM 2466 C CA . ALA A 1 322 ? 13.245 47.658 20.987 1.00 30.53 314 ALA A CA 1
ATOM 2467 C C . ALA A 1 322 ? 12.909 46.688 19.854 1.00 31.19 314 ALA A C 1
ATOM 2468 O O . ALA A 1 322 ? 11.760 46.589 19.429 1.00 34.30 314 ALA A O 1
ATOM 2470 N N . ALA A 1 323 ? 13.911 45.959 19.377 1.00 25.32 315 ALA A N 1
ATOM 2471 C CA . ALA A 1 323 ? 13.696 45.017 18.281 1.00 31.11 315 ALA A CA 1
ATOM 2472 C C . ALA A 1 323 ? 12.865 43.812 18.727 1.00 33.04 315 ALA A C 1
ATOM 2473 O O . ALA A 1 323 ? 12.008 43.343 17.976 1.00 31.08 315 ALA A O 1
ATOM 2475 N N . TYR A 1 324 ? 13.094 43.312 19.942 1.00 28.32 316 TYR A N 1
ATOM 2476 C CA . TYR A 1 324 ? 12.248 42.223 20.442 1.00 27.43 316 TYR A CA 1
ATOM 2477 C C . TYR A 1 324 ? 10.839 42.741 20.701 1.00 30.93 316 TYR A C 1
ATOM 2478 O O . TYR A 1 324 ? 9.854 42.107 20.323 1.00 32.87 316 TYR A O 1
ATOM 2487 N N . GLY A 1 325 ? 10.741 43.893 21.356 1.00 30.41 317 GLY A N 1
ATOM 2488 C CA . GLY A 1 325 ? 9.448 44.524 21.530 1.00 33.39 317 GLY A CA 1
ATOM 2489 C C . GLY A 1 325 ? 8.819 44.139 22.847 1.00 36.80 317 GLY A C 1
ATOM 2490 O O . GLY A 1 325 ? 9.518 43.728 23.760 1.00 28.82 317 GLY A O 1
ATOM 2491 N N . LYS A 1 326 ? 7.497 44.254 22.930 1.00 31.42 318 LYS A N 1
ATOM 2492 C CA . LYS A 1 326 ? 6.780 44.121 24.196 1.00 33.97 318 LYS A CA 1
ATOM 2493 C C . LYS A 1 326 ? 6.429 42.682 24.549 1.00 38.35 318 LYS A C 1
ATOM 2494 O O . LYS A 1 326 ? 6.131 41.870 23.672 1.00 36.39 318 LYS A O 1
ATOM 2496 N N . GLY A 1 327 ? 6.466 42.378 25.845 1.00 32.59 319 GLY A N 1
ATOM 2497 C CA . GLY A 1 327 ? 6.011 41.094 26.343 1.00 35.01 319 GLY A CA 1
ATOM 2498 C C . GLY A 1 327 ? 7.106 40.092 26.671 1.00 39.41 319 GLY A C 1
ATOM 2499 O O . GLY A 1 327 ? 8.246 40.218 26.236 1.00 35.69 319 GLY A O 1
ATOM 2500 N N . THR A 1 328 ? 6.726 39.075 27.435 1.00 39.38 320 THR A N 1
ATOM 2501 C CA . THR A 1 328 ? 7.613 38.005 27.858 1.00 36.94 320 THR A CA 1
ATOM 2502 C C . THR A 1 328 ? 8.164 37.188 26.673 1.00 36.22 320 THR A C 1
ATOM 2503 O O . THR A 1 328 ? 7.797 37.414 25.513 1.00 29.89 320 THR A O 1
ATOM 2507 N N . GLY A 1 329 ? 9.052 36.244 26.970 1.00 33.83 321 GLY A N 1
ATOM 2508 C CA . GLY A 1 329 ? 9.565 35.344 25.953 1.00 32.31 321 GLY A CA 1
ATOM 2509 C C . GLY A 1 329 ? 10.978 35.652 25.500 1.00 32.06 321 GLY A C 1
ATOM 2510 O O . GLY A 1 329 ? 11.464 35.058 24.537 1.00 28.98 321 GLY A O 1
ATOM 2511 N N . HIS A 1 330 ? 11.634 36.582 26.194 1.00 24.94 322 HIS A N 1
ATOM 2512 C CA . HIS A 1 330 ? 13.011 36.948 25.891 1.00 26.19 322 HIS A CA 1
ATOM 2513 C C . HIS A 1 330 ? 13.893 36.840 27.131 1.00 26.57 322 HIS A C 1
ATOM 2514 O O . HIS A 1 330 ? 13.550 37.359 28.194 1.00 30.82 322 HIS A O 1
ATOM 2521 N N . VAL A 1 331 ? 15.015 36.141 27.001 1.00 22.79 323 VAL A N 1
ATOM 2522 C CA . VAL A 1 331 ? 16.064 36.209 28.021 1.00 22.66 323 VAL A CA 1
ATOM 2523 C C . VAL A 1 331 ? 17.250 36.878 27.374 1.00 23.82 323 VAL A C 1
ATOM 2524 O O . VAL A 1 331 ? 17.752 36.404 26.353 1.00 26.70 323 VAL A O 1
ATOM 2528 N N . PHE A 1 332 ? 17.688 37.994 27.937 1.00 22.64 324 PHE A N 1
ATOM 2529 C CA . PHE A 1 332 ? 18.822 38.703 27.364 1.00 23.94 324 PHE A CA 1
ATOM 2530 C C . PHE A 1 332 ? 20.119 37.959 27.663 1.00 27.85 324 PHE A C 1
ATOM 2531 O O . PHE A 1 332 ? 20.314 37.463 28.776 1.00 27.97 324 PHE A O 1
ATOM 2539 N N . ASN A 1 333 ? 20.982 37.854 26.655 1.00 22.14 325 ASN A N 1
ATOM 2540 C CA . ASN A 1 333 ? 22.310 37.270 26.803 1.00 23.97 325 ASN A CA 1
ATOM 2541 C C . ASN A 1 333 ? 23.190 37.847 25.705 1.00 23.94 325 ASN A C 1
ATOM 2542 O O . ASN A 1 333 ? 22.729 38.638 24.884 1.00 27.89 325 ASN A O 1
ATOM 2547 N N . LEU A 1 334 ? 24.459 37.468 25.687 1.00 21.66 326 LEU A N 1
ATOM 2548 C CA . LEU A 1 334 ? 25.294 37.755 24.527 1.00 23.67 326 LEU A CA 1
ATOM 2549 C C . LEU A 1 334 ? 25.040 36.678 23.477 1.00 29.88 326 LEU A C 1
ATOM 2550 O O . LEU A 1 334 ? 24.402 35.671 23.779 1.00 32.16 326 LEU A O 1
ATOM 2555 N N . GLY A 1 335 ? 25.534 36.876 22.253 1.00 23.44 327 GLY A N 1
ATOM 2556 C CA . GLY A 1 335 ? 25.456 35.832 21.246 1.00 21.65 327 GLY A CA 1
ATOM 2557 C C . GLY A 1 335 ? 26.612 34.850 21.344 1.00 32.26 327 GLY A C 1
ATOM 2558 O O . GLY A 1 335 ? 26.665 33.870 20.613 1.00 32.17 327 GLY A O 1
ATOM 2559 N N . HIS A 1 336 ? 27.529 35.112 22.273 1.00 27.59 328 HIS A N 1
ATOM 2560 C CA . HIS A 1 336 ? 28.768 34.355 22.413 1.00 28.41 328 HIS A CA 1
ATOM 2561 C C . HIS A 1 336 ? 29.255 34.597 23.841 1.00 29.95 328 HIS A C 1
ATOM 2562 O O . HIS A 1 336 ? 28.671 35.400 24.563 1.00 33.59 328 HIS A O 1
ATOM 2569 N N . GLY A 1 337 ? 30.325 33.937 24.253 1.00 30.37 329 GLY A N 1
ATOM 2570 C CA . GLY A 1 337 ? 30.847 34.156 25.591 1.00 29.63 329 GLY A CA 1
ATOM 2571 C C . GLY A 1 337 ? 31.632 35.453 25.683 1.00 36.37 329 GLY A C 1
ATOM 2572 O O . GLY A 1 337 ? 32.237 35.905 24.714 1.00 35.21 329 GLY A O 1
ATOM 2573 N N . ILE A 1 338 ? 31.612 36.068 26.856 1.00 30.81 330 ILE A N 1
ATOM 2574 C CA . ILE A 1 338 ? 32.470 37.217 27.126 1.00 26.98 330 ILE A CA 1
ATOM 2575 C C . ILE A 1 338 ? 33.938 36.794 27.003 1.00 32.83 330 ILE A C 1
ATOM 2576 O O . ILE A 1 338 ? 34.278 35.633 27.247 1.00 35.52 330 ILE A O 1
ATOM 2581 N N . THR A 1 339 ? 34.804 37.716 26.600 1.00 28.46 331 THR A N 1
ATOM 2582 C CA . THR A 1 339 ? 36.236 37.416 26.463 1.00 30.11 331 THR A CA 1
ATOM 2583 C C . THR A 1 339 ? 37.018 38.018 27.656 1.00 29.57 331 THR A C 1
ATOM 2584 O O . THR A 1 339 ? 36.518 38.927 28.313 1.00 27.63 331 THR A O 1
ATOM 2588 N N . PRO A 1 340 ? 38.239 37.510 27.938 1.00 30.17 332 PRO A N 1
ATOM 2589 C CA . PRO A 1 340 ? 38.943 37.864 29.183 1.00 26.01 332 PRO A CA 1
ATOM 2590 C C . PRO A 1 340 ? 39.306 39.342 29.354 1.00 30.92 332 PRO A C 1
ATOM 2591 O O . PRO A 1 340 ? 39.580 39.763 30.479 1.00 28.07 332 PRO A O 1
ATOM 2595 N N . GLU A 1 341 ? 39.337 40.105 28.269 1.00 25.96 333 GLU A N 1
ATOM 2596 C CA . GLU A 1 341 ? 39.850 41.471 28.333 1.00 26.55 333 GLU A CA 1
ATOM 2597 C C . GLU A 1 341 ? 38.748 42.516 28.533 1.00 23.83 333 GLU A C 1
ATOM 2598 O O . GLU A 1 341 ? 39.030 43.713 28.611 1.00 29.20 333 GLU A O 1
ATOM 2604 N N . VAL A 1 342 ? 37.500 42.074 28.608 1.00 22.40 334 VAL A N 1
ATOM 2605 C CA . VAL A 1 342 ? 36.390 42.990 28.917 1.00 22.67 334 VAL A CA 1
ATOM 2606 C C . VAL A 1 342 ? 36.466 43.493 30.369 1.00 31.68 334 VAL A C 1
ATOM 2607 O O . VAL A 1 342 ? 36.576 42.692 31.302 1.00 28.67 334 VAL A O 1
ATOM 2611 N N . ASP A 1 343 ? 36.427 44.812 30.566 1.00 22.46 335 ASP A N 1
ATOM 2612 C CA . ASP A 1 343 ? 36.469 45.364 31.928 1.00 24.89 335 ASP A CA 1
ATOM 2613 C C . ASP A 1 343 ? 35.227 44.940 32.703 1.00 23.33 335 ASP A C 1
ATOM 2614 O O . ASP A 1 343 ? 34.127 45.039 32.177 1.00 24.11 335 ASP A O 1
ATOM 2619 N N . PRO A 1 344 ? 35.390 44.480 33.962 1.00 23.57 336 PRO A N 1
ATOM 2620 C CA . PRO A 1 344 ? 34.198 44.087 34.725 1.00 25.61 336 PRO A CA 1
ATOM 2621 C C . PRO A 1 344 ? 33.133 45.200 34.780 1.00 24.95 336 PRO A C 1
ATOM 2622 O O . PRO A 1 344 ? 31.944 44.898 34.774 1.00 23.44 336 PRO A O 1
ATOM 2626 N N . ALA A 1 345 ? 33.544 46.461 34.814 1.00 28.93 337 ALA A N 1
ATOM 2627 C CA . ALA A 1 345 ? 32.562 47.548 34.866 1.00 27.80 337 ALA A CA 1
ATOM 2628 C C . ALA A 1 345 ? 31.717 47.622 33.584 1.00 31.28 337 ALA A C 1
ATOM 2629 O O . ALA A 1 345 ? 30.547 48.019 33.622 1.00 31.10 337 ALA A O 1
ATOM 2631 N N . HIS A 1 346 ? 32.283 47.216 32.450 1.00 24.72 338 HIS A N 1
ATOM 2632 C CA . HIS A 1 346 ? 31.516 47.203 31.211 1.00 27.90 338 HIS A CA 1
ATOM 2633 C C . HIS A 1 346 ? 30.468 46.107 31.226 1.00 33.93 338 HIS A C 1
ATOM 2634 O O . HIS A 1 346 ? 29.363 46.309 30.742 1.00 26.70 338 HIS A O 1
ATOM 2641 N N . ALA A 1 347 ? 30.807 44.945 31.775 1.00 26.58 339 ALA A N 1
ATOM 2642 C CA . ALA A 1 347 ? 29.809 43.886 31.911 1.00 24.41 339 ALA A CA 1
ATOM 2643 C C . ALA A 1 347 ? 28.691 44.356 32.847 1.00 24.61 339 ALA A C 1
ATOM 2644 O O . ALA A 1 347 ? 27.504 44.093 32.627 1.00 27.00 339 ALA A O 1
ATOM 2646 N N . GLY A 1 348 ? 29.084 45.075 33.889 1.00 23.77 340 GLY A N 1
ATOM 2647 C CA . GLY A 1 348 ? 28.125 45.627 34.836 1.00 27.85 340 GLY A CA 1
ATOM 2648 C C . GLY A 1 348 ? 27.143 46.605 34.209 1.00 32.06 340 GLY A C 1
ATOM 2649 O O . GLY A 1 348 ? 25.948 46.548 34.482 1.00 27.15 340 GLY A O 1
ATOM 2650 N N . ALA A 1 349 ? 27.646 47.504 33.368 1.00 29.89 341 ALA A N 1
ATOM 2651 C CA . ALA A 1 349 ? 26.797 48.460 32.665 1.00 35.03 341 ALA A CA 1
ATOM 2652 C C . ALA A 1 349 ? 25.763 47.726 31.807 1.00 28.66 341 ALA A C 1
ATOM 2653 O O . ALA A 1 349 ? 24.607 48.143 31.709 1.00 29.58 341 ALA A O 1
ATOM 2655 N N . PHE A 1 350 ? 26.205 46.631 31.198 1.00 30.30 342 PHE A N 1
ATOM 2656 C CA . PHE A 1 350 ? 25.369 45.782 30.351 1.00 26.64 342 PHE A CA 1
ATOM 2657 C C . PHE A 1 350 ? 24.191 45.240 31.153 1.00 29.86 342 PHE A C 1
ATOM 2658 O O . PHE A 1 350 ? 23.037 45.433 30.774 1.00 29.30 342 PHE A O 1
ATOM 2666 N N . PHE A 1 351 ? 24.470 44.584 32.274 1.00 24.39 343 PHE A N 1
ATOM 2667 C CA . PHE A 1 351 ? 23.399 43.971 33.055 1.00 29.27 343 PHE A CA 1
ATOM 2668 C C . PHE A 1 351 ? 22.455 45.034 33.608 1.00 28.71 343 PHE A C 1
ATOM 2669 O O . PHE A 1 351 ? 21.245 44.838 33.662 1.00 29.37 343 PHE A O 1
ATOM 2677 N N . GLU A 1 352 ? 23.013 46.159 34.024 1.00 25.37 344 GLU A N 1
ATOM 2678 C CA . GLU A 1 352 ? 22.191 47.223 34.568 1.00 31.98 344 GLU A CA 1
ATOM 2679 C C . GLU A 1 352 ? 21.292 47.811 33.484 1.00 30.48 344 GLU A C 1
ATOM 2680 O O . GLU A 1 352 ? 20.148 48.154 33.750 1.00 32.76 344 GLU A O 1
ATOM 2686 N N . ALA A 1 353 ? 21.806 47.920 32.264 1.00 27.07 345 ALA A N 1
ATOM 2687 C CA . ALA A 1 353 ? 21.012 48.475 31.167 1.00 31.17 345 ALA A CA 1
ATOM 2688 C C . ALA A 1 353 ? 19.831 47.568 30.852 1.00 32.82 345 ALA A C 1
ATOM 2689 O O . ALA A 1 353 ? 18.727 48.048 30.645 1.00 32.38 345 ALA A O 1
ATOM 2691 N N . VAL A 1 354 ? 20.057 46.255 30.841 1.00 27.25 346 VAL A N 1
ATOM 2692 C CA . VAL A 1 354 ? 18.967 45.323 30.550 1.00 24.72 346 VAL A CA 1
ATOM 2693 C C . VAL A 1 354 ? 17.802 45.450 31.543 1.00 22.95 346 VAL A C 1
ATOM 2694 O O . VAL A 1 354 ? 16.646 45.535 31.145 1.00 33.13 346 VAL A O 1
ATOM 2698 N N . HIS A 1 355 ? 18.104 45.460 32.834 1.00 23.83 347 HIS A N 1
ATOM 2699 C CA . HIS A 1 355 ? 17.044 45.569 33.828 1.00 26.90 347 HIS A CA 1
ATOM 2700 C C . HIS A 1 355 ? 16.360 46.935 33.772 1.00 32.94 347 HIS A C 1
ATOM 2701 O O . HIS A 1 355 ? 15.129 47.016 33.806 1.00 34.07 347 HIS A O 1
ATOM 2708 N N . GLU A 1 356 ? 17.148 48.004 33.691 1.00 30.27 348 GLU A N 1
ATOM 2709 C CA . GLU A 1 356 ? 16.581 49.356 33.725 1.00 36.95 348 GLU A CA 1
ATOM 2710 C C . GLU A 1 356 ? 15.726 49.640 32.500 1.00 32.75 348 GLU A C 1
ATOM 2711 O O . GLU A 1 356 ? 14.635 50.196 32.607 1.00 33.27 348 GLU A O 1
ATOM 2717 N N . LEU A 1 357 ? 16.241 49.274 31.333 1.00 30.80 349 LEU A N 1
ATOM 2718 C CA . LEU A 1 357 ? 15.610 49.666 30.078 1.00 40.16 349 LEU A CA 1
ATOM 2719 C C . LEU A 1 357 ? 14.480 48.731 29.629 1.00 40.36 349 LEU A C 1
ATOM 2720 O O . LEU A 1 357 ? 13.690 49.098 28.770 1.00 40.39 349 LEU A O 1
ATOM 2725 N N . SER A 1 358 ? 14.407 47.527 30.193 1.00 29.78 350 SER A N 1
ATOM 2726 C CA . SER A 1 358 ? 13.436 46.540 29.719 1.00 26.03 350 SER A CA 1
ATOM 2727 C C . SER A 1 358 ? 12.105 46.644 30.442 1.00 32.67 350 SER A C 1
ATOM 2728 O O . SER A 1 358 ? 11.112 46.063 29.998 1.00 34.75 350 SER A O 1
ATOM 2731 N N . ALA A 1 359 ? 12.092 47.365 31.562 1.00 31.08 351 ALA A N 1
ATOM 2732 C CA . ALA A 1 359 ? 10.875 47.506 32.364 1.00 34.57 351 ALA A CA 1
ATOM 2733 C C . ALA A 1 359 ? 9.690 48.011 31.535 1.00 39.91 351 ALA A C 1
ATOM 2734 O O . ALA A 1 359 ? 8.558 47.529 31.678 1.00 40.19 351 ALA A O 1
ATOM 2736 N N . GLN A 1 360 ? 9.959 48.969 30.656 1.00 37.32 352 GLN A N 1
ATOM 2737 C CA . GLN A 1 360 ? 8.917 49.571 29.829 1.00 41.81 352 GLN A CA 1
ATOM 2738 C C . GLN A 1 360 ? 8.304 48.596 28.809 1.00 41.51 352 GLN A C 1
ATOM 2739 O O . GLN A 1 360 ? 7.257 48.887 28.243 1.00 37.72 352 GLN A O 1
ATOM 2745 N N . TYR A 1 361 ? 8.951 47.455 28.566 1.00 36.59 353 TYR A N 1
ATOM 2746 C CA . TYR A 1 361 ? 8.438 46.483 27.591 1.00 34.41 353 TYR A CA 1
ATOM 2747 C C . TYR A 1 361 ? 7.629 45.380 28.250 1.00 38.38 353 TYR A C 1
ATOM 2748 O O . TYR A 1 361 ? 7.277 44.393 27.605 1.00 39.18 353 TYR A O 1
ATOM 2757 N N . HIS A 1 362 ? 7.348 45.550 29.539 1.00 42.02 354 HIS A N 1
ATOM 2758 C CA . HIS A 1 362 ? 6.624 44.548 30.308 1.00 38.87 354 HIS A CA 1
ATOM 2759 C C . HIS A 1 362 ? 5.483 45.206 31.068 1.00 45.08 354 HIS A C 1
ATOM 2760 O O . HIS A 1 362 ? 5.593 46.355 31.484 1.00 47.43 354 HIS A O 1
ATOM 2767 N N . GLY A 1 363 ? 4.395 44.468 31.256 1.00 50.75 355 GLY A N 1
ATOM 2768 C CA . GLY A 1 363 ? 3.252 44.970 31.994 1.00 59.89 355 GLY A CA 1
ATOM 2769 C C . GLY A 1 363 ? 2.140 45.402 31.062 1.00 73.78 355 GLY A C 1
ATOM 2770 O O . GLY A 1 363 ? 2.356 45.542 29.857 1.00 73.16 355 GLY A O 1
ATOM 2772 N N . ALA B 1 11 ? 34.652 39.133 -28.245 1.00 72.80 3 ALA B N 1
ATOM 2773 C CA . ALA B 1 11 ? 34.384 37.961 -29.070 1.00 60.26 3 ALA B CA 1
ATOM 2774 C C . ALA B 1 11 ? 34.265 36.686 -28.223 1.00 55.60 3 ALA B C 1
ATOM 2775 O O . ALA B 1 11 ? 35.005 35.729 -28.439 1.00 58.46 3 ALA B O 1
ATOM 2777 N N . LEU B 1 12 ? 33.331 36.672 -27.273 1.00 49.37 4 LEU B N 1
ATOM 2778 C CA . LEU B 1 12 ? 33.191 35.551 -26.338 1.00 49.01 4 LEU B CA 1
ATOM 2779 C C . LEU B 1 12 ? 32.692 34.260 -26.988 1.00 49.72 4 LEU B C 1
ATOM 2780 O O . LEU B 1 12 ? 31.652 34.254 -27.636 1.00 49.22 4 LEU B O 1
ATOM 2785 N N . LYS B 1 13 ? 33.418 33.164 -26.782 1.00 43.38 5 LYS B N 1
ATOM 2786 C CA . LYS B 1 13 ? 33.054 31.873 -27.374 1.00 54.39 5 LYS B CA 1
ATOM 2787 C C . LYS B 1 13 ? 32.142 31.062 -26.449 1.00 51.01 5 LYS B C 1
ATOM 2788 O O . LYS B 1 13 ? 31.221 30.377 -26.891 1.00 60.12 5 LYS B O 1
ATOM 2794 N N . ASN B 1 14 ? 32.423 31.138 -25.160 1.00 34.87 6 ASN B N 1
ATOM 2795 C CA . ASN B 1 14 ? 31.596 30.508 -24.148 1.00 29.30 6 ASN B CA 1
ATOM 2796 C C . ASN B 1 14 ? 31.153 31.626 -23.226 1.00 41.98 6 ASN B C 1
ATOM 2797 O O . ASN B 1 14 ? 31.991 32.296 -22.623 1.00 41.54 6 ASN B O 1
ATOM 2802 N N . ASP B 1 15 ? 29.847 31.850 -23.122 1.00 35.40 7 ASP B N 1
ATOM 2803 C CA . ASP B 1 15 ? 29.368 32.909 -22.238 1.00 39.95 7 ASP B CA 1
ATOM 2804 C C . ASP B 1 15 ? 28.220 32.483 -21.324 1.00 34.52 7 ASP B C 1
ATOM 2805 O O . ASP B 1 15 ? 27.467 33.334 -20.853 1.00 33.64 7 ASP B O 1
ATOM 2810 N N . ARG B 1 16 ? 28.093 31.182 -21.059 1.00 30.18 8 ARG B N 1
ATOM 2811 C CA . ARG B 1 16 ? 26.960 30.701 -20.274 1.00 27.71 8 ARG B CA 1
ATOM 2812 C C . ARG B 1 16 ? 26.991 31.314 -18.876 1.00 28.94 8 ARG B C 1
ATOM 2813 O O . ARG B 1 16 ? 25.945 31.548 -18.272 1.00 29.98 8 ARG B O 1
ATOM 2821 N N . PHE B 1 17 ? 28.188 31.603 -18.374 1.00 29.71 9 PHE B N 1
ATOM 2822 C CA . PHE B 1 17 ? 28.325 32.250 -17.063 1.00 26.83 9 PHE B CA 1
ATOM 2823 C C . PHE B 1 17 ? 27.577 33.579 -17.015 1.00 30.51 9 PHE B C 1
ATOM 2824 O O . PHE B 1 17 ? 26.836 33.849 -16.069 1.00 30.34 9 PHE B O 1
ATOM 2832 N N . LEU B 1 18 ? 27.768 34.406 -18.042 1.00 27.88 10 LEU B N 1
ATOM 2833 C CA . LEU B 1 18 ? 27.077 35.682 -18.117 1.00 28.29 10 LEU B CA 1
ATOM 2834 C C . LEU B 1 18 ? 25.572 35.481 -18.317 1.00 31.73 10 LEU B C 1
ATOM 2835 O O . LEU B 1 18 ? 24.758 36.163 -17.686 1.00 34.28 10 LEU B O 1
ATOM 2840 N N . ARG B 1 19 ? 25.210 34.535 -19.184 1.00 33.44 11 ARG B N 1
ATOM 2841 C CA A ARG B 1 19 ? 23.806 34.247 -19.468 0.62 32.79 11 ARG B CA 1
ATOM 2842 C CA B ARG B 1 19 ? 23.805 34.235 -19.462 0.38 32.76 11 ARG B CA 1
ATOM 2843 C C . ARG B 1 19 ? 23.042 33.829 -18.197 1.00 29.63 11 ARG B C 1
ATOM 2844 O O . ARG B 1 19 ? 21.935 34.313 -17.948 1.00 38.02 11 ARG B O 1
ATOM 2859 N N . ALA B 1 20 ? 23.628 32.937 -17.401 1.00 30.16 12 ALA B N 1
ATOM 2860 C CA . ALA B 1 20 ? 22.994 32.505 -16.147 1.00 28.99 12 ALA B CA 1
ATOM 2861 C C . ALA B 1 20 ? 22.790 33.690 -15.196 1.00 31.08 12 ALA B C 1
ATOM 2862 O O . ALA B 1 20 ? 21.723 33.841 -14.588 1.00 31.66 12 ALA B O 1
ATOM 2864 N N . LEU B 1 21 ? 23.800 34.546 -15.085 1.00 30.57 13 LEU B N 1
ATOM 2865 C CA . LEU B 1 21 ? 23.703 35.723 -14.213 1.00 29.14 13 LEU B CA 1
ATOM 2866 C C . LEU B 1 21 ? 22.608 36.684 -14.644 1.00 37.39 13 LEU B C 1
ATOM 2867 O O . LEU B 1 21 ? 22.001 37.361 -13.811 1.00 37.28 13 LEU B O 1
ATOM 2872 N N . LEU B 1 22 ? 22.360 36.742 -15.950 1.00 35.83 14 LEU B N 1
ATOM 2873 C CA . LEU B 1 22 ? 21.332 37.605 -16.503 1.00 36.58 14 LEU B CA 1
ATOM 2874 C C . LEU B 1 22 ? 20.018 36.872 -16.786 1.00 40.29 14 LEU B C 1
ATOM 2875 O O . LEU B 1 22 ? 19.186 37.367 -17.546 1.00 38.35 14 LEU B O 1
ATOM 2880 N N . LYS B 1 23 ? 19.841 35.690 -16.199 1.00 36.43 15 LYS B N 1
ATOM 2881 C CA . LYS B 1 23 ? 18.598 34.933 -16.361 1.00 40.30 15 LYS B CA 1
ATOM 2882 C C . LYS B 1 23 ? 18.284 34.607 -17.826 1.00 40.50 15 LYS B C 1
ATOM 2883 O O . LYS B 1 23 ? 17.126 34.591 -18.221 1.00 40.53 15 LYS B O 1
ATOM 2889 N N . GLN B 1 24 ? 19.305 34.359 -18.638 1.00 39.92 16 GLN B N 1
ATOM 2890 C CA . GLN B 1 24 ? 19.062 33.909 -20.007 1.00 42.07 16 GLN B CA 1
ATOM 2891 C C . GLN B 1 24 ? 19.133 32.389 -20.038 1.00 38.66 16 GLN B C 1
ATOM 2892 O O . GLN B 1 24 ? 19.819 31.794 -19.218 1.00 40.16 16 GLN B O 1
ATOM 2898 N N . PRO B 1 25 ? 18.432 31.752 -20.988 1.00 44.86 17 PRO B N 1
ATOM 2899 C CA . PRO B 1 25 ? 18.501 30.289 -21.075 1.00 43.11 17 PRO B CA 1
ATOM 2900 C C . PRO B 1 25 ? 19.940 29.790 -21.285 1.00 41.81 17 PRO B C 1
ATOM 2901 O O . PRO B 1 25 ? 20.733 30.430 -21.968 1.00 41.40 17 PRO B O 1
ATOM 2905 N N . VAL B 1 26 ? 20.276 28.672 -20.657 1.00 34.07 18 VAL B N 1
ATOM 2906 C CA . VAL B 1 26 ? 21.586 28.056 -20.818 1.00 33.47 18 VAL B CA 1
ATOM 2907 C C . VAL B 1 26 ? 21.400 26.556 -20.979 1.00 38.05 18 VAL B C 1
ATOM 2908 O O . VAL B 1 26 ? 20.357 26.011 -20.628 1.00 37.89 18 VAL B O 1
ATOM 2912 N N . ASP B 1 27 ? 22.408 25.889 -21.516 1.00 33.78 19 ASP B N 1
ATOM 2913 C CA . ASP B 1 27 ? 22.341 24.449 -21.731 1.00 46.08 19 ASP B CA 1
ATOM 2914 C C . ASP B 1 27 ? 22.685 23.658 -20.459 1.00 36.32 19 ASP B C 1
ATOM 2915 O O . ASP B 1 27 ? 22.131 22.590 -20.192 1.00 32.69 19 ASP B O 1
ATOM 2920 N N . VAL B 1 28 ? 23.635 24.175 -19.697 1.00 28.64 20 VAL B N 1
ATOM 2921 C CA . VAL B 1 28 ? 24.032 23.550 -18.445 1.00 29.50 20 VAL B CA 1
ATOM 2922 C C . VAL B 1 28 ? 24.267 24.652 -17.432 1.00 30.39 20 VAL B C 1
ATOM 2923 O O . VAL B 1 28 ? 24.461 25.804 -17.808 1.00 30.12 20 VAL B O 1
ATOM 2927 N N . THR B 1 29 ? 24.250 24.305 -16.151 1.00 28.42 21 THR B N 1
ATOM 2928 C CA . THR B 1 29 ? 24.591 25.280 -15.117 1.00 25.17 21 THR B CA 1
ATOM 2929 C C . THR B 1 29 ? 26.081 25.608 -15.169 1.00 26.08 21 THR B C 1
ATOM 2930 O O . THR B 1 29 ? 26.917 24.708 -15.134 1.00 26.38 21 THR B O 1
ATOM 2934 N N . PRO B 1 30 ? 26.423 26.902 -15.272 1.00 26.14 22 PRO B N 1
ATOM 2935 C CA . PRO B 1 30 ? 27.838 27.274 -15.347 1.00 26.75 22 PRO B CA 1
ATOM 2936 C C . PRO B 1 30 ? 28.529 27.000 -14.021 1.00 27.95 22 PRO B C 1
ATOM 2937 O O . PRO B 1 30 ? 27.844 26.962 -12.994 1.00 25.07 22 PRO B O 1
ATOM 2941 N N . VAL B 1 31 ? 29.843 26.797 -14.040 1.00 24.57 23 VAL B N 1
ATOM 2942 C CA . VAL B 1 31 ? 30.589 26.635 -12.789 1.00 24.81 23 VAL B CA 1
ATOM 2943 C C . VAL B 1 31 ? 31.905 27.406 -12.858 1.00 25.70 23 VAL B C 1
ATOM 2944 O O . VAL B 1 31 ? 32.543 27.470 -13.907 1.00 26.40 23 VAL B O 1
ATOM 2948 N N . TRP B 1 32 ? 32.273 28.053 -11.758 1.00 26.29 24 TRP B N 1
ATOM 2949 C CA . TRP B 1 32 ? 33.664 28.433 -11.552 1.00 24.65 24 TRP B CA 1
ATOM 2950 C C . TRP B 1 32 ? 33.927 28.303 -10.061 1.00 28.21 24 TRP B C 1
ATOM 2951 O O . TRP B 1 32 ? 33.016 27.956 -9.294 1.00 27.30 24 TRP B O 1
ATOM 2962 N N . MET B 1 33 ? 35.165 28.546 -9.646 1.00 25.41 25 MET B N 1
ATOM 2963 C CA . MET B 1 33 ? 35.536 28.257 -8.266 1.00 25.57 25 MET B CA 1
ATOM 2964 C C . MET B 1 33 ? 36.394 29.360 -7.657 1.00 28.31 25 MET B C 1
ATOM 2965 O O . MET B 1 33 ? 37.410 29.736 -8.227 1.00 27.50 25 MET B O 1
ATOM 2970 N N . MET B 1 34 ? 35.977 29.885 -6.506 1.00 27.00 26 MET B N 1
ATOM 2971 C CA . MET B 1 34 ? 36.776 30.897 -5.833 1.00 25.59 26 MET B CA 1
ATOM 2972 C C . MET B 1 34 ? 38.138 30.298 -5.510 1.00 27.82 26 MET B C 1
ATOM 2973 O O . MET B 1 34 ? 38.238 29.124 -5.134 1.00 28.93 26 MET B O 1
ATOM 2978 N N . ARG B 1 35 ? 39.177 31.100 -5.737 1.00 27.46 27 ARG B N 1
ATOM 2979 C CA . ARG B 1 35 ? 40.570 30.685 -5.603 1.00 22.91 27 ARG B CA 1
ATOM 2980 C C . ARG B 1 35 ? 40.933 29.514 -6.522 1.00 24.74 27 ARG B C 1
ATOM 2981 O O . ARG B 1 35 ? 41.774 28.692 -6.180 1.00 26.00 27 ARG B O 1
ATOM 2989 N N . GLN B 1 36 ? 40.328 29.448 -7.710 1.00 25.94 28 GLN B N 1
ATOM 2990 C CA . GLN B 1 36 ? 40.683 28.401 -8.671 1.00 24.36 28 GLN B CA 1
ATOM 2991 C C . GLN B 1 36 ? 42.146 28.514 -9.126 1.00 26.13 28 GLN B C 1
ATOM 2992 O O . GLN B 1 36 ? 42.753 27.521 -9.521 1.00 21.74 28 GLN B O 1
ATOM 2998 N N . ALA B 1 37 ? 42.702 29.723 -9.080 1.00 27.51 29 ALA B N 1
ATOM 2999 C CA . ALA B 1 37 ? 44.162 29.890 -9.123 1.00 27.03 29 ALA B CA 1
ATOM 3000 C C . ALA B 1 37 ? 44.709 29.916 -7.694 1.00 28.54 29 ALA B C 1
ATOM 3001 O O . ALA B 1 37 ? 44.539 30.891 -6.954 1.00 26.89 29 ALA B O 1
ATOM 3003 N N . GLY B 1 38 ? 45.362 28.836 -7.289 1.00 26.29 30 GLY B N 1
ATOM 3004 C CA . GLY B 1 38 ? 45.834 28.760 -5.922 1.00 26.18 30 GLY B CA 1
ATOM 3005 C C . GLY B 1 38 ? 46.717 27.554 -5.709 1.00 26.99 30 GLY B C 1
ATOM 3006 O O . GLY B 1 38 ? 46.958 26.784 -6.637 1.00 24.61 30 GLY B O 1
ATOM 3007 N N . ARG B 1 39 ? 47.164 27.378 -4.467 1.00 21.64 31 ARG B N 1
ATOM 3008 C CA . ARG B 1 39 ? 48.243 26.452 -4.158 1.00 22.82 31 ARG B CA 1
ATOM 3009 C C . ARG B 1 39 ? 47.887 24.981 -4.319 1.00 29.77 31 ARG B C 1
ATOM 3010 O O . ARG B 1 39 ? 48.785 24.130 -4.363 1.00 28.65 31 ARG B O 1
ATOM 3018 N N . TYR B 1 40 ? 46.598 24.665 -4.420 1.00 26.88 32 TYR B N 1
ATOM 3019 C CA . TYR B 1 40 ? 46.222 23.274 -4.679 1.00 30.27 32 TYR B CA 1
ATOM 3020 C C . TYR B 1 40 ? 46.739 22.839 -6.070 1.00 28.70 32 TYR B C 1
ATOM 3021 O O . TYR B 1 40 ? 46.862 21.647 -6.339 1.00 26.78 32 TYR B O 1
ATOM 3030 N N . LEU B 1 41 ? 47.057 23.806 -6.937 1.00 27.46 33 LEU B N 1
ATOM 3031 C CA . LEU B 1 41 ? 47.624 23.523 -8.267 1.00 24.73 33 LEU B CA 1
ATOM 3032 C C . LEU B 1 41 ? 49.142 23.586 -8.248 1.00 22.18 33 LEU B C 1
ATOM 3033 O O . LEU B 1 41 ? 49.715 24.617 -7.916 1.00 24.90 33 LEU B O 1
ATOM 3038 N N . PRO B 1 42 ? 49.795 22.486 -8.622 1.00 24.10 34 PRO B N 1
ATOM 3039 C CA . PRO B 1 42 ? 51.260 22.483 -8.662 1.00 27.94 34 PRO B CA 1
ATOM 3040 C C . PRO B 1 42 ? 51.808 23.515 -9.647 1.00 27.32 34 PRO B C 1
ATOM 3041 O O . PRO B 1 42 ? 52.867 24.074 -9.384 1.00 24.05 34 PRO B O 1
ATOM 3045 N N . GLU B 1 43 ? 51.106 23.776 -10.751 1.00 23.28 35 GLU B N 1
ATOM 3046 C CA . GLU B 1 43 ? 51.589 24.766 -11.705 1.00 24.51 35 GLU B CA 1
ATOM 3047 C C . GLU B 1 43 ? 51.501 26.181 -11.093 1.00 26.67 35 GLU B C 1
ATOM 3048 O O . GLU B 1 43 ? 52.323 27.035 -11.401 1.00 26.80 35 GLU B O 1
ATOM 3054 N N . TYR B 1 44 ? 50.542 26.420 -10.192 1.00 24.84 36 TYR B N 1
ATOM 3055 C CA . TYR B 1 44 ? 50.504 27.694 -9.465 1.00 23.08 36 TYR B CA 1
ATOM 3056 C C . TYR B 1 44 ? 51.726 27.811 -8.541 1.00 23.99 36 TYR B C 1
ATOM 3057 O O . TYR B 1 44 ? 52.394 28.846 -8.496 1.00 28.20 36 TYR B O 1
ATOM 3066 N N . ARG B 1 45 ? 52.003 26.752 -7.787 1.00 20.27 37 ARG B N 1
ATOM 3067 C CA . ARG B 1 45 ? 53.140 26.764 -6.879 1.00 25.64 37 ARG B CA 1
ATOM 3068 C C . ARG B 1 45 ? 54.432 27.032 -7.645 1.00 29.22 37 ARG B C 1
ATOM 3069 O O . ARG B 1 45 ? 55.298 27.745 -7.153 1.00 23.62 37 ARG B O 1
ATOM 3077 N N . ALA B 1 46 ? 54.539 26.495 -8.865 1.00 32.09 38 ALA B N 1
ATOM 3078 C CA . ALA B 1 46 ? 55.711 26.743 -9.712 1.00 27.07 38 ALA B CA 1
ATOM 3079 C C . ALA B 1 46 ? 55.826 28.227 -10.070 1.00 24.20 38 ALA B C 1
ATOM 3080 O O . ALA B 1 46 ? 56.876 28.850 -9.889 1.00 28.33 38 ALA B O 1
ATOM 3082 N N . THR B 1 47 ? 54.732 28.798 -10.558 1.00 25.55 39 THR B N 1
ATOM 3083 C CA . THR B 1 47 ? 54.720 30.204 -10.937 1.00 24.05 39 THR B CA 1
ATOM 3084 C C . THR B 1 47 ? 54.973 31.109 -9.725 1.00 27.48 39 THR B C 1
ATOM 3085 O O . THR B 1 47 ? 55.664 32.131 -9.839 1.00 26.98 39 THR B O 1
ATOM 3089 N N . ARG B 1 48 ? 54.422 30.731 -8.569 1.00 23.71 40 ARG B N 1
ATOM 3090 C CA A ARG B 1 48 ? 54.612 31.513 -7.355 0.55 26.83 40 ARG B CA 1
ATOM 3091 C CA B ARG B 1 48 ? 54.607 31.503 -7.335 0.45 26.91 40 ARG B CA 1
ATOM 3092 C C . ARG B 1 48 ? 56.077 31.502 -6.932 1.00 29.93 40 ARG B C 1
ATOM 3093 O O . ARG B 1 48 ? 56.621 32.526 -6.515 1.00 29.49 40 ARG B O 1
ATOM 3108 N N . ALA B 1 49 ? 56.717 30.342 -7.056 1.00 28.95 41 ALA B N 1
ATOM 3109 C CA . ALA B 1 49 ? 58.131 30.224 -6.726 1.00 31.61 41 ALA B CA 1
ATOM 3110 C C . ALA B 1 49 ? 58.970 30.977 -7.756 1.00 32.76 41 ALA B C 1
ATOM 3111 O O . ALA B 1 49 ? 60.035 31.521 -7.433 1.00 29.53 41 ALA B O 1
ATOM 3113 N N . LYS B 1 50 ? 58.488 30.998 -8.998 1.00 29.57 42 LYS B N 1
ATOM 3114 C CA . LYS B 1 50 ? 59.176 31.713 -10.076 1.00 28.96 42 LYS B CA 1
ATOM 3115 C C . LYS B 1 50 ? 59.127 33.219 -9.828 1.00 31.95 42 LYS B C 1
ATOM 3116 O O . LYS B 1 50 ? 60.102 33.945 -10.079 1.00 32.60 42 LYS B O 1
ATOM 3122 N N . ALA B 1 51 ? 57.990 33.682 -9.317 1.00 28.61 43 ALA B N 1
ATOM 3123 C CA . ALA B 1 51 ? 57.813 35.090 -8.982 1.00 26.45 43 ALA B CA 1
ATOM 3124 C C . ALA B 1 51 ? 58.711 35.489 -7.809 1.00 31.81 43 ALA B C 1
ATOM 3125 O O . ALA B 1 51 ? 59.256 36.591 -7.782 1.00 38.28 43 ALA B O 1
ATOM 3127 N N . GLY B 1 52 ? 58.858 34.591 -6.841 1.00 33.32 44 GLY B N 1
ATOM 3128 C CA . GLY B 1 52 ? 59.765 34.812 -5.727 1.00 36.59 44 GLY B CA 1
ATOM 3129 C C . GLY B 1 52 ? 59.036 35.093 -4.437 1.00 43.04 44 GLY B C 1
ATOM 3130 O O . GLY B 1 52 ? 59.457 34.658 -3.365 1.00 54.47 44 GLY B O 1
ATOM 3131 N N . ASP B 1 53 ? 57.939 35.832 -4.546 1.00 41.80 45 ASP B N 1
ATOM 3132 C CA . ASP B 1 53 ? 57.071 36.123 -3.411 1.00 47.61 45 ASP B CA 1
ATOM 3133 C C . ASP B 1 53 ? 55.688 36.479 -3.931 1.00 49.10 45 ASP B C 1
ATOM 3134 O O . ASP B 1 53 ? 55.499 36.682 -5.137 1.00 44.01 45 ASP B O 1
ATOM 3139 N N . PHE B 1 54 ? 54.722 36.559 -3.023 1.00 48.03 46 PHE B N 1
ATOM 3140 C CA . PHE B 1 54 ? 53.332 36.731 -3.417 1.00 46.03 46 PHE B CA 1
ATOM 3141 C C . PHE B 1 54 ? 53.055 38.106 -4.053 1.00 50.81 46 PHE B C 1
ATOM 3142 O O . PHE B 1 54 ? 52.267 38.211 -5.006 1.00 42.15 46 PHE B O 1
ATOM 3150 N N . MET B 1 55 ? 53.693 39.156 -3.539 1.00 49.28 47 MET B N 1
ATOM 3151 C CA A MET B 1 55 ? 53.497 40.502 -4.075 0.39 56.07 47 MET B CA 1
ATOM 3152 C CA B MET B 1 55 ? 53.468 40.488 -4.084 0.61 56.02 47 MET B CA 1
ATOM 3153 C C . MET B 1 55 ? 54.020 40.614 -5.502 1.00 52.50 47 MET B C 1
ATOM 3154 O O . MET B 1 55 ? 53.416 41.277 -6.340 1.00 51.77 47 MET B O 1
ATOM 3163 N N . SER B 1 56 ? 55.154 39.967 -5.769 1.00 49.50 48 SER B N 1
ATOM 3164 C CA . SER B 1 56 ? 55.732 39.979 -7.114 1.00 42.46 48 SER B CA 1
ATOM 3165 C C . SER B 1 56 ? 54.776 39.340 -8.117 1.00 42.67 48 SER B C 1
ATOM 3166 O O . SER B 1 56 ? 54.595 39.844 -9.222 1.00 45.49 48 SER B O 1
ATOM 3169 N N . LEU B 1 57 ? 54.166 38.228 -7.717 1.00 36.71 49 LEU B N 1
ATOM 3170 C CA . LEU B 1 57 ? 53.171 37.556 -8.538 1.00 37.63 49 LEU B CA 1
ATOM 3171 C C . LEU B 1 57 ? 52.000 38.498 -8.849 1.00 39.19 49 LEU B C 1
ATOM 3172 O O . LEU B 1 57 ? 51.548 38.588 -9.986 1.00 39.58 49 LEU B O 1
ATOM 3177 N N . CYS B 1 58 ? 51.533 39.225 -7.842 1.00 35.42 50 CYS B N 1
ATOM 3178 C CA . CYS B 1 58 ? 50.420 40.146 -8.029 1.00 34.06 50 CYS B CA 1
ATOM 3179 C C . CYS B 1 58 ? 50.746 41.351 -8.901 1.00 38.28 50 CYS B C 1
ATOM 3180 O O . CYS B 1 58 ? 49.905 41.811 -9.672 1.00 40.09 50 CYS B O 1
ATOM 3183 N N . MET B 1 59 ? 51.968 41.859 -8.786 1.00 36.59 51 MET B N 1
ATOM 3184 C CA A MET B 1 59 ? 52.331 43.115 -9.424 0.52 42.02 51 MET B CA 1
ATOM 3185 C CA B MET B 1 59 ? 52.305 43.116 -9.432 0.48 42.05 51 MET B CA 1
ATOM 3186 C C . MET B 1 59 ? 52.917 42.929 -10.813 1.00 38.78 51 MET B C 1
ATOM 3187 O O . MET B 1 59 ? 53.149 43.900 -11.530 1.00 40.86 51 MET B O 1
ATOM 3196 N N . ASN B 1 60 ? 53.162 41.682 -11.183 1.00 34.01 52 ASN B N 1
ATOM 3197 C CA . ASN B 1 60 ? 53.649 41.375 -12.520 1.00 37.96 52 ASN B CA 1
ATOM 3198 C C . ASN B 1 60 ? 52.483 40.893 -13.381 1.00 38.05 52 ASN B C 1
ATOM 3199 O O . ASN B 1 60 ? 52.024 39.760 -13.226 1.00 38.10 52 ASN B O 1
ATOM 3204 N N . PRO B 1 61 ? 52.015 41.744 -14.308 1.00 35.88 53 PRO B N 1
ATOM 3205 C CA . PRO B 1 61 ? 50.818 41.414 -15.093 1.00 34.86 53 PRO B CA 1
ATOM 3206 C C . PRO B 1 61 ? 50.971 40.114 -15.877 1.00 30.15 53 PRO B C 1
ATOM 3207 O O . PRO B 1 61 ? 49.988 39.397 -16.052 1.00 31.54 53 PRO B O 1
ATOM 3211 N N . GLU B 1 62 ? 52.180 39.821 -16.346 1.00 32.26 54 GLU B N 1
ATOM 3212 C CA . GLU B 1 62 ? 52.418 38.588 -17.089 1.00 31.43 54 GLU B CA 1
ATOM 3213 C C . GLU B 1 62 ? 52.229 37.369 -16.186 1.00 33.44 54 GLU B C 1
ATOM 3214 O O . GLU B 1 62 ? 51.677 36.354 -16.607 1.00 31.87 54 GLU B O 1
ATOM 3216 N N . LEU B 1 63 ? 52.681 37.474 -14.940 1.00 31.38 55 LEU B N 1
ATOM 3217 C CA . LEU B 1 63 ? 52.559 36.361 -14.004 1.00 28.53 55 LEU B CA 1
ATOM 3218 C C . LEU B 1 63 ? 51.141 36.242 -13.469 1.00 30.46 55 LEU B C 1
ATOM 3219 O O . LEU B 1 63 ? 50.638 35.134 -13.277 1.00 27.27 55 LEU B O 1
ATOM 3224 N N . ALA B 1 64 ? 50.489 37.381 -13.239 1.00 30.58 56 ALA B N 1
ATOM 3225 C CA . ALA B 1 64 ? 49.107 37.371 -12.767 1.00 27.81 56 ALA B CA 1
ATOM 3226 C C . ALA B 1 64 ? 48.225 36.702 -13.815 1.00 30.62 56 ALA B C 1
ATOM 3227 O O . ALA B 1 64 ? 47.323 35.911 -13.492 1.00 28.14 56 ALA B O 1
ATOM 3229 N N . CYS B 1 65 ? 48.497 37.028 -15.077 1.00 27.32 57 CYS B N 1
ATOM 3230 C CA . CYS B 1 65 ? 47.801 36.396 -16.194 1.00 25.22 57 CYS B CA 1
ATOM 3231 C C . CYS B 1 65 ? 48.073 34.892 -16.230 1.00 23.29 57 CYS B C 1
ATOM 3232 O O . CYS B 1 65 ? 47.149 34.085 -16.356 1.00 30.50 57 CYS B O 1
ATOM 3235 N N . GLU B 1 66 ? 49.343 34.525 -16.107 1.00 26.90 58 GLU B N 1
ATOM 3236 C CA . GLU B 1 66 ? 49.735 33.119 -16.146 1.00 25.75 58 GLU B CA 1
ATOM 3237 C C . GLU B 1 66 ? 48.925 32.292 -15.154 1.00 24.84 58 GLU B C 1
ATOM 3238 O O . GLU B 1 66 ? 48.329 31.289 -15.529 1.00 25.47 58 GLU B O 1
ATOM 3244 N N . VAL B 1 67 ? 48.863 32.718 -13.897 1.00 24.49 59 VAL B N 1
ATOM 3245 C CA . VAL B 1 67 ? 48.141 31.911 -12.919 1.00 21.82 59 VAL B CA 1
ATOM 3246 C C . VAL B 1 67 ? 46.641 31.976 -13.162 1.00 23.13 59 VAL B C 1
ATOM 3247 O O . VAL B 1 67 ? 45.942 31.008 -12.891 1.00 22.46 59 VAL B O 1
ATOM 3251 N N . THR B 1 68 ? 46.144 33.097 -13.690 1.00 25.64 60 THR B N 1
ATOM 3252 C CA . THR B 1 68 ? 44.720 33.227 -13.983 1.00 23.40 60 THR B CA 1
ATOM 3253 C C . THR B 1 68 ? 44.273 32.210 -15.038 1.00 30.32 60 THR B C 1
ATOM 3254 O O . THR B 1 68 ? 43.179 31.644 -14.944 1.00 26.98 60 THR B O 1
ATOM 3258 N N . LEU B 1 69 ? 45.129 31.967 -16.032 1.00 24.61 61 LEU B N 1
ATOM 3259 C CA . LEU B 1 69 ? 44.787 31.040 -17.113 1.00 24.40 61 LEU B CA 1
ATOM 3260 C C . LEU B 1 69 ? 44.934 29.582 -16.715 1.00 23.77 61 LEU B C 1
ATOM 3261 O O . LEU B 1 69 ? 44.334 28.710 -17.343 1.00 27.80 61 LEU B O 1
ATOM 3266 N N . GLN B 1 70 ? 45.739 29.313 -15.692 1.00 28.44 62 GLN B N 1
ATOM 3267 C CA . GLN B 1 70 ? 46.110 27.935 -15.369 1.00 27.14 62 GLN B CA 1
ATOM 3268 C C . GLN B 1 70 ? 44.917 27.008 -15.080 1.00 29.98 62 GLN B C 1
ATOM 3269 O O . GLN B 1 70 ? 44.839 25.929 -15.673 1.00 28.75 62 GLN B O 1
ATOM 3275 N N . PRO B 1 71 ? 43.982 27.408 -14.193 1.00 25.93 63 PRO B N 1
ATOM 3276 C CA . PRO B 1 71 ? 42.839 26.496 -14.000 1.00 21.82 63 PRO B CA 1
ATOM 3277 C C . PRO B 1 71 ? 41.982 26.279 -15.261 1.00 23.47 63 PRO B C 1
ATOM 3278 O O . PRO B 1 71 ? 41.423 25.197 -15.430 1.00 26.42 63 PRO B O 1
ATOM 3282 N N . LEU B 1 72 ? 41.871 27.295 -16.114 1.00 26.83 64 LEU B N 1
ATOM 3283 C CA . LEU B 1 72 ? 41.119 27.174 -17.363 1.00 22.41 64 LEU B CA 1
ATOM 3284 C C . LEU B 1 72 ? 41.721 26.139 -18.306 1.00 28.06 64 LEU B C 1
ATOM 3285 O O . LEU B 1 72 ? 41.010 25.395 -18.973 1.00 25.08 64 LEU B O 1
ATOM 3290 N N . ASP B 1 73 ? 43.042 26.125 -18.380 1.00 24.99 65 ASP B N 1
ATOM 3291 C CA . ASP B 1 73 ? 43.729 25.159 -19.221 1.00 26.93 65 ASP B CA 1
ATOM 3292 C C . ASP B 1 73 ? 43.700 23.760 -18.624 1.00 24.94 65 ASP B C 1
ATOM 3293 O O . ASP B 1 73 ? 43.685 22.770 -19.352 1.00 29.22 65 ASP B O 1
ATOM 3298 N N . ARG B 1 74 ? 43.701 23.671 -17.300 1.00 23.57 66 ARG B N 1
ATOM 3299 C CA . ARG B 1 74 ? 43.612 22.363 -16.663 1.00 28.71 66 ARG B CA 1
ATOM 3300 C C . ARG B 1 74 ? 42.197 21.791 -16.728 1.00 28.00 66 ARG B C 1
ATOM 3301 O O . ARG B 1 74 ? 42.010 20.581 -16.913 1.00 25.86 66 ARG B O 1
ATOM 3309 N N . TYR B 1 75 ? 41.213 22.674 -16.559 1.00 26.21 67 TYR B N 1
ATOM 3310 C CA . TYR B 1 75 ? 39.809 22.296 -16.414 1.00 22.59 67 TYR B CA 1
ATOM 3311 C C . TYR B 1 75 ? 38.947 22.961 -17.483 1.00 29.41 67 TYR B C 1
ATOM 3312 O O . TYR B 1 75 ? 38.451 24.076 -17.278 1.00 25.25 67 TYR B O 1
ATOM 3321 N N . PRO B 1 76 ? 38.744 22.281 -18.616 1.00 32.58 68 PRO B N 1
ATOM 3322 C CA . PRO B 1 76 ? 37.929 22.885 -19.681 1.00 28.11 68 PRO B CA 1
ATOM 3323 C C . PRO B 1 76 ? 36.487 23.149 -19.249 1.00 33.26 68 PRO B C 1
ATOM 3324 O O . PRO B 1 76 ? 35.804 23.950 -19.882 1.00 28.92 68 PRO B O 1
ATOM 3328 N N . GLN B 1 77 ? 36.037 22.506 -18.173 1.00 27.40 69 GLN B N 1
ATOM 3329 C CA . GLN B 1 77 ? 34.671 22.697 -17.694 1.00 30.00 69 GLN B CA 1
ATOM 3330 C C . GLN B 1 77 ? 34.453 24.070 -17.060 1.00 28.82 69 GLN B C 1
ATOM 3331 O O . GLN B 1 77 ? 33.315 24.509 -16.943 1.00 27.29 69 GLN B O 1
ATOM 3337 N N . LEU B 1 78 ? 35.522 24.740 -16.626 1.00 27.22 70 LEU B N 1
ATOM 3338 C CA . LEU B 1 78 ? 35.352 26.033 -15.952 1.00 27.33 70 LEU B CA 1
ATOM 3339 C C . LEU B 1 78 ? 34.772 27.050 -16.932 1.00 29.88 70 LEU B C 1
ATOM 3340 O O . LEU B 1 78 ? 35.189 27.114 -18.079 1.00 26.57 70 LEU B O 1
ATOM 3345 N N . ASP B 1 79 ? 33.813 27.845 -16.470 1.00 31.51 71 ASP B N 1
ATOM 3346 C CA . ASP B 1 79 ? 33.071 28.737 -17.363 1.00 24.37 71 ASP B CA 1
ATOM 3347 C C . ASP B 1 79 ? 33.408 30.211 -17.160 1.00 27.03 71 ASP B C 1
ATOM 3348 O O . ASP B 1 79 ? 32.769 31.070 -17.752 1.00 27.52 71 ASP B O 1
ATOM 3353 N N . ALA B 1 80 ? 34.392 30.505 -16.313 1.00 26.58 72 ALA B N 1
ATOM 3354 C CA . ALA B 1 80 ? 34.795 31.893 -16.064 1.00 26.99 72 ALA B CA 1
ATOM 3355 C C . ALA B 1 80 ? 36.215 31.958 -15.543 1.00 25.70 72 ALA B C 1
ATOM 3356 O O . ALA B 1 80 ? 36.696 31.026 -14.907 1.00 26.96 72 ALA B O 1
ATOM 3358 N N . ALA B 1 81 ? 36.882 33.069 -15.818 1.00 24.66 73 ALA B N 1
ATOM 3359 C CA . ALA B 1 81 ? 38.177 33.350 -15.224 1.00 25.13 73 ALA B CA 1
ATOM 3360 C C . ALA B 1 81 ? 37.967 34.433 -14.179 1.00 24.51 73 ALA B C 1
ATOM 3361 O O . ALA B 1 81 ? 37.105 35.296 -14.351 1.00 24.39 73 ALA B O 1
ATOM 3363 N N . ILE B 1 82 ? 38.743 34.399 -13.105 1.00 24.36 74 ILE B N 1
ATOM 3364 C CA . ILE B 1 82 ? 38.721 35.520 -12.173 1.00 27.93 74 ILE B CA 1
ATOM 3365 C C . ILE B 1 82 ? 40.109 36.137 -12.094 1.00 27.88 74 ILE B C 1
ATOM 3366 O O . ILE B 1 82 ? 41.109 35.431 -12.001 1.00 24.79 74 ILE B O 1
ATOM 3371 N N . LEU B 1 83 ? 40.157 37.460 -12.191 1.00 28.32 75 LEU B N 1
ATOM 3372 C CA . LEU B 1 83 ? 41.396 38.202 -12.053 1.00 24.28 75 LEU B CA 1
ATOM 3373 C C . LEU B 1 83 ? 42.180 37.729 -10.846 1.00 31.33 75 LEU B C 1
ATOM 3374 O O . LEU B 1 83 ? 41.638 37.659 -9.742 1.00 28.72 75 LEU B O 1
ATOM 3379 N N . PHE B 1 84 ? 43.444 37.376 -11.053 1.00 29.58 76 PHE B N 1
ATOM 3380 C CA . PHE B 1 84 ? 44.291 37.084 -9.917 1.00 29.26 76 PHE B CA 1
ATOM 3381 C C . PHE B 1 84 ? 44.874 38.367 -9.357 1.00 32.54 76 PHE B C 1
ATOM 3382 O O . PHE B 1 84 ? 45.601 39.081 -10.043 1.00 30.14 76 PHE B O 1
ATOM 3390 N N . SER B 1 85 ? 44.561 38.652 -8.102 1.00 28.62 77 SER B N 1
ATOM 3391 C CA A SER B 1 85 ? 45.111 39.818 -7.432 0.58 31.30 77 SER B CA 1
ATOM 3392 C CA B SER B 1 85 ? 45.145 39.800 -7.425 0.42 31.61 77 SER B CA 1
ATOM 3393 C C . SER B 1 85 ? 44.890 39.696 -5.932 1.00 33.90 77 SER B C 1
ATOM 3394 O O . SER B 1 85 ? 44.414 38.672 -5.442 1.00 33.92 77 SER B O 1
ATOM 3399 N N . ASP B 1 86 ? 45.230 40.747 -5.212 1.00 39.60 78 ASP B N 1
ATOM 3400 C CA . ASP B 1 86 ? 45.060 40.741 -3.777 1.00 44.50 78 ASP B CA 1
ATOM 3401 C C . ASP B 1 86 ? 43.933 41.691 -3.426 1.00 44.29 78 ASP B C 1
ATOM 3402 O O . ASP B 1 86 ? 43.794 42.756 -4.024 1.00 39.67 78 ASP B O 1
ATOM 3407 N N . ILE B 1 87 ? 43.121 41.288 -2.460 1.00 48.87 79 ILE B N 1
ATOM 3408 C CA . ILE B 1 87 ? 42.010 42.101 -2.003 1.00 48.89 79 ILE B CA 1
ATOM 3409 C C . ILE B 1 87 ? 42.542 43.420 -1.416 1.00 44.32 79 ILE B C 1
ATOM 3410 O O . ILE B 1 87 ? 41.861 44.444 -1.428 1.00 52.44 79 ILE B O 1
ATOM 3415 N N . LEU B 1 88 ? 43.792 43.396 -0.964 1.00 37.10 80 LEU B N 1
ATOM 3416 C CA . LEU B 1 88 ? 44.381 44.516 -0.240 1.00 36.26 80 LEU B CA 1
ATOM 3417 C C . LEU B 1 88 ? 45.184 45.485 -1.115 1.00 39.36 80 LEU B C 1
ATOM 3418 O O . LEU B 1 88 ? 45.965 46.291 -0.598 1.00 40.36 80 LEU B O 1
ATOM 3423 N N . THR B 1 89 ? 44.992 45.419 -2.431 1.00 38.79 81 THR B N 1
ATOM 3424 C CA . THR B 1 89 ? 45.669 46.350 -3.333 1.00 37.49 81 THR B CA 1
ATOM 3425 C C . THR B 1 89 ? 45.371 47.799 -2.952 1.00 41.21 81 THR B C 1
ATOM 3426 O O . THR B 1 89 ? 46.278 48.629 -2.856 1.00 48.10 81 THR B O 1
ATOM 3430 N N . ILE B 1 90 ? 44.096 48.092 -2.717 1.00 41.41 82 ILE B N 1
ATOM 3431 C CA . ILE B 1 90 ? 43.666 49.463 -2.460 1.00 40.91 82 ILE B CA 1
ATOM 3432 C C . ILE B 1 90 ? 44.262 50.065 -1.175 1.00 44.92 82 ILE B C 1
ATOM 3433 O O . ILE B 1 90 ? 44.820 51.159 -1.231 1.00 50.33 82 ILE B O 1
ATOM 3438 N N . PRO B 1 91 ? 44.169 49.362 -0.026 1.00 43.97 83 PRO B N 1
ATOM 3439 C CA . PRO B 1 91 ? 44.835 49.920 1.161 1.00 46.24 83 PRO B CA 1
ATOM 3440 C C . PRO B 1 91 ? 46.346 50.074 0.980 1.00 50.84 83 PRO B C 1
ATOM 3441 O O . PRO B 1 91 ? 46.927 51.053 1.456 1.00 55.36 83 PRO B O 1
ATOM 3445 N N . ASP B 1 92 ? 46.969 49.113 0.304 1.00 50.49 84 ASP B N 1
ATOM 3446 C CA . ASP B 1 92 ? 48.382 49.212 -0.039 1.00 60.48 84 ASP B CA 1
ATOM 3447 C C . ASP B 1 92 ? 48.636 50.485 -0.842 1.00 61.98 84 ASP B C 1
ATOM 3448 O O . ASP B 1 92 ? 49.546 51.252 -0.534 1.00 70.40 84 ASP B O 1
ATOM 3453 N N . ALA B 1 93 ? 47.805 50.706 -1.857 1.00 55.94 85 ALA B N 1
ATOM 3454 C CA . ALA B 1 93 ? 47.933 51.864 -2.734 1.00 56.69 85 ALA B CA 1
ATOM 3455 C C . ALA B 1 93 ? 47.734 53.172 -1.977 1.00 64.37 85 ALA B C 1
ATOM 3456 O O . ALA B 1 93 ? 48.304 54.199 -2.345 1.00 71.09 85 ALA B O 1
ATOM 3458 N N . MET B 1 94 ? 46.935 53.133 -0.915 1.00 62.46 86 MET B N 1
ATOM 3459 C CA . MET B 1 94 ? 46.671 54.332 -0.124 1.00 68.20 86 MET B CA 1
ATOM 3460 C C . MET B 1 94 ? 47.901 54.735 0.684 1.00 71.05 86 MET B C 1
ATOM 3461 O O . MET B 1 94 ? 47.887 55.748 1.384 1.00 75.35 86 MET B O 1
ATOM 3466 N N . GLY B 1 95 ? 48.958 53.934 0.580 1.00 69.84 87 GLY B N 1
ATOM 3467 C CA . GLY B 1 95 ? 50.219 54.220 1.238 1.00 77.87 87 GLY B CA 1
ATOM 3468 C C . GLY B 1 95 ? 50.341 53.578 2.607 1.00 81.36 87 GLY B C 1
ATOM 3469 O O . GLY B 1 95 ? 51.157 54.002 3.426 1.00 85.24 87 GLY B O 1
ATOM 3470 N N . GLN B 1 96 ? 49.536 52.550 2.858 1.00 80.08 88 GLN B N 1
ATOM 3471 C CA . GLN B 1 96 ? 49.509 51.921 4.175 1.00 77.61 88 GLN B CA 1
ATOM 3472 C C . GLN B 1 96 ? 50.593 50.852 4.326 1.00 75.75 88 GLN B C 1
ATOM 3473 O O . GLN B 1 96 ? 50.776 50.295 5.408 1.00 70.79 88 GLN B O 1
ATOM 3479 N N . GLY B 1 97 ? 51.315 50.580 3.242 1.00 75.42 89 GLY B N 1
ATOM 3480 C CA . GLY B 1 97 ? 52.455 49.680 3.284 1.00 73.50 89 GLY B CA 1
ATOM 3481 C C . GLY B 1 97 ? 52.112 48.234 3.594 1.00 69.62 89 GLY B C 1
ATOM 3482 O O . GLY B 1 97 ? 52.439 47.726 4.667 1.00 63.93 89 GLY B O 1
ATOM 3483 N N . LEU B 1 98 ? 51.451 47.573 2.647 1.00 69.06 90 LEU B N 1
ATOM 3484 C CA . LEU B 1 98 ? 51.104 46.159 2.771 1.00 73.94 90 LEU B CA 1
ATOM 3485 C C . LEU B 1 98 ? 52.330 45.253 2.619 1.00 83.01 90 LEU B C 1
ATOM 3486 O O . LEU B 1 98 ? 53.115 45.420 1.681 1.00 86.32 90 LEU B O 1
ATOM 3491 N N . TYR B 1 99 ? 52.490 44.298 3.537 1.00 84.54 91 TYR B N 1
ATOM 3492 C CA . TYR B 1 99 ? 53.592 43.332 3.471 1.00 82.70 91 TYR B CA 1
ATOM 3493 C C . TYR B 1 99 ? 53.199 41.962 4.027 1.00 77.45 91 TYR B C 1
ATOM 3494 O O . TYR B 1 99 ? 52.107 41.784 4.568 1.00 75.15 91 TYR B O 1
ATOM 3503 N N . PRO B 1 106 ? 50.193 38.918 6.343 1.00 85.83 98 PRO B N 1
ATOM 3504 C CA . PRO B 1 106 ? 49.275 39.983 5.927 1.00 79.94 98 PRO B CA 1
ATOM 3505 C C . PRO B 1 106 ? 49.136 41.077 6.988 1.00 79.16 98 PRO B C 1
ATOM 3506 O O . PRO B 1 106 ? 48.335 40.942 7.917 1.00 80.84 98 PRO B O 1
ATOM 3510 N N . ARG B 1 107 ? 49.918 42.144 6.846 1.00 75.20 99 ARG B N 1
ATOM 3511 C CA . ARG B 1 107 ? 49.890 43.252 7.798 1.00 70.74 99 ARG B CA 1
ATOM 3512 C C . ARG B 1 107 ? 50.167 44.590 7.106 1.00 69.04 99 ARG B C 1
ATOM 3513 O O . ARG B 1 107 ? 50.586 44.631 5.948 1.00 63.84 99 ARG B O 1
ATOM 3515 N N . PHE B 1 108 ? 49.920 45.684 7.821 1.00 72.52 100 PHE B N 1
ATOM 3516 C CA . PHE B 1 108 ? 50.183 47.020 7.300 1.00 69.76 100 PHE B CA 1
ATOM 3517 C C . PHE B 1 108 ? 51.148 47.771 8.206 1.00 72.45 100 PHE B C 1
ATOM 3518 O O . PHE B 1 108 ? 51.013 47.734 9.428 1.00 74.95 100 PHE B O 1
ATOM 3526 N N . ARG B 1 109 ? 52.120 48.450 7.601 1.00 73.68 101 ARG B N 1
ATOM 3527 C CA . ARG B 1 109 ? 53.061 49.276 8.351 1.00 70.97 101 ARG B CA 1
ATOM 3528 C C . ARG B 1 109 ? 52.344 50.451 9.018 1.00 75.83 101 ARG B C 1
ATOM 3529 O O . ARG B 1 109 ? 52.648 50.808 10.156 1.00 76.18 101 ARG B O 1
ATOM 3531 N N . LYS B 1 110 ? 51.392 51.048 8.304 1.00 77.91 102 LYS B N 1
ATOM 3532 C CA . LYS B 1 110 ? 50.584 52.138 8.851 1.00 81.30 102 LYS B CA 1
ATOM 3533 C C . LYS B 1 110 ? 49.167 51.652 9.160 1.00 79.27 102 LYS B C 1
ATOM 3534 O O . LYS B 1 110 ? 48.527 50.996 8.338 1.00 71.44 102 LYS B O 1
ATOM 3536 N N . VAL B 1 111 ? 48.683 51.971 10.354 1.00 82.99 103 VAL B N 1
ATOM 3537 C CA . VAL B 1 111 ? 47.379 51.490 10.789 1.00 84.13 103 VAL B CA 1
ATOM 3538 C C . VAL B 1 111 ? 46.439 52.651 11.109 1.00 85.00 103 VAL B C 1
ATOM 3539 O O . VAL B 1 111 ? 46.824 53.612 11.777 1.00 85.84 103 VAL B O 1
ATOM 3543 N N . VAL B 1 112 ? 45.208 52.555 10.611 1.00 80.30 104 VAL B N 1
ATOM 3544 C CA . VAL B 1 112 ? 44.167 53.551 10.866 1.00 75.36 104 VAL B CA 1
ATOM 3545 C C . VAL B 1 112 ? 43.649 53.469 12.307 1.00 72.60 104 VAL B C 1
ATOM 3546 O O . VAL B 1 112 ? 43.311 52.388 12.794 1.00 65.33 104 VAL B O 1
ATOM 3550 N N . SER B 1 113 ? 43.583 54.607 12.992 1.00 77.42 105 SER B N 1
ATOM 3551 C CA . SER B 1 113 ? 43.091 54.607 14.365 1.00 84.16 105 SER B CA 1
ATOM 3552 C C . SER B 1 113 ? 42.440 55.930 14.782 1.00 94.89 105 SER B C 1
ATOM 3553 O O . SER B 1 113 ? 41.692 55.973 15.760 1.00 98.64 105 SER B O 1
ATOM 3556 N N . SER B 1 114 ? 42.720 57.004 14.048 1.00 95.03 106 SER B N 1
ATOM 3557 C CA . SER B 1 114 ? 42.103 58.298 14.336 1.00 91.17 106 SER B CA 1
ATOM 3558 C C . SER B 1 114 ? 41.365 58.827 13.114 1.00 85.56 106 SER B C 1
ATOM 3559 O O . SER B 1 114 ? 41.573 58.347 11.997 1.00 83.64 106 SER B O 1
ATOM 3562 N N . LEU B 1 115 ? 40.498 59.812 13.330 1.00 79.14 107 LEU B N 1
ATOM 3563 C CA . LEU B 1 115 ? 39.800 60.459 12.228 1.00 73.56 107 LEU B CA 1
ATOM 3564 C C . LEU B 1 115 ? 40.815 61.153 11.327 1.00 75.82 107 LEU B C 1
ATOM 3565 O O . LEU B 1 115 ? 40.674 61.156 10.103 1.00 75.79 107 LEU B O 1
ATOM 3570 N N . ALA B 1 116 ? 41.849 61.718 11.947 1.00 79.36 108 ALA B N 1
ATOM 3571 C CA . ALA B 1 116 ? 42.922 62.399 11.228 1.00 78.40 108 ALA B CA 1
ATOM 3572 C C . ALA B 1 116 ? 43.609 61.473 10.219 1.00 80.38 108 ALA B C 1
ATOM 3573 O O . ALA B 1 116 ? 43.947 61.897 9.114 1.00 84.16 108 ALA B O 1
ATOM 3575 N N . ASP B 1 117 ? 43.810 60.214 10.604 1.00 81.09 109 ASP B N 1
ATOM 3576 C CA . ASP B 1 117 ? 44.388 59.209 9.713 1.00 83.23 109 ASP B CA 1
ATOM 3577 C C . ASP B 1 117 ? 43.576 59.063 8.429 1.00 83.19 109 ASP B C 1
ATOM 3578 O O . ASP B 1 117 ? 44.121 59.080 7.325 1.00 86.67 109 ASP B O 1
ATOM 3583 N N . ILE B 1 118 ? 42.267 58.913 8.600 1.00 76.95 110 ILE B N 1
ATOM 3584 C CA . ILE B 1 118 ? 41.336 58.669 7.505 1.00 70.38 110 ILE B CA 1
ATOM 3585 C C . ILE B 1 118 ? 41.272 59.831 6.512 1.00 67.51 110 ILE B C 1
ATOM 3586 O O . ILE B 1 118 ? 41.319 59.622 5.297 1.00 63.05 110 ILE B O 1
ATOM 3591 N N . GLU B 1 119 ? 41.178 61.050 7.039 1.00 61.13 111 GLU B N 1
ATOM 3592 C CA . GLU B 1 119 ? 41.089 62.253 6.218 1.00 63.53 111 GLU B CA 1
ATOM 3593 C C . GLU B 1 119 ? 42.301 62.400 5.302 1.00 68.88 111 GLU B C 1
ATOM 3594 O O . GLU B 1 119 ? 42.191 62.942 4.203 1.00 72.03 111 GLU B O 1
ATOM 3600 N N . ALA B 1 120 ? 43.451 61.905 5.755 1.00 69.32 112 ALA B N 1
ATOM 3601 C CA . ALA B 1 120 ? 44.697 62.021 4.997 1.00 70.53 112 ALA B CA 1
ATOM 3602 C C . ALA B 1 120 ? 44.790 60.990 3.878 1.00 69.97 112 ALA B C 1
ATOM 3603 O O . ALA B 1 120 ? 45.548 61.168 2.925 1.00 72.18 112 ALA B O 1
ATOM 3605 N N . LEU B 1 121 ? 44.029 59.907 4.004 1.00 70.58 113 LEU B N 1
ATOM 3606 C CA . LEU B 1 121 ? 44.030 58.855 2.996 1.00 68.61 113 LEU B CA 1
ATOM 3607 C C . LEU B 1 121 ? 43.644 59.398 1.627 1.00 70.61 113 LEU B C 1
ATOM 3608 O O . LEU B 1 121 ? 42.624 60.072 1.483 1.00 69.93 113 LEU B O 1
ATOM 3613 N N . PRO B 1 122 ? 44.474 59.116 0.617 1.00 72.76 114 PRO B N 1
ATOM 3614 C CA . PRO B 1 122 ? 44.139 59.488 -0.758 1.00 68.75 114 PRO B CA 1
ATOM 3615 C C . PRO B 1 122 ? 43.213 58.451 -1.379 1.00 61.53 114 PRO B C 1
ATOM 3616 O O . PRO B 1 122 ? 43.246 57.289 -0.973 1.00 56.69 114 PRO B O 1
ATOM 3620 N N . VAL B 1 123 ? 42.381 58.861 -2.328 1.00 57.67 115 VAL B N 1
ATOM 3621 C CA . VAL B 1 123 ? 41.627 57.893 -3.110 1.00 58.30 115 VAL B CA 1
ATOM 3622 C C . VAL B 1 123 ? 42.462 57.519 -4.323 1.00 57.23 115 VAL B C 1
ATOM 3623 O O . VAL B 1 123 ? 42.674 58.349 -5.206 1.00 61.42 115 VAL B O 1
ATOM 3627 N N . PRO B 1 124 ? 42.955 56.272 -4.359 1.00 54.17 116 PRO B N 1
ATOM 3628 C CA . PRO B 1 124 ? 43.896 55.842 -5.405 1.00 49.53 116 PRO B CA 1
ATOM 3629 C C . PRO B 1 124 ? 43.332 56.031 -6.805 1.00 54.27 116 PRO B C 1
ATOM 3630 O O . PRO B 1 124 ? 42.152 55.745 -7.031 1.00 53.50 116 PRO B O 1
ATOM 3634 N N . ASP B 1 125 ? 44.153 56.524 -7.728 1.00 52.05 117 ASP B N 1
ATOM 3635 C CA . ASP B 1 125 ? 43.759 56.535 -9.127 1.00 54.56 117 ASP B CA 1
ATOM 3636 C C . ASP B 1 125 ? 44.044 55.170 -9.731 1.00 51.58 117 ASP B C 1
ATOM 3637 O O . ASP B 1 125 ? 45.174 54.684 -9.653 1.00 57.11 117 ASP B O 1
ATOM 3642 N N . PRO B 1 126 ? 43.018 54.548 -10.337 1.00 51.20 118 PRO B N 1
ATOM 3643 C CA . PRO B 1 126 ? 43.119 53.183 -10.871 1.00 53.06 118 PRO B CA 1
ATOM 3644 C C . PRO B 1 126 ? 44.302 52.986 -11.813 1.00 53.30 118 PRO B C 1
ATOM 3645 O O . PRO B 1 126 ? 45.033 52.016 -11.644 1.00 52.66 118 PRO B O 1
ATOM 3649 N N . GLU B 1 127 ? 44.492 53.880 -12.780 1.00 53.32 119 GLU B N 1
ATOM 3650 C CA . GLU B 1 127 ? 45.569 53.698 -13.754 1.00 55.56 119 GLU B CA 1
ATOM 3651 C C . GLU B 1 127 ? 46.903 54.264 -13.265 1.00 52.55 119 GLU B C 1
ATOM 3652 O O . GLU B 1 127 ? 47.958 53.723 -13.581 1.00 52.18 119 GLU B O 1
ATOM 3658 N N . GLN B 1 128 ? 46.864 55.340 -12.486 1.00 52.47 120 GLN B N 1
ATOM 3659 C CA . GLN B 1 128 ? 48.102 55.951 -12.006 1.00 54.84 120 GLN B CA 1
ATOM 3660 C C . GLN B 1 128 ? 48.666 55.259 -10.751 1.00 53.54 120 GLN B C 1
ATOM 3661 O O . GLN B 1 128 ? 49.884 55.214 -10.570 1.00 59.33 120 GLN B O 1
ATOM 3663 N N . ASP B 1 129 ? 47.793 54.713 -9.903 1.00 45.82 121 ASP B N 1
ATOM 3664 C CA . ASP B 1 129 ? 48.219 54.128 -8.626 1.00 49.18 121 ASP B CA 1
ATOM 3665 C C . ASP B 1 129 ? 48.050 52.609 -8.571 1.00 55.66 121 ASP B C 1
ATOM 3666 O O . ASP B 1 129 ? 48.696 51.931 -7.770 1.00 57.25 121 ASP B O 1
ATOM 3671 N N . LEU B 1 130 ? 47.170 52.077 -9.410 1.00 49.32 122 LEU B N 1
ATOM 3672 C CA . LEU B 1 130 ? 46.926 50.641 -9.441 1.00 43.24 122 LEU B CA 1
ATOM 3673 C C . LEU B 1 130 ? 47.060 50.094 -10.859 1.00 44.52 122 LEU B C 1
ATOM 3674 O O . LEU B 1 130 ? 46.373 49.149 -11.238 1.00 41.14 122 LEU B O 1
ATOM 3679 N N . GLY B 1 131 ? 47.958 50.703 -11.628 1.00 48.17 123 GLY B N 1
ATOM 3680 C CA . GLY B 1 131 ? 48.145 50.363 -13.026 1.00 45.01 123 GLY B CA 1
ATOM 3681 C C . GLY B 1 131 ? 48.440 48.899 -13.272 1.00 44.01 123 GLY B C 1
ATOM 3682 O O . GLY B 1 131 ? 48.057 48.355 -14.301 1.00 44.47 123 GLY B O 1
ATOM 3683 N N . TYR B 1 132 ? 49.120 48.254 -12.332 1.00 43.53 124 TYR B N 1
ATOM 3684 C CA . TYR B 1 132 ? 49.506 46.863 -12.526 1.00 43.23 124 TYR B CA 1
ATOM 3685 C C . TYR B 1 132 ? 48.283 45.960 -12.518 1.00 42.49 124 TYR B C 1
ATOM 3686 O O . TYR B 1 132 ? 48.257 44.927 -13.195 1.00 40.81 124 TYR B O 1
ATOM 3695 N N . VAL B 1 133 ? 47.263 46.350 -11.762 1.00 36.77 125 VAL B N 1
ATOM 3696 C CA . VAL B 1 133 ? 46.006 45.613 -11.791 1.00 32.69 125 VAL B CA 1
ATOM 3697 C C . VAL B 1 133 ? 45.336 45.812 -13.151 1.00 34.75 125 VAL B C 1
ATOM 3698 O O . VAL B 1 133 ? 44.954 44.841 -13.807 1.00 35.88 125 VAL B O 1
ATOM 3702 N N . MET B 1 134 ? 45.230 47.065 -13.584 1.00 37.65 126 MET B N 1
ATOM 3703 C CA . MET B 1 134 ? 44.661 47.377 -14.895 1.00 35.01 126 MET B CA 1
ATOM 3704 C C . MET B 1 134 ? 45.424 46.677 -16.024 1.00 37.50 126 MET B C 1
ATOM 3705 O O . MET B 1 134 ? 44.813 46.190 -16.977 1.00 39.53 126 MET B O 1
ATOM 3710 N N . ASP B 1 135 ? 46.752 46.617 -15.916 1.00 38.75 127 ASP B N 1
ATOM 3711 C CA . ASP B 1 135 ? 47.564 45.910 -16.909 1.00 38.33 127 ASP B CA 1
ATOM 3712 C C . ASP B 1 135 ? 47.271 44.415 -16.903 1.00 34.48 127 ASP B C 1
ATOM 3713 O O . ASP B 1 135 ? 47.230 43.777 -17.958 1.00 35.26 127 ASP B O 1
ATOM 3718 N N . ALA B 1 136 ? 47.081 43.855 -15.711 1.00 30.19 128 ALA B N 1
ATOM 3719 C CA . ALA B 1 136 ? 46.779 42.436 -15.576 1.00 31.60 128 ALA B CA 1
ATOM 3720 C C . ALA B 1 136 ? 45.459 42.132 -16.266 1.00 32.46 128 ALA B C 1
ATOM 3721 O O . ALA B 1 136 ? 45.349 41.163 -17.013 1.00 35.71 128 ALA B O 1
ATOM 3723 N N . VAL B 1 137 ? 44.462 42.979 -16.022 1.00 30.22 129 VAL B N 1
ATOM 3724 C CA . VAL B 1 137 ? 43.158 42.816 -16.657 1.00 30.83 129 VAL B CA 1
ATOM 3725 C C . VAL B 1 137 ? 43.255 42.835 -18.195 1.00 34.74 129 VAL B C 1
ATOM 3726 O O . VAL B 1 137 ? 42.729 41.938 -18.861 1.00 33.65 129 VAL B O 1
ATOM 3730 N N . ARG B 1 138 ? 43.943 43.835 -18.750 1.00 35.36 130 ARG B N 1
ATOM 3731 C CA . ARG B 1 138 ? 44.085 43.949 -20.204 1.00 32.17 130 ARG B CA 1
ATOM 3732 C C . ARG B 1 138 ? 44.807 42.728 -20.756 1.00 36.76 130 ARG B C 1
ATOM 3733 O O . ARG B 1 138 ? 44.412 42.177 -21.786 1.00 31.33 130 ARG B O 1
ATOM 3741 N N . THR B 1 139 ? 45.863 42.309 -20.063 1.00 35.42 131 THR B N 1
ATOM 3742 C CA . THR B 1 139 ? 46.659 41.163 -20.492 1.00 38.49 131 THR B CA 1
ATOM 3743 C C . THR B 1 139 ? 45.834 39.882 -20.490 1.00 35.80 131 THR B C 1
ATOM 3744 O O . THR B 1 139 ? 45.836 39.126 -21.462 1.00 35.86 131 THR B O 1
ATOM 3748 N N . ILE B 1 140 ? 45.126 39.653 -19.390 1.00 33.86 132 ILE B N 1
ATOM 3749 C CA . ILE B 1 140 ? 44.270 38.488 -19.249 1.00 31.55 132 ILE B CA 1
ATOM 3750 C C . ILE B 1 140 ? 43.175 38.462 -20.313 1.00 33.39 132 ILE B C 1
ATOM 3751 O O . ILE B 1 140 ? 43.003 37.464 -21.021 1.00 34.35 132 ILE B O 1
ATOM 3756 N N . ARG B 1 141 ? 42.455 39.574 -20.433 1.00 34.61 133 ARG B N 1
ATOM 3757 C CA . ARG B 1 141 ? 41.382 39.707 -21.413 1.00 31.84 133 ARG B CA 1
ATOM 3758 C C . ARG B 1 141 ? 41.870 39.391 -22.831 1.00 36.73 133 ARG B C 1
ATOM 3759 O O . ARG B 1 141 ? 41.177 38.711 -23.597 1.00 34.44 133 ARG B O 1
ATOM 3767 N N . ARG B 1 142 ? 43.065 39.874 -23.173 1.00 32.39 134 ARG B N 1
ATOM 3768 C CA . ARG B 1 142 ? 43.647 39.555 -24.469 1.00 39.30 134 ARG B CA 1
ATOM 3769 C C . ARG B 1 142 ? 43.959 38.066 -24.584 1.00 38.16 134 ARG B C 1
ATOM 3770 O O . ARG B 1 142 ? 43.578 37.419 -25.562 1.00 38.30 134 ARG B O 1
ATOM 3778 N N . GLU B 1 143 ? 44.645 37.526 -23.580 1.00 29.35 135 GLU B N 1
ATOM 3779 C CA . GLU B 1 143 ? 45.145 36.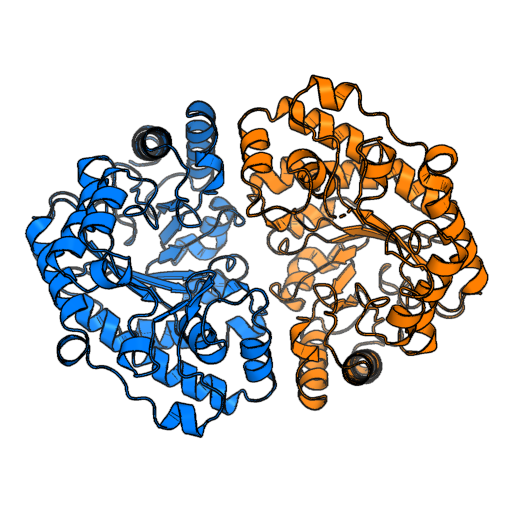153 -23.654 1.00 35.34 135 GLU B CA 1
ATOM 3780 C C . GLU B 1 143 ? 44.019 35.125 -23.596 1.00 39.78 135 GLU B C 1
ATOM 3781 O O . GLU B 1 143 ? 44.141 34.028 -24.153 1.00 35.22 135 GLU B O 1
ATOM 3787 N N . LEU B 1 144 ? 42.929 35.479 -22.919 1.00 32.94 136 LEU B N 1
ATOM 3788 C CA . LEU B 1 144 ? 41.747 34.631 -22.877 1.00 29.90 136 LEU B CA 1
ATOM 3789 C C . LEU B 1 144 ? 41.228 34.377 -24.281 1.00 32.28 136 LEU B C 1
ATOM 3790 O O . LEU B 1 144 ? 40.711 33.300 -24.570 1.00 36.18 136 LEU B O 1
ATOM 3795 N N . ASN B 1 145 ? 41.377 35.370 -25.151 1.00 36.26 137 ASN B N 1
ATOM 3796 C CA . ASN B 1 145 ? 40.921 35.255 -26.530 1.00 41.85 137 ASN B CA 1
ATOM 3797 C C . ASN B 1 145 ? 39.448 34.833 -26.604 1.00 43.35 137 ASN B C 1
ATOM 3798 O O . ASN B 1 145 ? 39.041 34.074 -27.489 1.00 40.87 137 ASN B O 1
ATOM 3803 N N . GLY B 1 146 ? 38.658 35.317 -25.652 1.00 37.36 138 GLY B N 1
ATOM 3804 C CA . GLY B 1 146 ? 37.230 35.067 -25.643 1.00 40.96 138 GLY B CA 1
ATOM 3805 C C . GLY B 1 146 ? 36.783 33.691 -25.179 1.00 39.09 138 GLY B C 1
ATOM 3806 O O . GLY B 1 146 ? 35.599 33.368 -25.296 1.00 38.98 138 GLY B O 1
ATOM 3807 N N . ARG B 1 147 ? 37.698 32.891 -24.631 1.00 34.39 139 ARG B N 1
ATOM 3808 C CA . ARG B 1 147 ? 37.364 31.513 -24.263 1.00 32.72 139 ARG B CA 1
ATOM 3809 C C . ARG B 1 147 ? 36.283 31.443 -23.181 1.00 32.84 139 ARG B C 1
ATOM 3810 O O . ARG B 1 147 ? 35.385 30.606 -23.266 1.00 31.17 139 ARG B O 1
ATOM 3818 N N . VAL B 1 148 ? 36.376 32.325 -22.182 1.00 30.77 140 VAL B N 1
ATOM 3819 C CA . VAL B 1 148 ? 35.397 32.438 -21.096 1.00 33.22 140 VAL B CA 1
ATOM 3820 C C . VAL B 1 148 ? 35.366 33.895 -20.633 1.00 30.62 140 VAL B C 1
ATOM 3821 O O . VAL B 1 148 ? 36.326 34.627 -20.856 1.00 29.98 140 VAL B O 1
ATOM 3825 N N . PRO B 1 149 ? 34.272 34.320 -19.979 1.00 30.22 141 PRO B N 1
ATOM 3826 C CA . PRO B 1 149 ? 34.256 35.694 -19.453 1.00 29.91 141 PRO B CA 1
ATOM 3827 C C . PRO B 1 149 ? 35.293 35.921 -18.362 1.00 31.71 141 PRO B C 1
ATOM 3828 O O . PRO B 1 149 ? 35.708 34.980 -17.683 1.00 29.76 141 PRO B O 1
ATOM 3832 N N . LEU B 1 150 ? 35.690 37.175 -18.193 1.00 31.29 142 LEU B N 1
ATOM 3833 C CA . LEU B 1 150 ? 36.649 37.554 -17.158 1.00 28.32 142 LEU B CA 1
ATOM 3834 C C . LEU B 1 150 ? 35.938 38.293 -16.032 1.00 24.36 142 LEU B C 1
ATOM 3835 O O . LEU B 1 150 ? 35.241 39.286 -16.278 1.00 28.17 142 LEU B O 1
ATOM 3840 N N . ILE B 1 151 ? 36.119 37.809 -14.807 1.00 27.07 143 ILE B N 1
ATOM 3841 C CA . ILE B 1 151 ? 35.554 38.443 -13.620 1.00 25.32 143 ILE B CA 1
ATOM 3842 C C . ILE B 1 151 ? 36.582 39.358 -12.950 1.00 27.65 143 ILE B C 1
ATOM 3843 O O . ILE B 1 151 ? 37.668 38.909 -12.597 1.00 26.97 143 ILE B O 1
ATOM 3848 N N . GLY B 1 152 ? 36.247 40.637 -12.778 1.00 24.68 144 GLY B N 1
ATOM 3849 C CA . GLY B 1 152 ? 37.087 41.521 -11.992 1.00 26.20 144 GLY B CA 1
ATOM 3850 C C . GLY B 1 152 ? 36.547 41.502 -10.568 1.00 28.10 144 GLY B C 1
ATOM 3851 O O . GLY B 1 152 ? 35.450 41.001 -10.337 1.00 31.06 144 GLY B O 1
ATOM 3852 N N . PHE B 1 153 ? 37.293 42.033 -9.607 1.00 27.42 145 PHE B N 1
ATOM 3853 C CA . PHE B 1 153 ? 36.787 41.988 -8.240 1.00 26.27 145 PHE B CA 1
ATOM 3854 C C . PHE B 1 153 ? 37.442 42.994 -7.319 1.00 24.10 145 PHE B C 1
ATOM 3855 O O . PHE B 1 153 ? 38.454 43.603 -7.644 1.00 26.81 145 PHE B O 1
ATOM 3863 N N . SER B 1 154 ? 36.843 43.137 -6.145 1.00 27.60 146 SER B N 1
ATOM 3864 C CA . SER B 1 154 ? 37.398 43.960 -5.093 1.00 24.86 146 SER B CA 1
ATOM 3865 C C . SER B 1 154 ? 36.816 43.528 -3.759 1.00 26.75 146 SER B C 1
ATOM 3866 O O . SER B 1 154 ? 35.751 42.918 -3.705 1.00 27.33 146 SER B O 1
ATOM 3869 N N . GLY B 1 155 ? 37.512 43.829 -2.672 1.00 29.15 147 GLY B N 1
ATOM 3870 C CA . GLY B 1 155 ? 36.898 43.654 -1.377 1.00 23.82 147 GLY B CA 1
ATOM 3871 C C . GLY B 1 155 ? 35.883 44.753 -1.149 1.00 31.77 147 GLY B C 1
ATOM 3872 O O . GLY B 1 155 ? 35.929 45.803 -1.788 1.00 29.06 147 GLY B O 1
ATOM 3873 N N . SER B 1 156 ? 34.957 44.501 -0.236 1.00 30.82 148 SER B N 1
ATOM 3874 C CA . SER B 1 156 ? 33.967 45.493 0.141 1.00 30.78 148 SER B CA 1
ATOM 3875 C C . SER B 1 156 ? 34.591 46.583 1.006 1.00 33.80 148 SER B C 1
ATOM 3876 O O . SER B 1 156 ? 35.653 46.372 1.597 1.00 32.14 148 SER B O 1
ATOM 3879 N N . PRO B 1 157 ? 33.926 47.747 1.106 1.00 35.11 149 PRO B N 1
ATOM 3880 C CA . PRO B 1 157 ? 34.398 48.784 2.032 1.00 32.01 149 PRO B CA 1
ATOM 3881 C C . PRO B 1 157 ? 34.515 48.306 3.478 1.00 35.92 149 PRO B C 1
ATOM 3882 O O . PRO B 1 157 ? 35.515 48.622 4.123 1.00 34.79 149 PRO B O 1
ATOM 3886 N N . TRP B 1 158 ? 33.526 47.573 3.985 1.00 32.54 150 TRP B N 1
ATOM 3887 C CA . TRP B 1 158 ? 33.601 47.125 5.378 1.00 33.67 150 TRP B CA 1
ATOM 3888 C C . TRP B 1 158 ? 34.790 46.200 5.569 1.00 29.60 150 TRP B C 1
ATOM 3889 O O . TRP B 1 158 ? 35.560 46.345 6.515 1.00 40.10 150 TRP B O 1
ATOM 3900 N N . THR B 1 159 ? 34.935 45.254 4.655 1.00 28.13 151 THR B N 1
ATOM 3901 C CA . THR B 1 159 ? 36.013 44.275 4.744 1.00 32.26 151 THR B CA 1
ATOM 3902 C C . THR B 1 159 ? 37.392 44.943 4.652 1.00 34.38 151 THR B C 1
ATOM 3903 O O . THR B 1 159 ? 38.270 44.644 5.454 1.00 38.51 151 THR B O 1
ATOM 3907 N N . LEU B 1 160 ? 37.577 45.867 3.709 1.00 35.37 152 LEU B N 1
ATOM 3908 C CA . LEU B 1 160 ? 38.856 46.578 3.601 1.00 35.45 152 LEU B CA 1
ATOM 3909 C C . LEU B 1 160 ? 39.141 47.433 4.839 1.00 33.56 152 LEU B C 1
ATOM 3910 O O . LEU B 1 160 ? 40.279 47.531 5.291 1.00 38.48 152 LEU B O 1
ATOM 3915 N N . ALA B 1 161 ? 38.094 48.053 5.373 1.00 33.91 153 ALA B N 1
ATOM 3916 C CA . ALA B 1 161 ? 38.201 48.906 6.551 1.00 36.11 153 ALA B CA 1
ATOM 3917 C C . ALA B 1 161 ? 38.687 48.132 7.766 1.00 37.54 153 ALA B C 1
ATOM 3918 O O . ALA B 1 161 ? 39.453 48.661 8.570 1.00 38.59 153 ALA B O 1
ATOM 3920 N N . THR B 1 162 ? 38.234 46.889 7.916 1.00 34.95 154 THR B N 1
ATOM 3921 C CA . THR B 1 162 ? 38.646 46.114 9.076 1.00 47.71 154 THR B CA 1
ATOM 3922 C C . THR B 1 162 ? 40.126 45.789 8.959 1.00 43.42 154 THR B C 1
ATOM 3923 O O . THR B 1 162 ? 40.849 45.885 9.944 1.00 46.15 154 THR B O 1
ATOM 3927 N N . TYR B 1 163 ? 40.583 45.450 7.754 1.00 37.76 155 TYR B N 1
ATOM 3928 C CA . TYR B 1 163 ? 42.009 45.210 7.545 1.00 39.80 155 TYR B CA 1
ATOM 3929 C C . TYR B 1 163 ? 42.850 46.434 7.886 1.00 45.81 155 TYR B C 1
ATOM 3930 O O . TYR B 1 163 ? 43.958 46.317 8.413 1.00 52.31 155 TYR B O 1
ATOM 3939 N N . MET B 1 164 ? 42.318 47.612 7.593 1.00 39.01 156 MET B N 1
ATOM 3940 C CA . MET B 1 164 ? 43.072 48.837 7.809 1.00 46.23 156 MET B CA 1
ATOM 3941 C C . MET B 1 164 ? 43.058 49.263 9.267 1.00 44.61 156 MET B C 1
ATOM 3942 O O . MET B 1 164 ? 43.974 49.937 9.726 1.00 49.48 156 MET B O 1
ATOM 3947 N N . VAL B 1 165 ? 42.011 48.873 9.988 1.00 45.07 157 VAL B N 1
ATOM 3948 C CA . VAL B 1 165 ? 41.878 49.239 11.387 1.00 51.41 157 VAL B CA 1
ATOM 3949 C C . VAL B 1 165 ? 42.533 48.190 12.279 1.00 53.86 157 VAL B C 1
ATOM 3950 O O . VAL B 1 165 ? 43.141 48.530 13.282 1.00 60.12 157 VAL B O 1
ATOM 3954 N N . GLU B 1 166 ? 42.433 46.920 11.900 1.00 53.55 158 GLU B N 1
ATOM 3955 C CA . GLU B 1 166 ? 43.107 45.858 12.643 1.00 56.50 158 GLU B CA 1
ATOM 3956 C C . GLU B 1 166 ? 44.612 45.870 12.399 1.00 63.33 158 GLU B C 1
ATOM 3957 O O . GLU B 1 166 ? 45.386 45.367 13.214 1.00 65.32 158 GLU B O 1
ATOM 3963 N N . GLY B 1 167 ? 45.021 46.437 11.270 1.00 61.82 159 GLY B N 1
ATOM 3964 C CA . GLY B 1 167 ? 46.417 46.425 10.876 1.00 69.20 159 GLY B CA 1
ATOM 3965 C C . GLY B 1 167 ? 46.790 45.127 10.183 1.00 73.17 159 GLY B C 1
ATOM 3966 O O . GLY B 1 167 ? 47.972 44.815 10.026 1.00 68.63 159 GLY B O 1
ATOM 3967 N N . GLY B 1 168 ? 45.777 44.369 9.766 1.00 75.58 160 GLY B N 1
ATOM 3968 C CA . GLY B 1 168 ? 45.992 43.094 9.104 1.00 76.17 160 GLY B CA 1
ATOM 3969 C C . GLY B 1 168 ? 44.985 42.042 9.531 1.00 76.74 160 GLY B C 1
ATOM 3970 O O . GLY B 1 168 ? 43.861 42.375 9.909 1.00 70.68 160 GLY B O 1
ATOM 3971 N N . SER B 1 169 ? 45.385 40.772 9.467 1.00 83.02 161 SER B N 1
ATOM 3972 C CA . SER B 1 169 ? 44.524 39.663 9.880 1.00 84.85 161 SER B CA 1
ATOM 3973 C C . SER B 1 169 ? 44.209 39.752 11.374 1.00 89.27 161 SER B C 1
ATOM 3974 O O . SER B 1 169 ? 45.079 40.085 12.178 1.00 92.90 161 SER B O 1
ATOM 3976 N N . SER B 1 170 ? 42.967 39.450 11.741 1.00 91.77 162 SER B N 1
ATOM 3977 C CA . SER B 1 170 ? 42.485 39.728 13.094 1.00 98.89 162 SER B CA 1
ATOM 3978 C C . SER B 1 170 ? 42.017 38.503 13.879 1.00 102.39 162 SER B C 1
ATOM 3979 O O . SER B 1 170 ? 41.539 37.523 13.304 1.00 103.13 162 SER B O 1
ATOM 3982 N N . LYS B 1 171 ? 42.146 38.586 15.203 1.00 100.25 163 LYS B N 1
ATOM 3983 C CA . LYS B 1 171 ? 41.651 37.554 16.106 1.00 89.07 163 LYS B CA 1
ATOM 3984 C C . LYS B 1 171 ? 40.126 37.474 16.053 1.00 91.04 163 LYS B C 1
ATOM 3985 O O . LYS B 1 171 ? 39.572 36.460 15.628 1.00 91.43 163 LYS B O 1
ATOM 3987 N N . ASP B 1 172 ? 39.448 38.543 16.469 1.00 91.39 164 ASP B N 1
ATOM 3988 C CA . ASP B 1 172 ? 37.983 38.543 16.496 1.00 86.20 164 ASP B CA 1
ATOM 3989 C C . ASP B 1 172 ? 37.342 39.907 16.204 1.00 80.79 164 ASP B C 1
ATOM 3990 O O . ASP B 1 172 ? 36.202 40.153 16.600 1.00 80.20 164 ASP B O 1
ATOM 3992 N N . PHE B 1 173 ? 38.073 40.779 15.515 1.00 71.52 165 PHE B N 1
ATOM 3993 C CA . PHE B 1 173 ? 37.566 42.093 15.101 1.00 63.29 165 PHE B CA 1
ATOM 3994 C C . PHE B 1 173 ? 37.134 42.993 16.265 1.00 62.98 165 PHE B C 1
ATOM 3995 O O . PHE B 1 173 ? 36.282 43.861 16.087 1.00 63.41 165 PHE B O 1
ATOM 4003 N N . ARG B 1 174 ? 37.718 42.798 17.443 1.00 58.10 166 ARG B N 1
ATOM 4004 C CA . ARG B 1 174 ? 37.339 43.587 18.614 1.00 59.53 166 ARG B CA 1
ATOM 4005 C C . ARG B 1 174 ? 37.575 45.078 18.381 1.00 64.99 166 ARG B C 1
ATOM 4006 O O . ARG B 1 174 ? 36.697 45.905 18.625 1.00 67.60 166 ARG B O 1
ATOM 4008 N N . LYS B 1 175 ? 38.767 45.401 17.899 1.00 63.14 167 LYS B N 1
ATOM 4009 C CA . LYS B 1 175 ? 39.180 46.776 17.650 1.00 63.00 167 LYS B CA 1
ATOM 4010 C C . LYS B 1 175 ? 38.290 47.444 16.594 1.00 60.68 167 LYS B C 1
ATOM 4011 O O . LYS B 1 175 ? 37.823 48.568 16.776 1.00 63.24 167 LYS B O 1
ATOM 4017 N N . SER B 1 176 ? 38.051 46.738 15.496 1.00 52.76 168 SER B N 1
ATOM 4018 C CA . SER B 1 176 ? 37.203 47.248 14.422 1.00 49.78 168 SER B CA 1
ATOM 4019 C C . SER B 1 176 ? 35.773 47.518 14.874 1.00 49.23 168 SER B C 1
ATOM 4020 O O . SER B 1 176 ? 35.193 48.558 14.560 1.00 48.24 168 SER B O 1
ATOM 4023 N N . LYS B 1 177 ? 35.203 46.581 15.616 1.00 46.20 169 LYS B N 1
ATOM 4024 C CA . LYS B 1 177 ? 33.835 46.749 16.082 1.00 48.23 169 LYS B CA 1
ATOM 4025 C C . LYS B 1 177 ? 33.736 47.757 17.217 1.00 53.68 169 LYS B C 1
ATOM 4026 O O . LYS B 1 177 ? 32.762 48.499 17.302 1.00 56.79 169 LYS B O 1
ATOM 4032 N N . ALA B 1 178 ? 34.738 47.787 18.089 1.00 51.19 170 ALA B N 1
ATOM 4033 C CA . ALA B 1 178 ? 34.732 48.756 19.172 1.00 54.66 170 ALA B CA 1
ATOM 4034 C C . ALA B 1 178 ? 34.733 50.159 18.587 1.00 57.80 170 ALA B C 1
ATOM 4035 O O . ALA B 1 178 ? 33.999 51.033 19.043 1.00 64.23 170 ALA B O 1
ATOM 4037 N N . MET B 1 179 ? 35.548 50.362 17.557 1.00 53.56 171 MET B N 1
ATOM 4038 C CA . MET B 1 179 ? 35.635 51.658 16.907 1.00 60.21 171 MET B CA 1
ATOM 4039 C C . MET B 1 179 ? 34.299 51.962 16.237 1.00 56.51 171 MET B C 1
ATOM 4040 O O . MET B 1 179 ? 33.859 53.112 16.187 1.00 61.83 171 MET B O 1
ATOM 4045 N N . LEU B 1 180 ? 33.641 50.915 15.752 1.00 51.41 172 LEU B N 1
ATOM 4046 C CA . LEU B 1 180 ? 32.329 51.063 15.141 1.00 42.01 172 LEU B CA 1
ATOM 4047 C C . LEU B 1 180 ? 31.313 51.597 16.160 1.00 47.91 172 LEU B C 1
ATOM 4048 O O . LEU B 1 180 ? 30.563 52.524 15.860 1.00 51.23 172 LEU B O 1
ATOM 4053 N N . TYR B 1 181 ? 31.293 51.021 17.362 1.00 38.80 173 TYR B N 1
ATOM 4054 C CA . TYR B 1 181 ? 30.316 51.422 18.373 1.00 39.85 173 TYR B CA 1
ATOM 4055 C C . TYR B 1 181 ? 30.733 52.696 19.105 1.00 46.57 173 TYR B C 1
ATOM 4056 O O . TYR B 1 181 ? 29.878 53.438 19.585 1.00 52.48 173 TYR B O 1
ATOM 4065 N N . ASP B 1 182 ? 32.039 52.953 19.185 1.00 53.49 174 ASP B N 1
ATOM 4066 C CA . ASP B 1 182 ? 32.548 54.152 19.863 1.00 51.73 174 ASP B CA 1
ATOM 4067 C C . ASP B 1 182 ? 32.574 55.376 18.955 1.00 54.86 174 ASP B C 1
ATOM 4068 O O . ASP B 1 182 ? 32.110 56.449 19.343 1.00 55.53 174 ASP B O 1
ATOM 4073 N N . ASN B 1 183 ? 33.142 55.224 17.761 1.00 52.91 175 ASN B N 1
ATOM 4074 C CA . ASN B 1 183 ? 33.211 56.342 16.826 1.00 50.72 175 ASN B CA 1
ATOM 4075 C C . ASN B 1 183 ? 32.675 55.991 15.450 1.00 49.19 175 ASN B C 1
ATOM 4076 O O . ASN B 1 183 ? 33.438 55.842 14.482 1.00 48.34 175 ASN B O 1
ATOM 4081 N N . PRO B 1 184 ? 31.347 55.868 15.353 1.00 46.11 176 PRO B N 1
ATOM 4082 C CA . PRO B 1 184 ? 30.740 55.501 14.077 1.00 48.26 176 PRO B CA 1
ATOM 4083 C C . PRO B 1 184 ? 30.966 56.604 13.046 1.00 52.02 176 PRO B C 1
ATOM 4084 O O . PRO B 1 184 ? 31.005 56.315 11.855 1.00 47.07 176 PRO B O 1
ATOM 4088 N N . LYS B 1 185 ? 31.132 57.841 13.514 1.00 51.60 177 LYS B N 1
ATOM 4089 C CA . LYS B 1 185 ? 31.394 58.972 12.632 1.00 51.83 177 LYS B CA 1
ATOM 4090 C C . LYS B 1 185 ? 32.698 58.786 11.862 1.00 51.98 177 LYS B C 1
ATOM 4091 O O . LYS B 1 185 ? 32.747 59.007 10.651 1.00 48.78 177 LYS B O 1
ATOM 4093 N N . ALA B 1 186 ? 33.755 58.381 12.557 1.00 51.62 178 ALA B N 1
ATOM 4094 C CA . ALA B 1 186 ? 35.030 58.132 11.889 1.00 50.75 178 ALA B CA 1
ATOM 4095 C C . ALA B 1 186 ? 34.938 56.934 10.948 1.00 51.00 178 ALA B C 1
ATOM 4096 O O . ALA B 1 186 ? 35.496 56.948 9.842 1.00 47.46 178 ALA B O 1
ATOM 4098 N N . MET B 1 187 ? 34.230 55.898 11.383 1.00 45.93 179 MET B N 1
ATOM 4099 C CA . MET B 1 187 ? 34.102 54.697 10.572 1.00 47.40 179 MET B CA 1
ATOM 4100 C C . MET B 1 187 ? 33.332 55.011 9.290 1.00 46.63 179 MET B C 1
ATOM 4101 O O . MET B 1 187 ? 33.677 54.510 8.221 1.00 43.98 179 MET B O 1
ATOM 4106 N N . HIS B 1 188 ? 32.310 55.860 9.394 1.00 50.03 180 HIS B N 1
ATOM 4107 C CA . HIS B 1 188 ? 31.560 56.307 8.217 1.00 48.61 180 HIS B CA 1
ATOM 4108 C C . HIS B 1 188 ? 32.479 57.004 7.227 1.00 48.74 180 HIS B C 1
ATOM 4109 O O . HIS B 1 188 ? 32.398 56.772 6.023 1.00 47.21 180 HIS B O 1
ATOM 4116 N N . ALA B 1 189 ? 33.346 57.865 7.750 1.00 50.56 181 ALA B N 1
ATOM 4117 C CA . ALA B 1 189 ? 34.303 58.600 6.929 1.00 52.60 181 ALA B CA 1
ATOM 4118 C C . ALA B 1 189 ? 35.205 57.649 6.147 1.00 51.58 181 ALA B C 1
ATOM 4119 O O . ALA B 1 189 ? 35.425 57.830 4.947 1.00 45.96 181 ALA B O 1
ATOM 4121 N N . LEU B 1 190 ? 35.723 56.636 6.836 1.00 49.26 182 LEU B N 1
ATOM 4122 C CA . LEU B 1 190 ? 36.613 55.656 6.218 1.00 49.52 182 LEU B CA 1
ATOM 4123 C C . LEU B 1 190 ? 35.877 54.827 5.175 1.00 44.37 182 LEU B C 1
ATOM 4124 O O . LEU B 1 190 ? 36.364 54.633 4.054 1.00 41.26 182 LEU B O 1
ATOM 4129 N N . LEU B 1 191 ? 34.699 54.343 5.551 1.00 37.99 183 LEU B N 1
ATOM 4130 C CA . LEU B 1 191 ? 33.897 53.513 4.657 1.00 41.59 183 LEU B CA 1
ATOM 4131 C C . LEU B 1 191 ? 33.509 54.283 3.404 1.00 42.69 183 LEU B C 1
ATOM 4132 O O . LEU B 1 191 ? 33.464 53.719 2.312 1.00 38.05 183 LEU B O 1
ATOM 4137 N N . ASP B 1 192 ? 33.246 55.577 3.559 1.00 45.17 184 ASP B N 1
ATOM 4138 C CA . ASP B 1 192 ? 32.834 56.387 2.423 1.00 45.77 184 ASP B CA 1
ATOM 4139 C C . ASP B 1 192 ? 33.980 56.572 1.430 1.00 42.71 184 ASP B C 1
ATOM 4140 O O . ASP B 1 192 ? 33.769 56.541 0.212 1.00 39.37 184 ASP B O 1
ATOM 4145 N N . LYS B 1 193 ? 35.190 56.765 1.948 1.00 42.36 185 LYS B N 1
ATOM 4146 C CA . LYS B 1 193 ? 36.369 56.919 1.091 1.00 44.09 185 LYS B CA 1
ATOM 4147 C C . LYS B 1 193 ? 36.700 55.594 0.398 1.00 43.53 185 LYS B C 1
ATOM 4148 O O . LYS B 1 193 ? 37.149 55.575 -0.749 1.00 35.98 185 LYS B O 1
ATOM 4150 N N . LEU B 1 194 ? 36.460 54.488 1.094 1.00 36.40 186 LEU B N 1
ATOM 4151 C CA . LEU B 1 194 ? 36.696 53.166 0.522 1.00 39.53 186 LEU B CA 1
ATOM 4152 C C . LEU B 1 194 ? 35.656 52.846 -0.551 1.00 34.32 186 LEU B C 1
ATOM 4153 O O . LEU B 1 194 ? 35.983 52.258 -1.578 1.00 35.07 186 LEU B O 1
ATOM 4158 N N . ALA B 1 195 ? 34.409 53.254 -0.324 1.00 35.37 187 ALA B N 1
ATOM 4159 C CA . ALA B 1 195 ? 33.371 53.103 -1.342 1.00 31.00 187 ALA B CA 1
ATOM 4160 C C . ALA B 1 195 ? 33.751 53.866 -2.602 1.00 32.55 187 ALA B C 1
ATOM 4161 O O . ALA B 1 195 ? 33.576 53.372 -3.725 1.00 37.42 187 ALA B O 1
ATOM 4163 N N . GLN B 1 196 ? 34.250 55.083 -2.409 1.00 33.85 188 GLN B N 1
ATOM 4164 C CA . GLN B 1 196 ? 34.731 55.885 -3.521 1.00 36.02 188 GLN B CA 1
ATOM 4165 C C . GLN B 1 196 ? 35.843 55.147 -4.245 1.00 35.57 188 GLN B C 1
ATOM 4166 O O . GLN B 1 196 ? 35.842 55.048 -5.469 1.00 34.23 188 GLN B O 1
ATOM 4168 N N . SER B 1 197 ? 36.777 54.601 -3.478 1.00 38.69 189 SER B N 1
ATOM 4169 C CA A SER B 1 197 ? 37.935 53.932 -4.061 0.50 40.97 189 SER B CA 1
ATOM 4170 C CA B SER B 1 197 ? 37.940 53.917 -4.039 0.50 41.04 189 SER B CA 1
ATOM 4171 C C . SER B 1 197 ? 37.556 52.651 -4.797 1.00 35.53 189 SER B C 1
ATOM 4172 O O . SER B 1 197 ? 38.046 52.397 -5.893 1.00 35.04 189 SER B O 1
ATOM 4177 N N . VAL B 1 198 ? 36.687 51.850 -4.193 1.00 33.04 190 VAL B N 1
ATOM 4178 C CA . VAL B 1 198 ? 36.270 50.590 -4.800 1.00 35.89 190 VAL B CA 1
ATOM 4179 C C . VAL B 1 198 ? 35.522 50.836 -6.108 1.00 32.92 190 VAL B C 1
ATOM 4180 O O . VAL B 1 198 ? 35.758 50.156 -7.102 1.00 33.64 190 VAL B O 1
ATOM 4184 N N . THR B 1 199 ? 34.643 51.831 -6.109 1.00 33.42 191 THR B N 1
ATOM 4185 C CA . THR B 1 199 ? 33.889 52.163 -7.307 1.00 34.18 191 THR B CA 1
ATOM 4186 C C . THR B 1 199 ? 34.798 52.457 -8.495 1.00 35.68 191 THR B C 1
ATOM 4187 O O . THR B 1 199 ? 34.582 51.934 -9.593 1.00 37.00 191 THR B O 1
ATOM 4191 N N . SER B 1 200 ? 35.819 53.280 -8.287 1.00 32.83 192 SER B N 1
ATOM 4192 C CA . SER B 1 200 ? 36.672 53.669 -9.412 1.00 36.77 192 SER B CA 1
ATOM 4193 C C . SER B 1 200 ? 37.613 52.522 -9.790 1.00 33.71 192 SER B C 1
ATOM 4194 O O . SER B 1 200 ? 37.987 52.373 -10.953 1.00 35.99 192 SER B O 1
ATOM 4197 N N . TYR B 1 201 ? 37.978 51.717 -8.799 1.00 33.66 193 TYR B N 1
ATOM 4198 C CA . TYR B 1 201 ? 38.825 50.544 -8.994 1.00 35.41 193 TYR B CA 1
ATOM 4199 C C . TYR B 1 201 ? 38.139 49.524 -9.888 1.00 37.69 193 TYR B C 1
ATOM 4200 O O . TYR B 1 201 ? 38.717 49.046 -10.865 1.00 38.36 193 TYR B O 1
ATOM 4209 N N . LEU B 1 202 ? 36.896 49.196 -9.554 1.00 33.04 194 LEU B N 1
ATOM 4210 C CA . LEU B 1 202 ? 36.120 48.284 -10.373 1.00 32.08 194 LEU B CA 1
ATOM 4211 C C . LEU B 1 202 ? 35.837 48.884 -11.755 1.00 30.86 194 LEU B C 1
ATOM 4212 O O . LEU B 1 202 ? 35.931 48.188 -12.770 1.00 30.08 194 LEU B O 1
ATOM 4217 N N . ASN B 1 203 ? 35.497 50.170 -11.806 1.00 31.51 195 ASN B N 1
ATOM 4218 C CA . ASN B 1 203 ? 35.286 50.819 -13.098 1.00 34.81 195 ASN B CA 1
ATOM 4219 C C . ASN B 1 203 ? 36.550 50.791 -13.947 1.00 34.96 195 ASN B C 1
ATOM 4220 O O . ASN B 1 203 ? 36.482 50.667 -15.169 1.00 37.71 195 ASN B O 1
ATOM 4225 N N . GLY B 1 204 ? 37.702 50.902 -13.290 1.00 35.19 196 GLY B N 1
ATOM 4226 C CA . GLY B 1 204 ? 38.974 50.765 -13.974 1.00 37.89 196 GLY B CA 1
ATOM 4227 C C . GLY B 1 204 ? 39.112 49.382 -14.594 1.00 36.32 196 GLY B C 1
ATOM 4228 O O . GLY B 1 204 ? 39.497 49.261 -15.761 1.00 35.77 196 GLY B O 1
ATOM 4229 N N . GLN B 1 205 ? 38.786 48.340 -13.823 1.00 29.78 197 GLN B N 1
ATOM 4230 C CA . GLN B 1 205 ? 38.917 46.966 -14.307 1.00 29.05 197 GLN B CA 1
ATOM 4231 C C . GLN B 1 205 ? 37.951 46.697 -15.456 1.00 29.22 197 GLN B C 1
ATOM 4232 O O . GLN B 1 205 ? 38.287 45.997 -16.408 1.00 31.64 197 GLN B O 1
ATOM 4238 N N . ILE B 1 206 ? 36.755 47.269 -15.363 1.00 29.34 198 ILE B N 1
ATOM 4239 C CA . ILE B 1 206 ? 35.754 47.129 -16.421 1.00 29.86 198 ILE B CA 1
ATOM 4240 C C . ILE B 1 206 ? 36.223 47.794 -17.718 1.00 36.17 198 ILE B C 1
ATOM 4241 O O . ILE B 1 206 ? 36.131 47.206 -18.800 1.00 35.36 198 ILE B O 1
ATOM 4246 N N . HIS B 1 207 ? 36.742 49.012 -17.600 1.00 33.51 199 HIS B N 1
ATOM 4247 C CA A HIS B 1 207 ? 37.272 49.718 -18.760 0.56 38.36 199 HIS B CA 1
ATOM 4248 C CA B HIS B 1 207 ? 37.299 49.735 -18.739 0.44 38.32 199 HIS B CA 1
ATOM 4249 C C . HIS B 1 207 ? 38.420 48.929 -19.381 1.00 39.24 199 HIS B C 1
ATOM 4250 O O . HIS B 1 207 ? 38.602 48.957 -20.598 1.00 36.07 199 HIS B O 1
ATOM 4263 N N . ALA B 1 208 ? 39.171 48.216 -18.538 1.00 36.22 200 ALA B N 1
ATOM 4264 C CA . ALA B 1 208 ? 40.333 47.446 -18.974 1.00 37.01 200 ALA B CA 1
ATOM 4265 C C . ALA B 1 208 ? 39.965 46.090 -19.558 1.00 37.59 200 ALA B C 1
ATOM 4266 O O . ALA B 1 208 ? 40.817 45.409 -20.142 1.00 37.45 200 ALA B O 1
ATOM 4268 N N . GLY B 1 209 ? 38.715 45.680 -19.381 1.00 33.46 201 GLY B N 1
ATOM 4269 C CA . GLY B 1 209 ? 38.243 44.472 -20.030 1.00 37.54 201 GLY B CA 1
ATOM 4270 C C . GLY B 1 209 ? 37.479 43.461 -19.194 1.00 35.24 201 GLY B C 1
ATOM 4271 O O . GLY B 1 209 ? 37.060 42.434 -19.734 1.00 34.40 201 GLY B O 1
ATOM 4272 N N . ALA B 1 210 ? 37.295 43.727 -17.899 1.00 29.23 202 ALA B N 1
ATOM 4273 C CA . ALA B 1 210 ? 36.483 42.839 -17.060 1.00 28.35 202 ALA B CA 1
ATOM 4274 C C . ALA B 1 210 ? 35.044 42.799 -17.568 1.00 28.62 202 ALA B C 1
ATOM 4275 O O . ALA B 1 210 ? 34.481 43.825 -17.932 1.00 37.60 202 ALA B O 1
ATOM 4277 N N . GLN B 1 211 ? 34.451 41.612 -17.582 1.00 32.57 203 GLN B N 1
ATOM 4278 C CA . GLN B 1 211 ? 33.125 41.437 -18.171 1.00 33.03 203 GLN B CA 1
ATOM 4279 C C . GLN B 1 211 ? 32.054 41.157 -17.115 1.00 32.17 203 GLN B C 1
ATOM 4280 O O . GLN B 1 211 ? 30.861 41.128 -17.415 1.00 29.62 203 GLN B O 1
ATOM 4286 N N . ALA B 1 212 ? 32.509 40.956 -15.884 1.00 27.29 204 ALA B N 1
ATOM 4287 C CA . ALA B 1 212 ? 31.653 40.904 -14.700 1.00 26.61 204 ALA B CA 1
ATOM 4288 C C . ALA B 1 212 ? 32.512 41.374 -13.540 1.00 29.72 204 ALA B C 1
ATOM 4289 O O . ALA B 1 212 ? 33.735 41.354 -13.650 1.00 30.72 204 ALA B O 1
ATOM 4291 N N . VAL B 1 213 ? 31.894 41.806 -12.442 1.00 25.23 205 VAL B N 1
ATOM 4292 C CA . VAL B 1 213 ? 32.662 42.138 -11.243 1.00 24.56 205 VAL B CA 1
ATOM 4293 C C . VAL B 1 213 ? 32.018 41.534 -9.997 1.00 33.51 205 VAL B C 1
ATOM 4294 O O . VAL B 1 213 ? 30.794 41.457 -9.889 1.00 29.53 205 VAL B O 1
ATOM 4298 N N . GLN B 1 214 ? 32.854 41.111 -9.056 1.00 26.91 206 GLN B N 1
ATOM 4299 C CA . GLN B 1 214 ? 32.360 40.578 -7.790 1.00 26.97 206 GLN B CA 1
ATOM 4300 C C . GLN B 1 214 ? 32.916 41.389 -6.627 1.00 28.18 206 GLN B C 1
ATOM 4301 O O . GLN B 1 214 ? 34.106 41.703 -6.596 1.00 27.76 206 GLN B O 1
ATOM 4307 N N . ILE B 1 215 ? 32.040 41.742 -5.691 1.00 25.39 207 ILE B N 1
ATOM 4308 C CA . ILE B 1 215 ? 32.469 42.382 -4.464 1.00 25.52 207 ILE B CA 1
ATOM 4309 C C . ILE B 1 215 ? 32.491 41.339 -3.357 1.00 29.41 207 ILE B C 1
ATOM 4310 O O . ILE B 1 215 ? 31.480 40.713 -3.059 1.00 26.31 207 ILE B O 1
ATOM 4315 N N . PHE B 1 216 ? 33.676 41.137 -2.789 1.00 26.79 208 PHE B N 1
ATOM 4316 C CA . PHE B 1 216 ? 33.898 40.171 -1.728 1.00 27.71 208 PHE B CA 1
ATOM 4317 C C . PHE B 1 216 ? 33.783 40.877 -0.385 1.00 29.02 208 PHE B C 1
ATOM 4318 O O . PHE B 1 216 ? 34.673 41.615 0.011 1.00 27.95 208 PHE B O 1
ATOM 4326 N N . ASP B 1 217 ? 32.673 40.671 0.297 1.00 29.32 209 ASP B N 1
ATOM 4327 C CA . ASP B 1 217 ? 32.497 41.241 1.631 1.00 28.02 209 ASP B CA 1
ATOM 4328 C C . ASP B 1 217 ? 32.775 40.151 2.648 1.00 29.11 209 ASP B C 1
ATOM 4329 O O . ASP B 1 217 ? 31.873 39.670 3.339 1.00 30.12 209 ASP B O 1
ATOM 4334 N N . SER B 1 218 ? 34.047 39.772 2.716 1.00 25.76 210 SER B N 1
ATOM 4335 C CA . SER B 1 218 ? 34.499 38.581 3.418 1.00 32.67 210 SER B CA 1
ATOM 4336 C C . SER B 1 218 ? 34.216 38.627 4.912 1.00 33.72 210 SER B C 1
ATOM 4337 O O . SER B 1 218 ? 33.961 37.602 5.514 1.00 30.60 210 SER B O 1
ATOM 4340 N N . TRP B 1 219 ? 34.249 39.810 5.511 1.00 31.96 211 TRP B N 1
ATOM 4341 C CA . TRP B 1 219 ? 34.056 39.882 6.960 1.00 30.22 211 TRP B CA 1
ATOM 4342 C C . TRP B 1 219 ? 32.728 40.516 7.349 1.00 29.78 211 TRP B C 1
ATOM 4343 O O . TRP B 1 219 ? 32.476 40.749 8.530 1.00 32.37 211 TRP B O 1
ATOM 4354 N N . GLY B 1 220 ? 31.876 40.776 6.360 1.00 28.63 212 GLY B N 1
ATOM 4355 C CA . GLY B 1 220 ? 30.567 41.355 6.630 1.00 33.83 212 GLY B CA 1
ATOM 4356 C C . GLY B 1 220 ? 29.699 40.458 7.499 1.00 34.33 212 GLY B C 1
ATOM 4357 O O . GLY B 1 220 ? 28.830 40.938 8.231 1.00 30.51 212 GLY B O 1
ATOM 4358 N N . GLY B 1 221 ? 29.932 39.150 7.416 1.00 28.45 213 GLY B N 1
ATOM 4359 C CA . GLY B 1 221 ? 29.168 38.192 8.191 1.00 30.26 213 GLY B CA 1
ATOM 4360 C C . GLY B 1 221 ? 29.419 38.210 9.692 1.00 28.66 213 GLY B C 1
ATOM 4361 O O . GLY B 1 221 ? 28.755 37.501 10.436 1.00 30.52 213 GLY B O 1
ATOM 4362 N N . SER B 1 222 ? 30.382 39.000 10.151 1.00 29.73 214 SER B N 1
ATOM 4363 C CA . SER B 1 222 ? 30.640 39.063 11.584 1.00 31.13 214 SER B CA 1
ATOM 4364 C C . SER B 1 222 ? 29.824 40.186 12.237 1.00 33.30 214 SER B C 1
ATOM 4365 O O . SER B 1 222 ? 29.772 40.296 13.465 1.00 30.83 214 SER B O 1
ATOM 4368 N N . LEU B 1 223 ? 29.177 41.011 11.417 1.00 31.17 215 LEU B N 1
ATOM 4369 C CA . LEU B 1 223 ? 28.391 42.143 11.922 1.00 28.17 215 LEU B CA 1
ATOM 4370 C C . LEU B 1 223 ? 27.019 41.712 12.405 1.00 29.24 215 LEU B C 1
ATOM 4371 O O . LEU B 1 223 ? 26.481 40.713 11.925 1.00 28.86 215 LEU B O 1
ATOM 4376 N N . SER B 1 224 ? 26.447 42.471 13.336 1.00 28.24 216 SER B N 1
ATOM 4377 C CA . SER B 1 224 ? 25.056 42.260 13.725 1.00 29.17 216 SER B CA 1
ATOM 4378 C C . SER B 1 224 ? 24.171 42.573 12.528 1.00 28.13 216 SER B C 1
ATOM 4379 O O . SER B 1 224 ? 24.602 43.257 11.603 1.00 30.23 216 SER B O 1
ATOM 4382 N N . ALA B 1 225 ? 22.941 42.078 12.543 1.00 30.88 217 ALA B N 1
ATOM 4383 C CA . ALA B 1 225 ? 22.000 42.370 11.462 1.00 32.57 217 ALA B CA 1
ATOM 4384 C C . ALA B 1 225 ? 21.918 43.873 11.195 1.00 32.53 217 ALA B C 1
ATOM 4385 O O . ALA B 1 225 ? 21.941 44.296 10.039 1.00 30.91 217 ALA B O 1
ATOM 4387 N N . ALA B 1 226 ? 21.851 44.675 12.260 1.00 29.58 218 ALA B N 1
ATOM 4388 C CA . ALA B 1 226 ? 21.702 46.129 12.116 1.00 29.92 218 ALA B CA 1
ATOM 4389 C C . ALA B 1 226 ? 22.979 46.783 11.602 1.00 32.74 218 ALA B C 1
ATOM 4390 O O . ALA B 1 226 ? 22.946 47.644 10.714 1.00 33.14 218 ALA B O 1
ATOM 4392 N N . ALA B 1 227 ? 24.108 46.377 12.165 1.00 33.45 219 ALA B N 1
ATOM 4393 C CA . ALA B 1 227 ? 25.387 46.947 11.768 1.00 31.96 219 ALA B CA 1
ATOM 4394 C C . ALA B 1 227 ? 25.717 46.576 10.324 1.00 33.51 219 ALA B C 1
ATOM 4395 O O . ALA B 1 227 ? 26.349 47.355 9.607 1.00 34.76 219 ALA B O 1
ATOM 4397 N N . TYR B 1 228 ? 25.279 45.399 9.884 1.00 28.85 220 TYR B N 1
ATOM 4398 C CA . TYR B 1 228 ? 25.534 45.007 8.497 1.00 25.69 220 TYR B CA 1
ATOM 4399 C C . TYR B 1 228 ? 24.865 45.970 7.524 1.00 32.63 220 TYR B C 1
ATOM 4400 O O . TYR B 1 228 ? 25.464 46.376 6.526 1.00 31.66 220 TYR B O 1
ATOM 4409 N N . GLN B 1 229 ? 23.621 46.331 7.823 1.00 33.41 221 GLN B N 1
ATOM 4410 C CA . GLN B 1 229 ? 22.865 47.261 6.978 1.00 30.96 221 GLN B CA 1
ATOM 4411 C C . GLN B 1 229 ? 23.565 48.608 6.868 1.00 34.38 221 GLN B C 1
ATOM 4412 O O . GLN B 1 229 ? 23.696 49.172 5.780 1.00 37.00 221 GLN B O 1
ATOM 4418 N N . GLU B 1 230 ? 24.027 49.108 8.007 1.00 31.22 222 GLU B N 1
ATOM 4419 C CA . GLU B 1 230 ? 24.520 50.471 8.097 1.00 35.51 222 GLU B CA 1
ATOM 4420 C C . GLU B 1 230 ? 25.971 50.606 7.656 1.00 39.98 222 GLU B C 1
ATOM 4421 O O . GLU B 1 230 ? 26.336 51.580 6.990 1.00 37.83 222 GLU B O 1
ATOM 4427 N N . PHE B 1 231 ? 26.793 49.625 8.015 1.00 28.99 223 PHE B N 1
ATOM 4428 C CA . PHE B 1 231 ? 28.235 49.753 7.853 1.00 38.35 223 PHE B CA 1
ATOM 4429 C C . PHE B 1 231 ? 28.843 48.863 6.767 1.00 32.76 223 PHE B C 1
ATOM 4430 O O . PHE B 1 231 ? 30.024 49.001 6.451 1.00 34.15 223 PHE B O 1
ATOM 4438 N N . SER B 1 232 ? 28.062 47.951 6.196 1.00 31.07 224 SER B N 1
ATOM 4439 C CA . SER B 1 232 ? 28.570 47.202 5.045 1.00 27.37 224 SER B CA 1
ATOM 4440 C C . SER B 1 232 ? 27.685 47.360 3.817 1.00 31.93 224 SER B C 1
ATOM 4441 O O . SER B 1 232 ? 28.134 47.863 2.788 1.00 30.94 224 SER B O 1
ATOM 4444 N N . LEU B 1 233 ? 26.431 46.931 3.917 1.00 31.66 225 LEU B N 1
ATOM 4445 C CA . LEU B 1 233 ? 25.562 46.900 2.744 1.00 34.02 225 LEU B CA 1
ATOM 4446 C C . LEU B 1 233 ? 25.330 48.282 2.135 1.00 33.98 225 LEU B C 1
ATOM 4447 O O . LEU B 1 233 ? 25.355 48.430 0.909 1.00 31.45 225 LEU B O 1
ATOM 4452 N N . ALA B 1 234 ? 25.111 49.294 2.975 1.00 33.37 226 ALA B N 1
ATOM 4453 C CA . ALA B 1 234 ? 24.831 50.636 2.461 1.00 32.30 226 ALA B CA 1
ATOM 4454 C C . ALA B 1 234 ? 25.960 51.122 1.558 1.00 34.62 226 ALA B C 1
ATOM 4455 O O . ALA B 1 234 ? 25.729 51.857 0.599 1.00 31.60 226 ALA B O 1
ATOM 4457 N N . TYR B 1 235 ? 27.180 50.699 1.866 1.00 35.12 227 TYR B N 1
ATOM 4458 C CA . TYR B 1 235 ? 28.334 51.139 1.104 1.00 36.08 227 TYR B CA 1
ATOM 4459 C C . TYR B 1 235 ? 28.535 50.296 -0.149 1.00 36.79 227 TYR B C 1
ATOM 4460 O O . TYR B 1 235 ? 29.085 50.777 -1.138 1.00 30.77 227 TYR B O 1
ATOM 4469 N N . MET B 1 236 ? 28.094 49.043 -0.126 1.00 36.86 228 MET B N 1
ATOM 4470 C CA . MET B 1 236 ? 28.087 48.271 -1.370 1.00 33.10 228 MET B CA 1
ATOM 4471 C C . MET B 1 236 ? 27.034 48.836 -2.319 1.00 34.49 228 MET B C 1
ATOM 4472 O O . MET B 1 236 ? 27.252 48.911 -3.522 1.00 33.10 228 MET B O 1
ATOM 4477 N N . ARG B 1 237 ? 25.898 49.257 -1.775 1.00 35.03 229 ARG B N 1
ATOM 4478 C CA . ARG B 1 237 ? 24.890 49.911 -2.603 1.00 37.26 229 ARG B CA 1
ATOM 4479 C C . ARG B 1 237 ? 25.440 51.180 -3.268 1.00 35.55 229 ARG B C 1
ATOM 4480 O O . ARG B 1 237 ? 25.190 51.431 -4.456 1.00 36.76 229 ARG B O 1
ATOM 4488 N N . LYS B 1 238 ? 26.173 51.988 -2.503 1.00 34.66 230 LYS B N 1
ATOM 4489 C CA . LYS B 1 238 ? 26.790 53.193 -3.051 1.00 35.67 230 LYS B CA 1
ATOM 4490 C C . LYS B 1 238 ? 27.676 52.830 -4.238 1.00 36.01 230 LYS B C 1
ATOM 4491 O O . LYS B 1 238 ? 27.638 53.488 -5.274 1.00 35.88 230 LYS B O 1
ATOM 4493 N N . ILE B 1 239 ? 28.460 51.768 -4.084 1.00 35.70 231 ILE B N 1
ATOM 4494 C CA . ILE B 1 239 ? 29.359 51.327 -5.148 1.00 35.08 231 ILE B CA 1
ATOM 4495 C C . ILE B 1 239 ? 28.578 50.928 -6.393 1.00 34.91 231 ILE B C 1
ATOM 4496 O O . ILE B 1 239 ? 28.853 51.426 -7.487 1.00 32.55 231 ILE B O 1
ATOM 4501 N N . VAL B 1 240 ? 27.587 50.056 -6.226 1.00 32.50 232 VAL B N 1
ATOM 4502 C CA . VAL B 1 240 ? 26.792 49.591 -7.372 1.00 37.41 232 VAL B CA 1
ATOM 4503 C C . VAL B 1 240 ? 26.166 50.766 -8.129 1.00 40.29 232 VAL B C 1
ATOM 4504 O O . VAL B 1 240 ? 26.104 50.769 -9.363 1.00 32.88 232 VAL B O 1
ATOM 4508 N N . ASP B 1 241 ? 25.735 51.783 -7.391 1.00 36.53 233 ASP B N 1
ATOM 4509 C CA . ASP B 1 241 ? 25.160 52.975 -8.003 1.00 42.92 233 ASP B CA 1
ATOM 4510 C C . ASP B 1 241 ? 26.170 53.726 -8.867 1.00 43.44 233 ASP B C 1
ATOM 4511 O O . ASP B 1 241 ? 25.789 54.472 -9.763 1.00 45.37 233 ASP B O 1
ATOM 4516 N N . GLY B 1 242 ? 27.456 53.524 -8.607 1.00 46.59 234 GLY B N 1
ATOM 4517 C CA . GLY B 1 242 ? 28.482 54.223 -9.360 1.00 44.98 234 GLY B CA 1
ATOM 4518 C C . GLY B 1 242 ? 29.167 53.380 -10.421 1.00 37.46 234 GLY B C 1
ATOM 4519 O O . GLY B 1 242 ? 30.007 53.876 -11.160 1.00 40.80 234 GLY B O 1
ATOM 4520 N N . LEU B 1 243 ? 28.819 52.102 -10.506 1.00 39.35 235 LEU B N 1
ATOM 4521 C CA . LEU B 1 243 ? 29.515 51.217 -11.439 1.00 35.96 235 LEU B CA 1
ATOM 4522 C C . LEU B 1 243 ? 29.079 51.411 -12.880 1.00 37.71 235 LEU B C 1
ATOM 4523 O O . LEU B 1 243 ? 27.921 51.733 -13.161 1.00 34.86 235 LEU B O 1
ATOM 4528 N N . ILE B 1 244 ? 30.023 51.209 -13.791 1.00 37.86 236 ILE B N 1
ATOM 4529 C CA . ILE B 1 244 ? 29.707 51.079 -15.204 1.00 41.20 236 ILE B CA 1
ATOM 4530 C C . ILE B 1 244 ? 28.909 49.790 -15.387 1.00 42.36 236 ILE B C 1
ATOM 4531 O O . ILE B 1 244 ? 29.424 48.715 -15.106 1.00 40.79 236 ILE B O 1
ATOM 4536 N N . ARG B 1 245 ? 27.666 49.881 -15.850 1.00 38.43 237 ARG B N 1
ATOM 4537 C CA . ARG B 1 245 ? 26.818 48.691 -15.910 1.00 45.78 237 ARG B CA 1
ATOM 4538 C C . ARG B 1 245 ? 26.866 47.999 -17.274 1.00 44.86 237 ARG B C 1
ATOM 4539 O O . ARG B 1 245 ? 26.406 46.864 -17.419 1.00 43.35 237 ARG B O 1
ATOM 4547 N N . GLU B 1 246 ? 27.425 48.681 -18.267 1.00 36.01 238 GLU B N 1
ATOM 4548 C CA . GLU B 1 246 ? 27.548 48.127 -19.610 1.00 41.92 238 GLU B CA 1
ATOM 4549 C C . GLU B 1 246 ? 28.924 48.449 -20.201 1.00 46.14 238 GLU B C 1
ATOM 4550 O O . GLU B 1 246 ? 29.416 49.564 -20.044 1.00 44.07 238 GLU B O 1
ATOM 4552 N N . HIS B 1 247 ? 29.538 47.476 -20.874 1.00 41.01 239 HIS B N 1
ATOM 4553 C CA . HIS B 1 247 ? 30.811 47.691 -21.566 1.00 42.81 239 HIS B CA 1
ATOM 4554 C C . HIS B 1 247 ? 30.943 46.720 -22.747 1.00 44.01 239 HIS B C 1
ATOM 4555 O O . HIS B 1 247 ? 30.428 45.603 -22.699 1.00 40.12 239 HIS B O 1
ATOM 4562 N N . ASP B 1 248 ? 31.610 47.160 -23.812 1.00 44.12 240 ASP B N 1
ATOM 4563 C CA . ASP B 1 248 ? 31.793 46.348 -25.024 1.00 53.64 240 ASP B CA 1
ATOM 4564 C C . ASP B 1 248 ? 30.489 45.851 -25.646 1.00 53.41 240 ASP B C 1
ATOM 4565 O O . ASP B 1 248 ? 30.488 44.846 -26.350 1.00 48.53 240 ASP B O 1
ATOM 4570 N N . GLY B 1 249 ? 29.385 46.546 -25.384 1.00 52.01 241 GLY B N 1
ATOM 4571 C CA . GLY B 1 249 ? 28.103 46.183 -25.966 1.00 50.27 241 GLY B CA 1
ATOM 4572 C C . GLY B 1 249 ? 27.376 45.074 -25.221 1.00 46.25 241 GLY B C 1
ATOM 4573 O O . GLY B 1 249 ? 26.392 44.530 -25.727 1.00 47.01 241 GLY B O 1
ATOM 4574 N N . ARG B 1 250 ? 27.866 44.748 -24.024 1.00 40.13 242 ARG B N 1
ATOM 4575 C CA . ARG B 1 250 ? 27.279 43.722 -23.163 1.00 45.34 242 ARG B CA 1
ATOM 4576 C C . ARG B 1 250 ? 27.005 44.276 -21.770 1.00 39.47 242 ARG B C 1
ATOM 4577 O O . ARG B 1 250 ? 27.699 45.183 -21.322 1.00 40.96 242 ARG B O 1
ATOM 4585 N N . ARG B 1 251 ? 26.024 43.728 -21.060 1.00 36.72 243 ARG B N 1
ATOM 4586 C CA A ARG B 1 251 ? 25.858 44.075 -19.652 0.52 39.01 243 ARG B CA 1
ATOM 4587 C CA B ARG B 1 251 ? 25.863 44.077 -19.655 0.48 39.35 243 ARG B CA 1
ATOM 4588 C C . ARG B 1 251 ? 27.004 43.466 -18.855 1.00 36.01 243 ARG B C 1
ATOM 4589 O O . ARG B 1 251 ? 27.459 42.368 -19.163 1.00 39.04 243 ARG B O 1
ATOM 4604 N N . VAL B 1 252 ? 27.476 44.199 -17.849 1.00 32.18 244 VAL B N 1
ATOM 4605 C CA . VAL B 1 252 ? 28.545 43.748 -16.964 1.00 30.47 244 VAL B CA 1
ATOM 4606 C C . VAL B 1 252 ? 27.923 43.406 -15.612 1.00 36.62 244 VAL B C 1
ATOM 4607 O O . VAL B 1 252 ? 27.703 44.297 -14.791 1.00 30.65 244 VAL B O 1
ATOM 4611 N N . PRO B 1 253 ? 27.605 42.119 -15.396 1.00 30.91 245 PRO B N 1
ATOM 4612 C CA . PRO B 1 253 ? 26.860 41.713 -14.201 1.00 36.86 245 PRO B CA 1
ATOM 4613 C C . PRO B 1 253 ? 27.656 41.967 -12.931 1.00 35.94 245 PRO B C 1
ATOM 4614 O O . PRO B 1 253 ? 28.882 41.861 -12.940 1.00 31.72 245 PRO B O 1
ATOM 4618 N N . VAL B 1 254 ? 26.954 42.308 -11.855 1.00 30.86 246 VAL B N 1
ATOM 4619 C CA . VAL B 1 254 ? 27.591 42.538 -10.565 1.00 27.13 246 VAL B CA 1
ATOM 4620 C C . VAL B 1 254 ? 27.156 41.456 -9.573 1.00 28.74 246 VAL B C 1
ATOM 4621 O O . VAL B 1 254 ? 25.970 41.144 -9.455 1.00 30.32 246 VAL B O 1
ATOM 4625 N N . ILE B 1 255 ? 28.132 40.879 -8.883 1.00 29.39 247 ILE B N 1
ATOM 4626 C CA . ILE B 1 255 ? 27.891 39.839 -7.900 1.00 28.76 247 ILE B CA 1
ATOM 4627 C C . ILE B 1 255 ? 28.301 40.356 -6.521 1.00 31.40 247 ILE B C 1
ATOM 4628 O O . ILE B 1 255 ? 29.441 40.754 -6.325 1.00 33.66 247 ILE B O 1
ATOM 4633 N N . LEU B 1 256 ? 27.366 40.365 -5.576 1.00 28.17 248 LEU B N 1
ATOM 4634 C CA . LEU B 1 256 ? 27.687 40.720 -4.195 1.00 24.36 248 LEU B CA 1
ATOM 4635 C C . LEU B 1 256 ? 27.768 39.456 -3.377 1.00 24.43 248 LEU B C 1
ATOM 4636 O O . LEU B 1 256 ? 26.847 38.644 -3.403 1.00 29.28 248 LEU B O 1
ATOM 4641 N N . PHE B 1 257 ? 28.863 39.288 -2.650 1.00 28.66 249 PHE B N 1
ATOM 4642 C CA . PHE B 1 257 ? 29.031 38.094 -1.841 1.00 24.38 249 PHE B CA 1
ATOM 4643 C C . PHE B 1 257 ? 29.435 38.452 -0.419 1.00 29.65 249 PHE B C 1
ATOM 4644 O O . PHE B 1 257 ? 30.590 38.802 -0.159 1.00 29.02 249 PHE B O 1
ATOM 4652 N N . THR B 1 258 ? 28.483 38.334 0.500 1.00 25.80 250 THR B N 1
ATOM 4653 C CA . THR B 1 258 ? 28.811 38.401 1.927 1.00 24.15 250 THR B CA 1
ATOM 4654 C C . THR B 1 258 ? 28.792 36.992 2.493 1.00 26.68 250 THR B C 1
ATOM 4655 O O . THR B 1 258 ? 27.730 36.410 2.672 1.00 25.93 250 THR B O 1
ATOM 4659 N N . LYS B 1 259 ? 29.966 36.429 2.754 1.00 26.99 251 LYS B N 1
ATOM 4660 C CA . LYS B 1 259 ? 30.024 35.130 3.407 1.00 27.69 251 LYS B CA 1
ATOM 4661 C C . LYS B 1 259 ? 29.361 35.203 4.786 1.00 29.77 251 LYS B C 1
ATOM 4662 O O . LYS B 1 259 ? 29.608 36.133 5.560 1.00 30.03 251 LYS B O 1
ATOM 4668 N N . GLY B 1 260 ? 28.505 34.228 5.083 1.00 24.57 252 GLY B N 1
ATOM 4669 C CA . GLY B 1 260 ? 27.746 34.239 6.321 1.00 29.91 252 GLY B CA 1
ATOM 4670 C C . GLY B 1 260 ? 26.605 35.234 6.278 1.00 29.07 252 GLY B C 1
ATOM 4671 O O . GLY B 1 260 ? 26.019 35.549 7.307 1.00 27.12 252 GLY B O 1
ATOM 4672 N N . GLY B 1 261 ? 26.262 35.718 5.084 1.00 31.66 253 GLY B N 1
ATOM 4673 C CA . GLY B 1 261 ? 25.254 36.758 4.960 1.00 28.01 253 GLY B CA 1
ATOM 4674 C C . GLY B 1 261 ? 23.866 36.269 4.584 1.00 26.77 253 GLY B C 1
ATOM 4675 O O . GLY B 1 261 ? 22.984 37.069 4.256 1.00 27.76 253 GLY B O 1
ATOM 4676 N N . GLY B 1 262 ? 23.663 34.960 4.641 1.00 28.17 254 GLY B N 1
ATOM 4677 C CA . GLY B 1 262 ? 22.411 34.343 4.218 1.00 30.31 254 GLY B CA 1
ATOM 4678 C C . GLY B 1 262 ? 21.142 34.883 4.862 1.00 33.03 254 GLY B C 1
ATOM 4679 O O . GLY B 1 262 ? 20.068 34.877 4.248 1.00 28.17 254 GLY B O 1
ATOM 4680 N N . LEU B 1 263 ? 21.249 35.355 6.103 1.00 26.90 255 LEU B N 1
ATOM 4681 C CA . LEU B 1 263 ? 20.088 35.924 6.784 1.00 28.25 255 LEU B CA 1
ATOM 4682 C C . LEU B 1 263 ? 19.594 37.197 6.101 1.00 31.17 255 LEU B C 1
ATOM 4683 O O . LEU B 1 263 ? 18.461 37.621 6.310 1.00 31.50 255 LEU B O 1
ATOM 4688 N N . TRP B 1 264 ? 20.454 37.806 5.297 1.00 26.35 256 TRP B N 1
ATOM 4689 C CA . TRP B 1 264 ? 20.240 39.174 4.875 1.00 26.42 256 TRP B CA 1
ATOM 4690 C C . TRP B 1 264 ? 19.981 39.306 3.377 1.00 28.17 256 TRP B C 1
ATOM 4691 O O . TRP B 1 264 ? 19.997 40.419 2.851 1.00 32.09 256 TRP B O 1
ATOM 4702 N N . LEU B 1 265 ? 19.726 38.187 2.703 1.00 26.54 257 LEU B N 1
ATOM 4703 C CA . LEU B 1 265 ? 19.524 38.189 1.248 1.00 25.77 257 LEU B CA 1
ATOM 4704 C C . LEU B 1 265 ? 18.489 39.198 0.759 1.00 30.55 257 LEU B C 1
ATOM 4705 O O . LEU B 1 265 ? 18.684 39.826 -0.283 1.00 30.69 257 LEU B O 1
ATOM 4710 N N . GLU B 1 266 ? 17.390 39.340 1.493 1.00 30.34 258 GLU B N 1
ATOM 4711 C CA . GLU B 1 266 ? 16.293 40.193 1.039 1.00 31.59 258 GLU B CA 1
ATOM 4712 C C . GLU B 1 266 ? 16.744 41.635 0.827 1.00 34.31 258 GLU B C 1
ATOM 4713 O O . GLU B 1 266 ? 16.460 42.225 -0.211 1.00 34.33 258 GLU B O 1
ATOM 4719 N N . SER B 1 267 ? 17.462 42.200 1.793 1.00 31.63 259 SER B N 1
ATOM 4720 C CA . SER B 1 267 ? 17.965 43.565 1.633 1.00 31.65 259 SER B CA 1
ATOM 4721 C C . SER B 1 267 ? 19.055 43.620 0.564 1.00 31.35 259 SER B C 1
ATOM 4722 O O . SER B 1 267 ? 19.133 44.579 -0.204 1.00 32.22 259 SER B O 1
ATOM 4725 N N . MET B 1 268 ? 19.893 42.590 0.512 1.00 26.96 260 MET B N 1
ATOM 4726 C CA . MET B 1 268 ? 20.957 42.534 -0.492 1.00 28.34 260 MET B CA 1
ATOM 4727 C C . MET B 1 268 ? 20.383 42.501 -1.891 1.00 29.66 260 MET B C 1
ATOM 4728 O O . MET B 1 268 ? 21.006 42.965 -2.839 1.00 33.00 260 MET B O 1
ATOM 4733 N N . ALA B 1 269 ? 19.197 41.919 -2.019 1.00 29.09 261 ALA B N 1
ATOM 4734 C CA . ALA B 1 269 ? 18.576 41.760 -3.324 1.00 32.28 261 ALA B CA 1
ATOM 4735 C C . ALA B 1 269 ? 18.004 43.075 -3.849 1.00 36.67 261 ALA B C 1
ATOM 4736 O O . ALA B 1 269 ? 17.640 43.167 -5.021 1.00 35.58 261 ALA B O 1
ATOM 4738 N N . GLU B 1 270 ? 17.923 44.094 -2.997 1.00 31.13 262 GLU B N 1
ATOM 4739 C CA . GLU B 1 270 ? 17.324 45.362 -3.421 1.00 36.36 262 GLU B CA 1
ATOM 4740 C C . GLU B 1 270 ? 18.357 46.430 -3.786 1.00 38.47 262 GLU B C 1
ATOM 4741 O O . GLU B 1 270 ? 18.005 47.569 -4.062 1.00 45.06 262 GLU B O 1
ATOM 4747 N N . VAL B 1 271 ? 19.624 46.045 -3.807 1.00 36.64 263 VAL B N 1
ATOM 4748 C CA . VAL B 1 271 ? 20.727 46.966 -4.060 1.00 38.33 263 VAL B CA 1
ATOM 4749 C C . VAL B 1 271 ? 20.910 47.215 -5.572 1.00 41.74 263 VAL B C 1
ATOM 4750 O O . VAL B 1 271 ? 21.529 48.195 -5.990 1.00 39.30 263 VAL B O 1
ATOM 4754 N N . GLY B 1 272 ? 20.339 46.344 -6.396 1.00 39.89 264 GLY B N 1
ATOM 4755 C CA . GLY B 1 272 ? 20.447 46.521 -7.834 1.00 44.17 264 GLY B CA 1
ATOM 4756 C C . GLY B 1 272 ? 21.542 45.710 -8.505 1.00 39.05 264 GLY B C 1
ATOM 4757 O O . GLY B 1 272 ? 21.743 45.818 -9.714 1.00 38.02 264 GLY B O 1
ATOM 4758 N N . ALA B 1 273 ? 22.266 44.902 -7.739 1.00 33.15 265 ALA B N 1
ATOM 4759 C CA . ALA B 1 273 ? 23.239 43.989 -8.347 1.00 34.77 265 ALA B CA 1
ATOM 4760 C C . ALA B 1 273 ? 22.507 42.809 -8.989 1.00 37.54 265 ALA B C 1
ATOM 4761 O O . ALA B 1 273 ? 21.405 42.468 -8.572 1.00 33.71 265 ALA B O 1
ATOM 4763 N N . GLU B 1 274 ? 23.115 42.195 -10.002 1.00 35.50 266 GLU B N 1
ATOM 4764 C CA . GLU B 1 274 ? 22.501 41.071 -10.710 1.00 29.13 266 GLU B CA 1
ATOM 4765 C C . GLU B 1 274 ? 22.430 39.765 -9.914 1.00 31.33 266 GLU B C 1
ATOM 4766 O O . GLU B 1 274 ? 21.497 38.974 -10.081 1.00 27.69 266 GLU B O 1
ATOM 4772 N N . ALA B 1 275 ? 23.427 39.522 -9.067 1.00 27.65 267 ALA B N 1
ATOM 4773 C CA . ALA B 1 275 ? 23.559 38.231 -8.425 1.00 26.20 267 ALA B CA 1
ATOM 4774 C C . ALA B 1 275 ? 24.060 38.361 -6.986 1.00 31.71 267 ALA B C 1
ATOM 4775 O O . ALA B 1 275 ? 24.731 39.333 -6.642 1.00 28.65 267 ALA B O 1
ATOM 4777 N N . LEU B 1 276 ? 23.697 37.388 -6.153 1.00 30.12 268 LEU B N 1
ATOM 4778 C CA . LEU B 1 276 ? 24.206 37.287 -4.788 1.00 25.79 268 LEU B CA 1
ATOM 4779 C C . LEU B 1 276 ? 24.965 35.979 -4.622 1.00 29.90 268 LEU B C 1
ATOM 4780 O O . LEU B 1 276 ? 24.501 34.936 -5.071 1.00 29.72 268 LEU B O 1
ATOM 4785 N N . GLY B 1 277 ? 26.117 36.030 -3.960 1.00 26.97 269 GLY B N 1
ATOM 4786 C CA . GLY B 1 277 ? 26.843 34.824 -3.630 1.00 24.49 269 GLY B CA 1
ATOM 4787 C C . GLY B 1 277 ? 26.275 34.219 -2.356 1.00 27.55 269 GLY B C 1
ATOM 4788 O O . GLY B 1 277 ? 25.847 34.944 -1.456 1.00 26.79 269 GLY B O 1
ATOM 4789 N N . LEU B 1 278 ? 26.261 32.894 -2.297 1.00 27.54 270 LEU B N 1
ATOM 4790 C CA . LEU B 1 278 ? 25.777 32.146 -1.133 1.00 27.06 270 LEU B CA 1
ATOM 4791 C C . LEU B 1 278 ? 26.839 31.216 -0.565 1.00 27.23 270 LEU B C 1
ATOM 4792 O O . LEU B 1 278 ? 27.618 30.646 -1.323 1.00 22.74 270 LEU B O 1
ATOM 4797 N N . ASP B 1 279 ? 26.849 31.016 0.752 1.00 25.05 271 ASP B N 1
ATOM 4798 C CA . ASP B 1 279 ? 27.655 29.935 1.298 1.00 27.07 271 ASP B CA 1
ATOM 4799 C C . ASP B 1 279 ? 26.753 28.752 1.664 1.00 26.63 271 ASP B C 1
ATOM 4800 O O . ASP B 1 279 ? 25.535 28.829 1.522 1.00 26.40 271 ASP B O 1
ATOM 4805 N N . TRP B 1 280 ? 27.352 27.663 2.139 1.00 27.26 272 TRP B N 1
ATOM 4806 C CA . TRP B 1 280 ? 26.643 26.391 2.276 1.00 25.89 272 TRP B CA 1
ATOM 4807 C C . TRP B 1 280 ? 25.604 26.368 3.392 1.00 28.21 272 TRP B C 1
ATOM 4808 O O . TRP B 1 280 ? 24.758 25.476 3.436 1.00 25.94 272 TRP B O 1
ATOM 4819 N N . THR B 1 281 ? 25.654 27.343 4.292 1.00 22.30 273 THR B N 1
ATOM 4820 C CA . THR B 1 281 ? 24.748 27.325 5.428 1.00 25.13 273 THR B CA 1
ATOM 4821 C 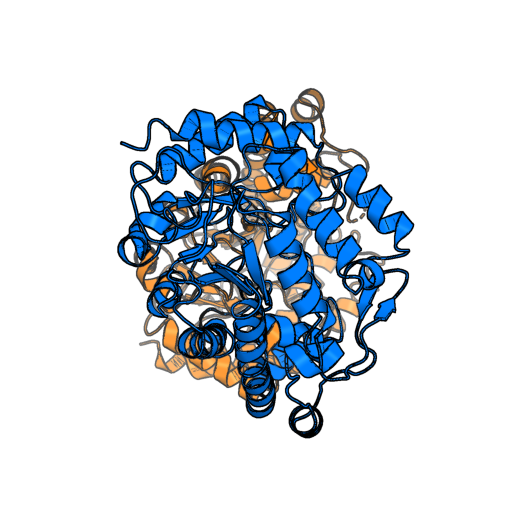C . THR B 1 281 ? 23.343 27.717 4.984 1.00 29.40 273 THR B C 1
ATOM 4822 O O . THR B 1 281 ? 22.357 27.418 5.656 1.00 29.06 273 THR B O 1
ATOM 4826 N N . CYS B 1 282 ? 23.257 28.377 3.836 1.00 28.82 274 CYS B N 1
ATOM 4827 C CA . CYS B 1 282 ? 21.975 28.780 3.302 1.00 26.74 274 CYS B CA 1
ATOM 4828 C C . CYS B 1 282 ? 21.509 27.744 2.284 1.00 25.53 274 CYS B C 1
ATOM 4829 O O . CYS B 1 282 ? 22.208 27.461 1.324 1.00 28.73 274 CYS B O 1
ATOM 4832 N N . ASP B 1 283 ? 20.337 27.166 2.507 1.00 27.39 275 ASP B N 1
ATOM 4833 C CA . ASP B 1 283 ? 19.744 26.252 1.534 1.00 23.33 275 ASP B CA 1
ATOM 4834 C C . ASP B 1 283 ? 19.478 27.033 0.250 1.00 26.00 275 ASP B C 1
ATOM 4835 O O . ASP B 1 283 ? 18.843 28.078 0.282 1.00 27.03 275 ASP B O 1
ATOM 4840 N N . ILE B 1 284 ? 19.973 26.549 -0.879 1.00 29.57 276 ILE B N 1
ATOM 4841 C CA . ILE B 1 284 ? 19.866 27.339 -2.105 1.00 27.35 276 ILE B CA 1
ATOM 4842 C C . ILE B 1 284 ? 18.429 27.322 -2.651 1.00 28.55 276 ILE B C 1
ATOM 4843 O O . ILE B 1 284 ? 18.003 28.250 -3.336 1.00 28.83 276 ILE B O 1
ATOM 4848 N N . GLY B 1 285 ? 17.659 26.298 -2.306 1.00 27.61 277 GLY B N 1
ATOM 4849 C CA . GLY B 1 285 ? 16.256 26.277 -2.686 1.00 26.84 277 GLY B CA 1
ATOM 4850 C C . GLY B 1 285 ? 15.497 27.357 -1.929 1.00 29.50 277 GLY B C 1
ATOM 4851 O O . GLY B 1 285 ? 14.684 28.088 -2.493 1.00 28.83 277 GLY B O 1
ATOM 4852 N N . SER B 1 286 ? 15.770 27.460 -0.634 1.00 25.68 278 SER B N 1
ATOM 4853 C CA . SER B 1 286 ? 15.193 28.519 0.182 1.00 27.06 278 SER B CA 1
ATOM 4854 C C . SER B 1 286 ? 15.617 29.903 -0.316 1.00 28.12 278 SER B C 1
ATOM 4855 O O . SER B 1 286 ? 14.807 30.829 -0.364 1.00 33.21 278 SER B O 1
ATOM 4858 N N . ALA B 1 287 ? 16.886 30.043 -0.693 1.00 26.68 279 ALA B N 1
ATOM 4859 C CA . ALA B 1 287 ? 17.378 31.310 -1.223 1.00 28.43 279 ALA B CA 1
ATOM 4860 C C . ALA B 1 287 ? 16.642 31.677 -2.503 1.00 30.99 279 ALA B C 1
ATOM 4861 O O . ALA B 1 287 ? 16.290 32.839 -2.714 1.00 27.28 279 ALA B O 1
ATOM 4863 N N . ARG B 1 288 ? 16.402 30.691 -3.362 1.00 27.95 280 ARG B N 1
ATOM 4864 C CA . ARG B 1 288 ? 15.698 30.980 -4.611 1.00 25.77 280 ARG B CA 1
ATOM 4865 C C . ARG B 1 288 ? 14.273 31.428 -4.316 1.00 27.96 280 ARG B C 1
ATOM 4866 O O . ARG B 1 288 ? 13.739 32.297 -4.992 1.00 30.10 280 ARG B O 1
ATOM 4874 N N . ALA B 1 289 ? 13.654 30.845 -3.293 1.00 31.61 281 ALA B N 1
ATOM 4875 C CA . ALA B 1 289 ? 12.300 31.237 -2.920 1.00 37.79 281 ALA B CA 1
ATOM 4876 C C . ALA B 1 289 ? 12.274 32.669 -2.394 1.00 36.18 281 ALA B C 1
ATOM 4877 O O . ALA B 1 289 ? 11.402 33.462 -2.753 1.00 33.82 281 ALA B O 1
ATOM 4879 N N . ARG B 1 290 ? 13.246 32.990 -1.546 1.00 30.85 282 ARG B N 1
ATOM 4880 C CA . ARG B 1 290 ? 13.323 34.295 -0.900 1.00 32.38 282 ARG B CA 1
ATOM 4881 C C . ARG B 1 290 ? 13.646 35.448 -1.848 1.00 31.35 282 ARG B C 1
ATOM 4882 O O . ARG B 1 290 ? 13.057 36.513 -1.733 1.00 32.87 282 ARG B O 1
ATOM 4890 N N . VAL B 1 291 ? 14.591 35.257 -2.768 1.00 32.61 283 VAL B N 1
ATOM 4891 C CA . VAL B 1 291 ? 15.060 36.378 -3.593 1.00 34.94 283 VAL B CA 1
ATOM 4892 C C . VAL B 1 291 ? 15.287 36.034 -5.072 1.00 33.78 283 VAL B C 1
ATOM 4893 O O . VAL B 1 291 ? 15.759 36.875 -5.841 1.00 31.12 283 VAL B O 1
ATOM 4897 N N . GLY B 1 292 ? 14.958 34.807 -5.463 1.00 33.53 284 GLY B N 1
ATOM 4898 C CA . GLY B 1 292 ? 15.234 34.337 -6.813 1.00 31.76 284 GLY B CA 1
ATOM 4899 C C . GLY B 1 292 ? 14.597 35.177 -7.903 1.00 33.34 284 GLY B C 1
ATOM 4900 O O . GLY B 1 292 ? 15.119 35.272 -9.019 1.00 38.20 284 GLY B O 1
ATOM 4901 N N . GLU B 1 293 ? 13.465 35.796 -7.585 1.00 31.19 285 GLU B N 1
ATOM 4902 C CA . GLU B 1 293 ? 12.767 36.620 -8.565 1.00 38.70 285 GLU B CA 1
ATOM 4903 C C . GLU B 1 293 ? 13.541 37.911 -8.834 1.00 42.49 285 GLU B C 1
ATOM 4904 O O . GLU B 1 293 ? 13.361 38.538 -9.867 1.00 39.76 285 GLU B O 1
ATOM 4906 N N . ARG B 1 294 ? 14.422 38.293 -7.909 1.00 31.91 286 ARG B N 1
ATOM 4907 C CA . ARG B 1 294 ? 15.144 39.564 -8.019 1.00 37.89 286 ARG B CA 1
ATOM 4908 C C . ARG B 1 294 ? 16.613 39.419 -8.442 1.00 34.03 286 ARG B C 1
ATOM 4909 O O . ARG B 1 294 ? 17.171 40.330 -9.057 1.00 42.55 286 ARG B O 1
ATOM 4917 N N . VAL B 1 295 ? 17.241 38.292 -8.109 1.00 29.61 287 VAL B N 1
ATOM 4918 C CA . VAL B 1 295 ? 18.658 38.094 -8.420 1.00 31.07 287 VAL B CA 1
ATOM 4919 C C . VAL B 1 295 ? 18.986 36.689 -8.896 1.00 29.89 287 VAL B C 1
ATOM 4920 O O . VAL B 1 295 ? 18.265 35.729 -8.612 1.00 33.55 287 VAL B O 1
ATOM 4924 N N . ALA B 1 296 ? 20.087 36.570 -9.632 1.00 26.87 288 ALA B N 1
ATOM 4925 C CA . ALA B 1 296 ? 20.698 35.267 -9.836 1.00 25.33 288 ALA B CA 1
ATOM 4926 C C . ALA B 1 296 ? 21.427 34.876 -8.550 1.00 30.39 288 ALA B C 1
ATOM 4927 O O . ALA B 1 296 ? 21.714 35.730 -7.700 1.00 27.24 288 ALA B O 1
ATOM 4929 N N . LEU B 1 297 ? 21.715 33.589 -8.399 1.00 24.23 289 LEU B N 1
ATOM 4930 C CA . LEU B 1 297 ? 22.414 33.111 -7.219 1.00 23.33 289 LEU B CA 1
ATOM 4931 C C . LEU B 1 297 ? 23.674 32.356 -7.621 1.00 29.65 289 LEU B C 1
ATOM 4932 O O . LEU B 1 297 ? 23.688 31.625 -8.614 1.00 33.12 289 LEU B O 1
ATOM 4937 N N . GLN B 1 298 ? 24.733 32.554 -6.847 1.00 24.12 290 GLN B N 1
ATOM 4938 C CA . GLN B 1 298 ? 25.996 31.880 -7.090 1.00 22.04 290 GLN B CA 1
ATOM 4939 C C . GLN B 1 298 ? 26.407 31.104 -5.844 1.00 22.43 290 GLN B C 1
ATOM 4940 O O . GLN B 1 298 ? 26.371 31.655 -4.751 1.00 27.49 290 GLN B O 1
ATOM 4946 N N . GLY B 1 299 ? 26.805 29.843 -6.009 1.00 23.16 291 GLY B N 1
ATOM 4947 C CA . GLY B 1 299 ? 27.194 29.014 -4.868 1.00 26.63 291 GLY B CA 1
ATOM 4948 C C . GLY B 1 299 ? 26.673 27.587 -4.989 1.00 25.56 291 GLY B C 1
ATOM 4949 O O . GLY B 1 299 ? 26.257 27.178 -6.071 1.00 23.83 291 GLY B O 1
ATOM 4950 N N . ASN B 1 300 ? 26.691 26.817 -3.901 1.00 22.09 292 ASN B N 1
ATOM 4951 C CA . ASN B 1 300 ? 27.103 27.287 -2.579 1.00 23.03 292 ASN B CA 1
ATOM 4952 C C . ASN B 1 300 ? 27.879 26.217 -1.817 1.00 26.60 292 ASN B C 1
ATOM 4953 O O . ASN B 1 300 ? 27.857 26.200 -0.585 1.00 26.85 292 ASN B O 1
ATOM 4958 N N . MET B 1 301 ? 28.553 25.321 -2.537 1.00 27.85 293 MET B N 1
ATOM 4959 C CA . MET B 1 301 ? 29.004 24.068 -1.933 1.00 27.48 293 MET B CA 1
ATOM 4960 C C . MET B 1 301 ? 30.082 24.267 -0.866 1.00 23.53 293 MET B C 1
ATOM 4961 O O . MET B 1 301 ? 30.983 25.091 -1.013 1.00 26.10 293 MET B O 1
ATOM 4966 N N . ASP B 1 302 ? 29.972 23.498 0.212 1.00 22.70 294 ASP B N 1
ATOM 4967 C CA . ASP B 1 302 ? 30.974 23.487 1.266 1.00 21.82 294 ASP B CA 1
ATOM 4968 C C . ASP B 1 302 ? 32.261 22.941 0.654 1.00 26.59 294 ASP B C 1
ATOM 4969 O O . ASP B 1 302 ? 32.257 21.840 0.106 1.00 23.92 294 ASP B O 1
ATOM 4974 N N . PRO B 1 303 ? 33.356 23.726 0.704 1.00 23.96 295 PRO B N 1
ATOM 4975 C CA . PRO B 1 303 ? 34.629 23.281 0.128 1.00 25.51 295 PRO B CA 1
ATOM 4976 C C . PRO B 1 303 ? 35.145 21.979 0.728 1.00 30.35 295 PRO B C 1
ATOM 4977 O O . PRO B 1 303 ? 35.893 21.282 0.047 1.00 28.43 295 PRO B O 1
ATOM 4981 N N . SER B 1 304 ? 34.731 21.635 1.950 1.00 24.45 296 SER B N 1
ATOM 4982 C CA . SER B 1 304 ? 35.237 20.426 2.606 1.00 28.34 296 SER B CA 1
ATOM 4983 C C . SER B 1 304 ? 34.815 19.170 1.864 1.00 28.38 296 SER B C 1
ATOM 4984 O O . SER B 1 304 ? 35.461 18.141 1.979 1.00 29.45 296 SER B O 1
ATOM 4987 N N . VAL B 1 305 ? 33.721 19.270 1.112 1.00 28.12 297 VAL B N 1
ATOM 4988 C CA . VAL B 1 305 ? 33.227 18.172 0.282 1.00 29.19 297 VAL B CA 1
ATOM 4989 C C . VAL B 1 305 ? 34.300 17.672 -0.682 1.00 31.48 297 VAL B C 1
ATOM 4990 O O . VAL B 1 305 ? 34.341 16.489 -1.019 1.00 30.47 297 VAL B O 1
ATOM 4994 N N . LEU B 1 306 ? 35.176 18.575 -1.113 1.00 27.92 298 LEU B N 1
ATOM 4995 C CA . LEU B 1 306 ? 36.227 18.216 -2.071 1.00 28.81 298 LEU B CA 1
ATOM 4996 C C . LEU B 1 306 ? 37.273 17.278 -1.478 1.00 30.87 298 LEU B C 1
ATOM 4997 O O . LEU B 1 306 ? 38.071 16.701 -2.218 1.00 32.88 298 LEU B O 1
ATOM 5002 N N . TYR B 1 307 ? 37.258 17.129 -0.152 1.00 30.99 299 TYR B N 1
ATOM 5003 C CA . TYR B 1 307 ? 38.138 16.196 0.526 1.00 35.20 299 TYR B CA 1
ATOM 5004 C C . TYR B 1 307 ? 37.538 14.799 0.566 1.00 35.98 299 TYR B C 1
ATOM 5005 O O . TYR B 1 307 ? 38.218 13.852 0.939 1.00 36.86 299 TYR B O 1
ATOM 5014 N N . ALA B 1 308 ? 36.268 14.668 0.182 1.00 34.02 300 ALA B N 1
ATOM 5015 C CA . ALA B 1 308 ? 35.601 13.356 0.187 1.00 34.71 300 ALA B CA 1
ATOM 5016 C C . ALA B 1 308 ? 35.786 12.642 -1.154 1.00 34.99 300 ALA B C 1
ATOM 5017 O O . ALA B 1 308 ? 36.291 13.235 -2.107 1.00 35.24 300 ALA B O 1
ATOM 5019 N N . ASN B 1 309 ? 35.390 11.372 -1.227 1.00 33.68 301 ASN B N 1
ATOM 5020 C CA . ASN B 1 309 ? 35.541 10.597 -2.465 1.00 35.55 301 ASN B CA 1
ATOM 5021 C C . ASN B 1 309 ? 34.694 11.182 -3.602 1.00 36.13 301 ASN B C 1
ATOM 5022 O O . ASN B 1 309 ? 33.723 11.879 -3.337 1.00 30.93 301 ASN B O 1
ATOM 5027 N N . PRO B 1 310 ? 35.069 10.916 -4.869 1.00 38.16 302 PRO B N 1
ATOM 5028 C CA . PRO B 1 310 ? 34.333 11.494 -6.003 1.00 38.15 302 PRO B CA 1
ATOM 5029 C C . PRO B 1 310 ? 32.835 11.186 -5.996 1.00 37.13 302 PRO B C 1
ATOM 5030 O O . PRO B 1 310 ? 32.038 12.031 -6.419 1.00 36.28 302 PRO B O 1
ATOM 5034 N N . ALA B 1 311 ? 32.452 10.006 -5.521 1.00 41.31 303 ALA B N 1
ATOM 5035 C CA . ALA B 1 311 ? 31.033 9.663 -5.441 1.00 37.52 303 ALA B CA 1
ATOM 5036 C C . ALA B 1 311 ? 30.299 10.633 -4.515 1.00 35.45 303 ALA B C 1
ATOM 5037 O O . ALA B 1 311 ? 29.192 11.083 -4.818 1.00 31.02 303 ALA B O 1
ATOM 5039 N N . ALA B 1 312 ? 30.910 10.946 -3.377 1.00 33.53 304 ALA B N 1
ATOM 5040 C CA . ALA B 1 312 ? 30.282 11.855 -2.432 1.00 30.84 304 ALA B CA 1
ATOM 5041 C C . ALA B 1 312 ? 30.231 13.254 -3.034 1.00 29.25 304 ALA B C 1
ATOM 5042 O O . ALA B 1 312 ? 29.267 13.992 -2.832 1.00 27.08 304 ALA B O 1
ATOM 5044 N N . ILE B 1 313 ? 31.264 13.621 -3.787 1.00 29.55 305 ILE B N 1
ATOM 5045 C CA . ILE B 1 313 ? 31.286 14.943 -4.403 1.00 27.01 305 ILE B CA 1
ATOM 5046 C C . ILE B 1 313 ? 30.136 15.042 -5.415 1.00 31.44 305 ILE B C 1
ATOM 5047 O O . ILE B 1 313 ? 29.401 16.035 -5.451 1.00 29.08 305 ILE B O 1
ATOM 5052 N N . ARG B 1 314 ? 29.969 13.997 -6.217 1.00 28.28 306 ARG B N 1
ATOM 5053 C CA . ARG B 1 314 ? 28.884 13.968 -7.191 1.00 28.98 306 ARG B CA 1
ATOM 5054 C C . ARG B 1 314 ? 27.535 14.039 -6.509 1.00 31.11 306 ARG B C 1
ATOM 5055 O O . ARG B 1 314 ? 26.643 14.744 -6.975 1.00 27.78 306 ARG B O 1
ATOM 5063 N N . ALA B 1 315 ? 27.388 13.312 -5.401 1.00 27.22 307 ALA B N 1
ATOM 5064 C CA . ALA B 1 315 ? 26.120 13.279 -4.681 1.00 29.18 307 ALA B CA 1
ATOM 5065 C C . ALA B 1 315 ? 25.764 14.667 -4.156 1.00 29.16 307 ALA B C 1
ATOM 5066 O O . ALA B 1 315 ? 24.602 15.087 -4.198 1.00 26.20 307 ALA B O 1
ATOM 5068 N N . GLU B 1 316 ? 26.767 15.381 -3.659 1.00 28.09 308 GLU B N 1
ATOM 5069 C CA . GLU B 1 316 ? 26.513 16.697 -3.094 1.00 27.30 308 GLU B CA 1
ATOM 5070 C C . GLU B 1 316 ? 26.176 17.699 -4.203 1.00 28.86 308 GLU B C 1
ATOM 5071 O O . GLU B 1 316 ? 25.294 18.541 -4.032 1.00 29.60 308 GLU B O 1
ATOM 5077 N N . VAL B 1 317 ? 26.858 17.602 -5.343 1.00 24.83 309 VAL B N 1
ATOM 5078 C CA . VAL B 1 317 ? 26.468 18.410 -6.500 1.00 24.68 309 VAL B CA 1
ATOM 5079 C C . VAL B 1 317 ? 25.010 18.131 -6.870 1.00 26.66 309 VAL B C 1
ATOM 5080 O O . VAL B 1 317 ? 24.228 19.058 -7.087 1.00 25.67 309 VAL B O 1
ATOM 5084 N N . ALA B 1 318 ? 24.635 16.855 -6.923 1.00 26.56 310 ALA B N 1
ATOM 5085 C CA . ALA B 1 318 ? 23.269 16.510 -7.309 1.00 30.16 310 ALA B CA 1
ATOM 5086 C C . ALA B 1 318 ? 22.252 17.091 -6.329 1.00 33.82 310 ALA B C 1
ATOM 5087 O O . ALA B 1 318 ? 21.177 17.551 -6.733 1.00 31.55 310 ALA B O 1
ATOM 5089 N N . ARG B 1 319 ? 22.585 17.065 -5.041 1.00 25.80 311 ARG B N 1
ATOM 5090 C CA . ARG B 1 319 ? 21.665 17.561 -4.026 1.00 26.14 311 ARG B CA 1
ATOM 5091 C C . ARG B 1 319 ? 21.393 19.047 -4.241 1.00 23.98 311 ARG B C 1
ATOM 5092 O O . ARG B 1 319 ? 20.249 19.511 -4.188 1.00 25.12 311 ARG B O 1
ATOM 5100 N N . ILE B 1 320 ? 22.463 19.786 -4.496 1.00 26.14 312 ILE B N 1
ATOM 5101 C CA . ILE B 1 320 ? 22.384 21.228 -4.631 1.00 24.90 312 ILE B CA 1
ATOM 5102 C C . ILE B 1 320 ? 21.643 21.613 -5.914 1.00 28.35 312 ILE B C 1
ATOM 5103 O O . ILE B 1 320 ? 20.836 22.544 -5.917 1.00 26.49 312 ILE B O 1
ATOM 5108 N N . LEU B 1 321 ? 21.909 20.890 -6.999 1.00 29.34 313 LEU B N 1
ATOM 5109 C CA . LEU B 1 321 ? 21.182 21.117 -8.245 1.00 24.07 313 LEU B CA 1
ATOM 5110 C C . LEU B 1 321 ? 19.698 20.880 -8.047 1.00 27.41 313 LEU B C 1
ATOM 5111 O O . LEU B 1 321 ? 18.862 21.659 -8.519 1.00 30.84 313 LEU B O 1
ATOM 5116 N N . ALA B 1 322 ? 19.372 19.801 -7.345 1.00 29.63 314 ALA B N 1
ATOM 5117 C CA . ALA B 1 322 ? 17.980 19.462 -7.080 1.00 29.60 314 ALA B CA 1
ATOM 5118 C C . ALA B 1 322 ? 17.307 20.545 -6.235 1.00 33.66 314 ALA B C 1
ATOM 5119 O O . ALA B 1 322 ? 16.134 20.870 -6.445 1.00 33.27 314 ALA B O 1
ATOM 5121 N N . ALA B 1 323 ? 18.051 21.085 -5.270 1.00 29.02 315 ALA B N 1
ATOM 5122 C CA . ALA B 1 323 ? 17.521 22.127 -4.389 1.00 29.43 315 ALA B CA 1
ATOM 5123 C C . ALA B 1 323 ? 17.223 23.395 -5.177 1.00 29.48 315 ALA B C 1
ATOM 5124 O O . ALA B 1 323 ? 16.164 24.002 -5.007 1.00 29.78 315 ALA B O 1
ATOM 5126 N N . TYR B 1 324 ? 18.141 23.786 -6.060 1.00 26.77 316 TYR B N 1
ATOM 5127 C CA . TYR B 1 324 ? 17.899 24.975 -6.881 1.00 28.44 316 TYR B CA 1
ATOM 5128 C C . TYR B 1 324 ? 16.746 24.747 -7.852 1.00 31.32 316 TYR B C 1
ATOM 5129 O O . TYR B 1 324 ? 15.879 25.607 -8.018 1.00 31.85 316 TYR B O 1
ATOM 5138 N N . GLY B 1 325 ? 16.748 23.595 -8.509 1.00 30.67 317 GLY B N 1
ATOM 5139 C CA . GLY B 1 325 ? 15.653 23.236 -9.388 1.00 34.38 317 GLY B CA 1
ATOM 5140 C C . GLY B 1 325 ? 15.852 23.662 -10.830 1.00 34.02 317 GLY B C 1
ATOM 5141 O O . GLY B 1 325 ? 16.974 23.940 -11.259 1.00 33.13 317 GLY B O 1
ATOM 5142 N N . LYS B 1 326 ? 14.753 23.720 -11.577 1.00 38.25 318 LYS B N 1
ATOM 5143 C CA . LYS B 1 326 ? 14.807 23.957 -13.016 1.00 43.28 318 LYS B CA 1
ATOM 5144 C C . LYS B 1 326 ? 14.977 25.424 -13.386 1.00 41.45 318 LYS B C 1
ATOM 5145 O O . LYS B 1 326 ? 14.464 26.313 -12.712 1.00 35.57 318 LYS B O 1
ATOM 5151 N N . GLY B 1 327 ? 15.681 25.661 -14.484 1.00 36.42 319 GLY B N 1
ATOM 5152 C CA . GLY B 1 327 ? 15.720 26.978 -15.089 1.00 38.44 319 GLY B CA 1
ATOM 5153 C C . GLY B 1 327 ? 17.013 27.719 -14.813 1.00 37.22 319 GLY B C 1
ATOM 5154 O O . GLY B 1 327 ? 17.812 27.324 -13.968 1.00 37.07 319 GLY B O 1
ATOM 5155 N N . THR B 1 328 ? 17.202 28.816 -15.532 1.00 38.17 320 THR B N 1
ATOM 5156 C CA . THR B 1 328 ? 18.399 29.639 -15.419 1.00 38.86 320 THR B CA 1
ATOM 5157 C C . THR B 1 328 ? 18.452 30.421 -14.093 1.00 37.52 320 THR B C 1
ATOM 5158 O O . THR B 1 328 ? 17.555 30.322 -13.258 1.00 35.50 320 THR B O 1
ATOM 5162 N N . GLY B 1 329 ? 19.523 31.173 -13.885 1.00 32.34 321 GLY B N 1
ATOM 5163 C CA . GLY B 1 329 ? 19.651 31.995 -12.696 1.00 29.38 321 GLY B CA 1
ATOM 5164 C C . GLY B 1 329 ? 20.554 31.447 -11.601 1.00 32.47 321 GLY B C 1
ATOM 5165 O O . GLY B 1 329 ? 20.607 32.008 -10.507 1.00 35.02 321 GLY B O 1
ATOM 5166 N N . HIS B 1 330 ? 21.271 30.366 -11.895 1.00 29.68 322 HIS B N 1
ATOM 5167 C CA . HIS B 1 330 ? 22.224 29.766 -10.954 1.00 30.65 322 HIS B CA 1
ATOM 5168 C C . HIS B 1 330 ? 23.625 29.650 -11.558 1.00 31.74 322 HIS B C 1
ATOM 5169 O O . HIS B 1 330 ? 23.795 29.137 -12.661 1.00 29.88 322 HIS B O 1
ATOM 5176 N N . VAL B 1 331 ? 24.629 30.126 -10.836 1.00 28.94 323 VAL B N 1
ATOM 5177 C CA . VAL B 1 331 ? 26.010 29.828 -11.205 1.00 24.31 323 VAL B CA 1
ATOM 5178 C C . VAL B 1 331 ? 26.605 28.974 -10.081 1.00 27.03 323 VAL B C 1
ATOM 5179 O O . VAL B 1 331 ? 26.657 29.416 -8.937 1.00 29.34 323 VAL B O 1
ATOM 5183 N N . PHE B 1 332 ? 27.028 27.750 -10.396 1.00 26.15 324 PHE B N 1
ATOM 5184 C CA . PHE B 1 332 ? 27.560 26.865 -9.363 1.00 26.33 324 PHE B CA 1
ATOM 5185 C C . PHE B 1 332 ? 28.935 27.341 -8.924 1.00 23.69 324 PHE B C 1
ATOM 5186 O O . PHE B 1 332 ? 29.762 27.726 -9.740 1.00 25.05 324 PHE B O 1
ATOM 5194 N N . ASN B 1 333 ? 29.167 27.324 -7.618 1.00 25.42 325 ASN B N 1
ATOM 5195 C CA . ASN B 1 333 ? 30.463 27.691 -7.070 1.00 25.06 325 ASN B CA 1
ATOM 5196 C C . ASN B 1 333 ? 30.559 27.076 -5.667 1.00 19.23 325 ASN B C 1
ATOM 5197 O O . ASN B 1 333 ? 29.608 26.470 -5.186 1.00 25.48 325 ASN B O 1
ATOM 5202 N N . LEU B 1 334 ? 31.708 27.209 -5.028 1.00 22.02 326 LEU B N 1
ATOM 5203 C CA . LEU B 1 334 ? 31.794 26.860 -3.621 1.00 21.72 326 LEU B CA 1
ATOM 5204 C C . LEU B 1 334 ? 31.242 28.036 -2.830 1.00 27.67 326 LEU B C 1
ATOM 5205 O O . LEU B 1 334 ? 30.960 29.088 -3.411 1.00 30.19 326 LEU B O 1
ATOM 5210 N N . GLY B 1 335 ? 31.101 27.872 -1.513 1.00 26.20 3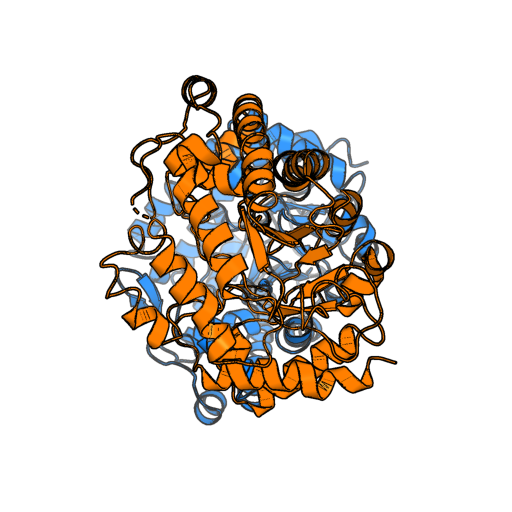27 GLY B N 1
ATOM 5211 C CA . GLY B 1 335 ? 30.702 28.970 -0.653 1.00 23.34 327 GLY B CA 1
ATOM 5212 C C . GLY B 1 335 ? 31.888 29.679 -0.029 1.00 26.52 327 GLY B C 1
ATOM 5213 O O . GLY B 1 335 ? 31.726 30.609 0.756 1.00 28.76 327 GLY B O 1
ATOM 5214 N N . HIS B 1 336 ? 33.088 29.220 -0.374 1.00 22.45 328 HIS B N 1
ATOM 5215 C CA . HIS B 1 336 ? 34.341 29.784 0.125 1.00 28.00 328 HIS B CA 1
ATOM 5216 C C . HIS B 1 336 ? 35.439 29.308 -0.820 1.00 32.40 328 HIS B C 1
ATOM 5217 O O . HIS B 1 336 ? 35.189 28.453 -1.654 1.00 36.02 328 HIS B O 1
ATOM 5224 N N . GLY B 1 337 ? 36.646 29.836 -0.687 1.00 38.97 329 GLY B N 1
ATOM 5225 C CA . GLY B 1 337 ? 37.749 29.383 -1.515 1.00 40.98 329 GLY B CA 1
ATOM 5226 C C . GLY B 1 337 ? 38.190 27.952 -1.223 1.00 42.77 329 GLY B C 1
ATOM 5227 O O . GLY B 1 337 ? 38.096 27.457 -0.091 1.00 34.39 329 GLY B O 1
ATOM 5228 N N . ILE B 1 338 ? 38.659 27.277 -2.266 1.00 39.26 330 ILE B N 1
ATOM 5229 C CA . ILE B 1 338 ? 39.270 25.965 -2.127 1.00 34.25 330 ILE B CA 1
ATOM 5230 C C . ILE B 1 338 ? 40.524 26.085 -1.256 1.00 40.72 330 ILE B C 1
ATOM 5231 O O . ILE B 1 338 ? 41.136 27.155 -1.190 1.00 46.32 330 ILE B O 1
ATOM 5236 N N . THR B 1 339 ? 40.902 25.003 -0.579 1.00 41.59 331 THR B N 1
ATOM 5237 C CA . THR B 1 339 ? 42.083 25.013 0.299 1.00 41.99 331 THR B CA 1
ATOM 5238 C C . THR B 1 339 ? 43.266 24.251 -0.338 1.00 38.31 331 THR B C 1
ATOM 5239 O O . THR B 1 339 ? 43.047 23.391 -1.191 1.00 38.63 331 THR B O 1
ATOM 5243 N N . PRO B 1 340 ? 44.518 24.565 0.071 1.00 33.53 332 PRO B N 1
ATOM 5244 C CA . PRO B 1 340 ? 45.720 24.046 -0.607 1.00 38.09 332 PRO B CA 1
ATOM 5245 C C . PRO B 1 340 ? 45.892 22.526 -0.654 1.00 43.37 332 PRO B C 1
ATOM 5246 O O . PRO B 1 340 ? 46.678 22.064 -1.481 1.00 39.32 332 PRO B O 1
ATOM 5250 N N . GLU B 1 341 ? 45.194 21.768 0.190 1.00 36.28 333 GLU B N 1
ATOM 5251 C CA . GLU B 1 341 ? 45.433 20.326 0.267 1.00 32.08 333 GLU B CA 1
ATOM 5252 C C . GLU B 1 341 ? 44.448 19.505 -0.569 1.00 37.94 333 GLU B C 1
ATOM 5253 O O . GLU B 1 341 ? 44.487 18.274 -0.562 1.00 43.01 333 GLU B O 1
ATOM 5259 N N . VAL B 1 342 ? 43.568 20.179 -1.294 1.00 31.27 334 VAL B N 1
ATOM 5260 C CA . VAL B 1 342 ? 42.596 19.471 -2.116 1.00 32.35 334 VAL B CA 1
ATOM 5261 C C . VAL B 1 342 ? 43.317 18.855 -3.311 1.00 33.37 334 VAL B C 1
ATOM 5262 O O . VAL B 1 342 ? 44.215 19.465 -3.883 1.00 30.89 334 VAL B O 1
ATOM 5266 N N . ASP B 1 343 ? 42.943 17.626 -3.646 1.00 32.23 335 ASP B N 1
ATOM 5267 C CA . ASP B 1 343 ? 43.430 16.935 -4.835 1.00 30.00 335 ASP B CA 1
ATOM 5268 C C . ASP B 1 343 ? 42.838 17.615 -6.082 1.00 28.50 335 ASP B C 1
ATOM 5269 O O . ASP B 1 343 ? 41.611 17.745 -6.189 1.00 26.28 335 ASP B O 1
ATOM 5274 N N . PRO B 1 344 ? 43.698 18.070 -7.020 1.00 29.34 336 PRO B N 1
ATOM 5275 C CA . PRO B 1 344 ? 43.165 18.702 -8.239 1.00 27.79 336 PRO B CA 1
ATOM 5276 C C . PRO B 1 344 ? 42.163 17.816 -8.989 1.00 32.12 336 PRO B C 1
ATOM 5277 O O . PRO B 1 344 ? 41.271 18.331 -9.666 1.00 28.30 336 PRO B O 1
ATOM 5281 N N . ALA B 1 345 ? 42.309 16.502 -8.867 1.00 31.77 337 ALA B N 1
ATOM 5282 C CA . ALA B 1 345 ? 41.389 15.573 -9.514 1.00 30.70 337 ALA B CA 1
ATOM 5283 C C . ALA B 1 345 ? 40.003 15.614 -8.873 1.00 28.17 337 ALA B C 1
ATOM 5284 O O . ALA B 1 345 ? 38.994 15.413 -9.550 1.00 28.58 337 ALA B O 1
ATOM 5286 N N . HIS B 1 346 ? 39.940 15.875 -7.570 1.00 26.45 338 HIS B N 1
ATOM 5287 C CA . HIS B 1 346 ? 38.644 16.009 -6.909 1.00 27.86 338 HIS B CA 1
ATOM 5288 C C . HIS B 1 346 ? 37.955 17.306 -7.320 1.00 29.28 338 HIS B C 1
ATOM 5289 O O . HIS B 1 346 ? 36.729 17.344 -7.482 1.00 27.52 338 HIS B O 1
ATOM 5296 N N . ALA B 1 347 ? 38.740 18.364 -7.503 1.00 27.13 339 ALA B N 1
ATOM 5297 C CA . ALA B 1 347 ? 38.200 19.611 -8.037 1.00 30.53 339 ALA B CA 1
ATOM 5298 C C . ALA B 1 347 ? 37.616 19.358 -9.422 1.00 31.41 339 ALA B C 1
ATOM 5299 O O . ALA B 1 347 ? 36.525 19.830 -9.746 1.00 26.25 339 ALA B O 1
ATOM 5301 N N . GLY B 1 348 ? 38.336 18.593 -10.234 1.00 29.15 340 GLY B N 1
ATOM 5302 C CA . GLY B 1 348 ? 37.864 18.289 -11.578 1.00 30.15 340 GLY B CA 1
ATOM 5303 C C . GLY B 1 348 ? 36.568 17.489 -11.592 1.00 30.26 340 GLY B C 1
ATOM 5304 O O . GLY B 1 348 ? 35.691 17.714 -12.432 1.00 30.93 340 GLY B O 1
ATOM 5305 N N . ALA B 1 349 ? 36.455 16.542 -10.667 1.00 30.53 341 ALA B N 1
ATOM 5306 C CA . ALA B 1 349 ? 35.251 15.719 -10.560 1.00 33.74 341 ALA B CA 1
ATOM 5307 C C . ALA B 1 349 ? 34.041 16.580 -10.209 1.00 33.48 341 ALA B C 1
ATOM 5308 O O . ALA B 1 349 ? 32.933 16.358 -10.707 1.00 31.06 341 ALA B O 1
ATOM 5310 N N . PHE B 1 350 ? 34.269 17.562 -9.343 1.00 25.59 342 PHE B N 1
ATOM 5311 C CA . PHE B 1 350 ? 33.275 18.584 -9.032 1.00 24.12 342 PHE B CA 1
ATOM 5312 C C . PHE B 1 350 ? 32.808 19.323 -10.312 1.00 29.18 342 PHE B C 1
ATOM 5313 O O . PHE B 1 350 ? 31.612 19.305 -10.630 1.00 25.54 342 PHE B O 1
ATOM 5321 N N . PHE B 1 351 ? 33.730 19.939 -11.060 1.00 28.61 343 PHE B N 1
ATOM 5322 C CA . PHE B 1 351 ? 33.334 20.714 -12.252 1.00 23.48 343 PHE B CA 1
ATOM 5323 C C . PHE B 1 351 ? 32.582 19.840 -13.265 1.00 30.93 343 PHE B C 1
ATOM 5324 O O . PHE B 1 351 ? 31.560 20.250 -13.823 1.00 27.46 343 PHE B O 1
ATOM 5332 N N . GLU B 1 352 ? 33.097 18.638 -13.505 1.00 30.06 344 GLU B N 1
ATOM 5333 C CA . GLU B 1 352 ? 32.457 17.706 -14.439 1.00 32.14 344 GLU B CA 1
ATOM 5334 C C . GLU B 1 352 ? 31.030 17.368 -14.003 1.00 31.59 344 GLU B C 1
ATOM 5335 O O . GLU B 1 352 ? 30.102 17.354 -14.822 1.00 33.05 344 GLU B O 1
ATOM 5341 N N . ALA B 1 353 ? 30.869 17.102 -12.708 1.00 27.81 345 ALA B N 1
ATOM 5342 C CA . ALA B 1 353 ? 29.571 16.774 -12.144 1.00 31.47 345 ALA B CA 1
ATOM 5343 C C . ALA B 1 353 ? 28.559 17.889 -12.383 1.00 31.19 345 ALA B C 1
ATOM 5344 O O . ALA B 1 353 ? 27.404 17.619 -12.717 1.00 31.29 345 ALA B O 1
ATOM 5346 N N . VAL B 1 354 ? 28.984 19.136 -12.200 1.00 27.40 346 VAL B N 1
ATOM 5347 C CA . VAL B 1 354 ? 28.071 20.248 -12.399 1.00 32.07 346 VAL B CA 1
ATOM 5348 C C . VAL B 1 354 ? 27.552 20.256 -13.838 1.00 30.89 346 VAL B C 1
ATOM 5349 O O . VAL B 1 354 ? 26.352 20.351 -14.047 1.00 35.58 346 VAL B O 1
ATOM 5353 N N . HIS B 1 355 ? 28.440 20.130 -14.825 1.00 25.69 347 HIS B N 1
ATOM 5354 C CA . HIS B 1 355 ? 27.982 20.155 -16.201 1.00 24.58 347 HIS B CA 1
ATOM 5355 C C . HIS B 1 355 ? 27.157 18.915 -16.536 1.00 35.58 347 HIS B C 1
ATOM 5356 O O . HIS B 1 355 ? 26.137 19.001 -17.218 1.00 32.92 347 HIS B O 1
ATOM 5363 N N . GLU B 1 356 ? 27.611 17.758 -16.077 1.00 33.55 348 GLU B N 1
ATOM 5364 C CA . GLU B 1 356 ? 26.952 16.513 -16.435 1.00 36.22 348 GLU B CA 1
ATOM 5365 C C . GLU B 1 356 ? 25.550 16.427 -15.825 1.00 38.51 348 GLU B C 1
ATOM 5366 O O . GLU B 1 356 ? 24.573 16.127 -16.515 1.00 33.96 348 GLU B O 1
ATOM 5372 N N . LEU B 1 357 ? 25.442 16.720 -14.537 1.00 33.48 349 LEU B N 1
ATOM 5373 C CA . LEU B 1 357 ? 24.181 16.506 -13.831 1.00 33.48 349 LEU B CA 1
ATOM 5374 C C . LEU B 1 357 ? 23.170 17.651 -13.987 1.00 37.43 349 LEU B C 1
ATOM 5375 O O . LEU B 1 357 ? 21.983 17.461 -13.741 1.00 38.27 349 LEU B O 1
ATOM 5380 N N . SER B 1 358 ? 23.630 18.837 -14.377 1.00 32.90 350 SER B N 1
ATOM 5381 C CA . SER B 1 358 ? 22.741 20.008 -14.425 1.00 32.80 350 SER B CA 1
ATOM 5382 C C . SER B 1 358 ? 21.934 20.091 -15.713 1.00 31.24 350 SER B C 1
ATOM 5383 O O . SER B 1 358 ? 20.953 20.844 -15.799 1.00 30.93 350 SER B O 1
ATOM 5386 N N . ALA B 1 359 ? 22.358 19.343 -16.726 1.00 31.00 351 ALA B N 1
ATOM 5387 C CA . ALA B 1 359 ? 21.703 19.410 -18.030 1.00 34.69 351 ALA B CA 1
ATOM 5388 C C . ALA B 1 359 ? 20.206 19.142 -17.910 1.00 40.09 351 ALA B C 1
ATOM 5389 O O . ALA B 1 359 ? 19.410 19.798 -18.562 1.00 36.92 351 ALA B O 1
ATOM 5391 N N . GLN B 1 360 ? 19.824 18.199 -17.053 1.00 38.29 352 GLN B N 1
ATOM 5392 C CA . GLN B 1 360 ? 18.413 17.835 -16.906 1.00 43.47 352 GLN B CA 1
ATOM 5393 C C . GLN B 1 360 ? 17.560 18.982 -16.364 1.00 40.36 352 GLN B C 1
ATOM 5394 O O . GLN B 1 360 ? 16.343 18.955 -16.476 1.00 42.93 352 GLN B O 1
ATOM 5400 N N . TYR B 1 361 ? 18.195 19.981 -15.761 1.00 36.00 353 TYR B N 1
ATOM 5401 C CA . TYR B 1 361 ? 17.447 21.073 -15.139 1.00 30.92 353 TYR B CA 1
ATOM 5402 C C . TYR B 1 361 ? 17.244 22.276 -16.075 1.00 42.12 353 TYR B C 1
ATOM 5403 O O . TYR B 1 361 ? 16.679 23.296 -15.673 1.00 38.32 353 TYR B O 1
ATOM 5412 N N . HIS B 1 362 ? 17.688 22.147 -17.324 1.00 39.20 354 HIS B N 1
ATOM 5413 C CA . HIS B 1 362 ? 17.530 23.219 -18.309 1.00 41.87 354 HIS B CA 1
ATOM 5414 C C . HIS B 1 362 ? 16.764 22.760 -19.541 1.00 36.73 354 HIS B C 1
ATOM 5415 O O . HIS B 1 362 ? 16.836 21.594 -19.935 1.00 55.40 354 HIS B O 1
ATOM 5422 N N . GLY B 1 363 ? 16.031 23.690 -20.149 1.00 41.25 355 GLY B N 1
ATOM 5423 C CA . GLY B 1 363 ? 15.233 23.392 -21.329 1.00 49.84 355 GLY B CA 1
ATOM 5424 C C . GLY B 1 363 ? 13.750 23.537 -21.035 1.00 54.98 355 GLY B C 1
ATOM 5425 O O . GLY B 1 363 ? 12.903 23.675 -21.926 1.00 50.78 355 GLY B O 1
#

InterPro domains:
  IPR000257 Uroporphyrinogen decarboxylase (URO-D) [PF01208] (5-348)
  IPR000257 Uroporphyrinogen decarboxylase (URO-D) [PS00906] (22-31)
  IPR000257 Uroporphyrinogen decarboxylase (URO-D) [PS00907] (143-159)
  IPR006361 Uroporphyrinogen decarboxylase HemE [MF_00218] (6-350)
  IPR006361 Uroporphyrinogen decarboxylase HemE [TIGR01464] (9-348)
  IPR006361 Uroporphyrinogen decarboxylase HemE [cd00717] (10-348)
  IPR038071 UROD/MetE-like superfamily [G3DSA:3.20.20.210] (1-355)
  IPR038071 UROD/MetE-like superfamily [SSF51726] (1-354)

Nearest PDB structures (foldseek):
  4wsh-assembly1_A  TM=1.003E+00  e=1.334E-73  Pseudomonas aeruginosa PAO1
  4wsh-assembly1_B  TM=1.002E+00  e=3.950E-66  Pseudomonas aeruginosa PAO1
  3cyv-assembly1_A-2  TM=9.931E-01  e=5.218E-55  Shigella flexneri
  4exq-assembly1_A  TM=9.791E-01  e=1.113E-51  Burkholderia thailandensis E264
  4zr8-assembly1_B  TM=9.878E-01  e=1.208E-50  Acinetobacter baumannii AB5075